Protein 2BGK (pdb70)

Sequence (534 aa):
TNRLQDKVAIITGGAGGIGETTAKLFVRYGAKVVIADIADDHGQKVCNNIGSPDVISFVHCDVTKDEDVRNLVDTTIAKHGKLDIMFGNVGVLSTTPYSILEAGNEDFKRVMDINVYGAFLVAKHAARVMIPAKKGSIVFTASISSFTAGEGVSHVYTATKHAVLGLTTSLCTELGEYGIRVNCVSPYIVASPLLTDVFGVDSSRVEELAHQAANLKGTLLRAEDVADAVAYLAGDESKYVSGLNLVIDGGYTRTNPAFPTALKHGLTNRLQDKVAIITGGAGGIGETTAKLFVRYGAKVVIADIADDHGQKVCNNIGSPDVISFVHCDVTKDEDVRNLVDTTIAKHGKLDIMFGNVGVLSTTPYSILEAGNEDFKRVMDINVYGAFLVAKHAARVMIPAKKGSIVFTASISSFTAGEGVSHVYTATKHAVLGLTTSLCTELGEYGIRVNCVSPYIVASPLLTDVFGVDSSRVEELAHQAANLKGTLLRAEDVADAVAYLAGDESKYVSGLNLVIDGGYTRTNPAFPTALKHGL

Nearest PDB structures (foldseek):
  2bgl-assembly1_A  TM=9.788E-01  e=1.246E-44  Podophyllum peltatum
  7o6p-assembly1_B  TM=9.686E-01  e=2.857E-33  Salvia officinalis
  7o6p-assembly1_A  TM=9.628E-01  e=5.143E-33  Salvia officinalis
  7o6p-assembly1_C  TM=9.665E-01  e=1.317E-32  Salvia officinalis
  6f9q-assembly1_B  TM=9.327E-01  e=1.747E-25  Nepeta racemosa

Foldseek 3Di:
DQQQALAEEEFEPLLDFLNLLLLLVNVVNHAAYEYEEQVVVSNQVSQVVRDDPLRYYYDYAQLLDLVRLLVSLVVSCVNRVAHAEYEAEDADAQPWWQDPVTRDDVSLVVRLSGLQVSLVSNVVSNCVGCLVVLHHEYEYEAAVLLPDDDDRGHPSNSVSSVNSLVCQQVCQVVSVVSLYAGEYEHEDDAQFDQVPVPPDDGGVRVQVVLQVLAPDHDDGHHSNNVSVVSSCRSGDVPSPDHSYHHYDRNCNPVDDCVVVPVVPDDD/DCLCAAAEEEAEPQQPFLNQLLLLVNVVNHAAYEYEEQVQHPPCCRQCVSPHPVRTYYAYAQLLDLVRLLCSLVVRCVVRVAHAEYEAEWADAAPWFADPVTGDDVSLVVRLSGLQVSLVSNLVNNCVRCLVVLHYFYEYEAAVLLPDDDDRRHPSNSVSSVNSLVCQQVCQVVSVVSLYAGEYEHEDDAQDPQDDDVPRSGRVVVQVVLQVLAQDHDDGHHSNNVSVVSSCRRGDVCSVDHSYHHYHGNCNPVDDCVVVVCVVPVD

Organism: Podophyllum peltatum (NCBI:txid35933)

B-factor: mean 25.55, std 21.55, range [4.94, 100.0]

Solvent-accessible surface area: 23544 Å² total

InterPro domains:
  IPR002347 Short-chain dehydrogenase/reductase SDR [PF13561] (25-263)
  IPR002347 Short-chain dehydrogenase/reductase SDR [PR00080] (91-102)
  IPR002347 Short-chain dehydrogenase/reductase SDR [PR00080] (146-154)
  IPR002347 Short-chain dehydrogenase/reductase SDR [PR00080] (167-186)
  IPR002347 Short-chain dehydrogenase/reductase SDR [PR00081] (18-35)
  IPR002347 Short-chain dehydrogenase/reductase SDR [PR00081] (91-102)
  IPR002347 Short-chain dehydrogenase/reductase SDR [PR00081] (140-156)
  IPR002347 Short-chain dehydrogenase/reductase SDR [PR00081] (167-186)
  IPR002347 Short-chain dehydrogenase/reductase SDR [PR00081] (188-205)
  IPR002347 Short-chain dehydrogenase/reductase SDR [PR00081] (226-246)
  IPR020904 Short-chain dehydrogenase/reductase, conserved site [PS00061] (154-182)
  IPR036291 NAD(P)-binding domain superfamily [SSF51735] (15-263)
  IPR045309 Xanthoxin dehydrogenase ABA2-like [cd05326] (13-263)

GO terms:
  GO:0009807 lignan biosynthetic process (P, IDA)
  GO:0120529 secoisolariciresinol dehydrogenase activity (F, IDA)
  GO:0051289 protein homotetramerization (P, IPI)

Secondary structure (P-SEA, 3-state):
ccccccbbbbbcccccaaaaaaaaaaaaabbbbbbbcccaaaaaaaaaccccccccbbbbbccccaaaaaaaaaaaaacccccccccbbbbbccccccccccccaaaaaaaaaacaaaaaaaaaaaaaaccccccbbbbbbcccccccccccccaaaaaaaaaaaaaaaaaaaaaccccbbbbbbbbcccccccccccccccaaaaaaaaaaacccccccccaaaaaaaaaaaaccccccccccccccccccccccaaaaaaacccc/ccccccbbbbbccccccaaaaaaaaaaaabbbbbbbbccccccccccccccccccbbbbbbccccaaaaaaaaaaaaaacccccbbbbcbbbbbccccccccccaaaaaaaaaacaaaaaaaaaaaaaaaaaaccbbbbbbcccccccccccccaaaaaaaaaaaaaaaaaaaaaccccbbbbbbbbcccccccccccccccaaaaaaaaaaacccccccccaaaaaaaaaaaaccccccccccccccccccccccaaaaaaaaacc

CATH classification: 3.40.50.720

Radius of gyration: 24.25 Å; Cα contacts (8 Å, |Δi|>4): 1137; chains: 2; bounding box: 46×75×66 Å

Structure (mmCIF, N/CA/C/O backbone):
data_2BGK
#
_entry.id   2BGK
#
_cell.length_a   107.340
_cell.length_b   133.560
_cell.length_c   69.350
_cell.angle_alpha   90.00
_cell.angle_beta   90.00
_cell.angle_gamma   90.00
#
_symmetry.space_group_name_H-M   'C 2 2 21'
#
loop_
_entity.id
_entity.type
_entity.pdbx_description
1 polymer 'RHIZOME SECOISOLARICIRESINOL DEHYDROGENASE'
2 water water
#
loop_
_atom_site.group_PDB
_atom_site.id
_atom_site.type_symbol
_atom_site.label_atom_id
_atom_site.label_alt_id
_atom_site.label_comp_id
_atom_site.label_asym_id
_atom_site.label_entity_id
_atom_site.label_seq_id
_atom_site.pdbx_PDB_ins_code
_atom_site.Cartn_x
_atom_site.Cartn_y
_atom_site.Cartn_z
_atom_site.occupancy
_atom_site.B_iso_or_equiv
_atom_site.auth_seq_id
_atom_site.auth_comp_id
_atom_site.auth_asym_id
_atom_site.auth_atom_id
_atom_site.pdbx_PDB_model_num
ATOM 1 N N . THR A 1 11 ? 51.720 65.044 18.371 1.00 55.41 11 THR A N 1
ATOM 2 C CA . THR A 1 11 ? 51.052 66.148 17.693 1.00 55.11 11 THR A CA 1
ATOM 3 C C . THR A 1 11 ? 49.629 65.729 17.305 1.00 53.13 11 THR A C 1
ATOM 4 O O . THR A 1 11 ? 48.900 65.198 18.147 1.00 53.78 11 THR A O 1
ATOM 8 N N . ASN A 1 12 ? 49.189 66.007 16.065 1.00 50.06 12 ASN A N 1
ATOM 9 C CA . ASN A 1 12 ? 47.904 65.588 15.531 1.00 44.97 12 ASN A CA 1
ATOM 10 C C . ASN A 1 12 ? 48.082 64.657 14.328 1.00 39.59 12 ASN A C 1
ATOM 11 O O . ASN A 1 12 ? 47.962 64.936 13.135 1.00 37.00 12 ASN A O 1
ATOM 16 N N . ARG A 1 13 ? 48.379 63.465 14.843 1.00 34.50 13 ARG A N 1
ATOM 17 C CA . ARG A 1 13 ? 48.700 62.227 14.148 1.00 30.00 13 ARG A CA 1
ATOM 18 C C . ARG A 1 13 ? 47.538 61.593 13.396 1.00 27.23 13 ARG A C 1
ATOM 19 O O . ARG A 1 13 ? 47.689 60.829 12.442 1.00 26.10 13 ARG A O 1
ATOM 27 N N . LEU A 1 14 ? 46.356 61.915 13.902 1.00 24.46 14 LEU A N 1
ATOM 28 C CA . LEU A 1 14 ? 45.096 61.405 13.414 1.00 22.68 14 LEU A CA 1
ATOM 29 C C . LEU A 1 14 ? 44.206 62.538 12.911 1.00 22.82 14 LEU A C 1
ATOM 30 O O . LEU A 1 14 ? 42.980 62.434 12.934 1.00 22.32 14 LEU A O 1
ATOM 35 N N . GLN A 1 15 ? 44.789 63.652 12.450 1.00 23.34 15 GLN A N 1
ATOM 36 C CA . GLN A 1 15 ? 44.018 64.804 12.019 1.00 24.65 15 GLN A CA 1
ATOM 37 C C . GLN A 1 15 ? 43.114 64.411 10.864 1.00 25.54 15 GLN A C 1
ATOM 38 O O . GLN A 1 15 ? 43.584 63.813 9.894 1.00 25.27 15 GLN A O 1
ATOM 44 N N . ASP A 1 16 ? 41.813 64.699 11.082 1.00 27.34 16 ASP A N 1
ATOM 45 C CA . ASP A 1 16 ? 40.687 64.509 10.148 1.00 29.29 16 ASP A CA 1
ATOM 46 C C . ASP A 1 16 ? 40.132 63.088 10.107 1.00 26.77 16 ASP A C 1
ATOM 47 O O . ASP A 1 16 ? 39.099 62.832 9.487 1.00 26.59 16 ASP A O 1
ATOM 52 N N . LYS A 1 17 ? 40.816 62.141 10.738 1.00 22.85 17 LYS A N 1
ATOM 53 C CA . LYS A 1 17 ? 40.373 60.760 10.729 1.00 21.39 17 LYS A CA 1
ATOM 54 C C . LYS A 1 17 ? 39.092 60.592 11.518 1.00 19.75 17 LYS A C 1
ATOM 55 O O . LYS A 1 17 ? 38.825 61.329 12.461 1.00 19.58 17 LYS A O 1
ATOM 61 N N . VAL A 1 18 ? 38.255 59.647 11.097 1.00 17.67 18 VAL A N 1
ATOM 62 C CA . VAL A 1 18 ? 37.042 59.351 11.832 1.00 16.74 18 VAL A CA 1
ATOM 63 C C . VAL A 1 18 ? 37.185 57.942 12.377 1.00 14.14 18 VAL A C 1
ATOM 64 O O . VAL A 1 18 ? 37.495 56.993 11.660 1.00 13.89 18 VAL A O 1
ATOM 68 N N . ALA A 1 19 ? 36.941 57.859 13.679 1.00 13.90 19 ALA A N 1
ATOM 69 C CA . ALA A 1 19 ? 37.039 56.614 14.400 1.00 13.66 19 ALA A CA 1
ATOM 70 C C . ALA A 1 19 ? 35.783 56.189 15.144 1.00 14.51 19 ALA A C 1
ATOM 71 O O . ALA A 1 19 ? 35.072 57.018 15.717 1.00 15.79 19 ALA A O 1
ATOM 73 N N . ILE A 1 20 ? 35.479 54.887 15.113 1.00 13.17 20 ILE A N 1
ATOM 74 C CA . ILE A 1 20 ? 34.466 54.309 15.988 1.00 13.24 20 ILE A CA 1
ATOM 75 C C . ILE A 1 20 ? 35.218 53.491 17.044 1.00 13.78 20 ILE A C 1
ATOM 76 O O . ILE A 1 20 ? 36.131 52.723 16.735 1.00 12.94 20 ILE A O 1
ATOM 81 N N . ILE A 1 21 ? 34.800 53.654 18.302 1.00 13.85 21 ILE A N 1
ATOM 82 C CA . ILE A 1 21 ? 35.352 52.924 19.434 1.00 14.51 21 ILE A CA 1
ATOM 83 C C . ILE A 1 21 ? 34.216 52.210 20.161 1.00 16.88 21 ILE A C 1
ATOM 84 O O . ILE A 1 21 ? 33.344 52.869 20.740 1.00 17.09 21 ILE A O 1
ATOM 89 N N . THR A 1 22 ? 34.168 50.883 20.149 1.00 15.58 22 THR A N 1
ATOM 90 C CA . THR A 1 22 ? 33.135 50.216 20.927 1.00 18.28 22 THR A CA 1
ATOM 91 C C . THR A 1 22 ? 33.668 49.969 22.331 1.00 19.70 22 THR A C 1
ATOM 92 O O . THR A 1 22 ? 34.855 50.185 22.582 1.00 21.72 22 THR A O 1
ATOM 96 N N . GLY A 1 23 ? 32.827 49.572 23.293 1.00 20.62 23 GLY A N 1
ATOM 97 C CA . GLY A 1 23 ? 33.226 49.459 24.692 1.00 22.20 23 GLY A CA 1
ATOM 98 C C . GLY A 1 23 ? 33.764 50.795 25.209 1.00 25.02 23 GLY A C 1
ATOM 99 O O . GLY A 1 23 ? 34.704 50.821 25.996 1.00 26.12 23 GLY A O 1
ATOM 100 N N . GLY A 1 24 ? 33.186 51.932 24.795 1.00 27.33 24 GLY A N 1
ATOM 101 C CA . GLY A 1 24 ? 33.720 53.253 25.108 1.00 29.81 24 GLY A CA 1
ATOM 102 C C . GLY A 1 24 ? 33.570 53.758 26.539 1.00 32.26 24 GLY A C 1
ATOM 103 O O . GLY A 1 24 ? 34.176 54.771 26.906 1.00 33.87 24 GLY A O 1
ATOM 104 N N . ALA A 1 25 ? 32.767 53.083 27.365 1.00 34.02 25 ALA A N 1
ATOM 105 C CA . ALA A 1 25 ? 32.584 53.454 28.772 1.00 35.64 25 ALA A CA 1
ATOM 106 C C . ALA A 1 25 ? 33.577 52.790 29.716 1.00 35.20 25 ALA A C 1
ATOM 107 O O . ALA A 1 25 ? 33.715 53.168 30.886 1.00 37.39 25 ALA A O 1
ATOM 109 N N . GLY A 1 26 ? 34.259 51.768 29.184 1.00 33.33 26 GLY A N 1
ATOM 110 C CA . GLY A 1 26 ? 35.307 51.073 29.908 1.00 31.80 26 GLY A CA 1
ATOM 111 C C . GLY A 1 26 ? 36.616 51.858 29.877 1.00 30.28 26 GLY A C 1
ATOM 112 O O . GLY A 1 26 ? 36.743 52.885 29.202 1.00 29.70 26 GLY A O 1
ATOM 113 N N . GLY A 1 27 ? 37.602 51.318 30.608 1.00 28.29 27 GLY A N 1
ATOM 114 C CA . GLY A 1 27 ? 38.921 51.908 30.750 1.00 24.60 27 GLY A CA 1
ATOM 115 C C . GLY A 1 27 ? 39.654 52.155 29.443 1.00 21.50 27 GLY A C 1
ATOM 116 O O . GLY A 1 27 ? 39.988 53.304 29.150 1.00 20.79 27 GLY A O 1
ATOM 117 N N . ILE A 1 28 ? 39.875 51.117 28.633 1.00 19.78 28 ILE A N 1
ATOM 118 C CA . ILE A 1 28 ? 40.613 51.253 27.374 1.00 18.44 28 ILE A CA 1
ATOM 119 C C . ILE A 1 28 ? 39.854 52.107 26.362 1.00 17.09 28 ILE A C 1
ATOM 120 O O . ILE A 1 28 ? 40.444 52.976 25.720 1.00 15.99 28 ILE A O 1
ATOM 125 N N . GLY A 1 29 ? 38.531 51.915 26.277 1.00 16.64 29 GLY A N 1
ATOM 126 C CA . GLY A 1 29 ? 37.678 52.665 25.371 1.00 16.85 29 GLY A CA 1
ATOM 127 C C . GLY A 1 29 ? 37.727 54.171 25.622 1.00 17.11 29 GLY A C 1
ATOM 128 O O . GLY A 1 29 ? 38.027 54.946 24.712 1.00 17.69 29 GLY A O 1
ATOM 129 N N . GLU A 1 30 ? 37.492 54.594 26.867 1.00 18.66 30 GLU A N 1
ATOM 130 C CA . GLU A 1 30 ? 37.507 55.997 27.250 1.00 20.38 30 GLU A CA 1
ATOM 131 C C . GLU A 1 30 ? 38.856 56.665 27.040 1.00 18.31 30 GLU A C 1
ATOM 132 O O . GLU A 1 30 ? 38.911 57.738 26.433 1.00 18.16 30 GLU A O 1
ATOM 138 N N . THR A 1 31 ? 39.943 56.036 27.512 1.00 17.43 31 THR A N 1
ATOM 139 C CA . THR A 1 31 ? 41.270 56.623 27.359 1.00 16.37 31 THR A CA 1
ATOM 140 C C . THR A 1 31 ? 41.710 56.631 25.901 1.00 14.41 31 THR A C 1
ATOM 141 O O . THR A 1 31 ? 42.399 57.569 25.517 1.00 13.41 31 THR A O 1
ATOM 145 N N . THR A 1 32 ? 41.316 55.644 25.062 1.00 13.31 32 THR A N 1
ATOM 146 C CA . THR A 1 32 ? 41.659 55.672 23.634 1.00 13.67 32 THR A CA 1
ATOM 147 C C . THR A 1 32 ? 40.877 56.776 22.922 1.00 13.85 32 THR A C 1
ATOM 148 O O . THR A 1 32 ? 41.413 57.451 22.045 1.00 14.12 32 THR A O 1
ATOM 152 N N . ALA A 1 33 ? 39.606 56.990 23.319 1.00 16.21 33 ALA A N 1
ATOM 153 C CA . ALA A 1 33 ? 38.802 58.091 22.781 1.00 16.17 33 ALA A CA 1
ATOM 154 C C . ALA A 1 33 ? 39.445 59.433 23.134 1.00 16.31 33 ALA A C 1
ATOM 155 O O . ALA A 1 33 ? 39.576 60.280 22.255 1.00 15.50 33 ALA A O 1
ATOM 157 N N . LYS A 1 34 ? 39.910 59.609 24.385 1.00 16.53 34 LYS A N 1
ATOM 158 C CA . LYS A 1 34 ? 40.612 60.821 24.807 1.00 17.89 34 LYS A CA 1
ATOM 159 C C . LYS A 1 34 ? 41.866 61.076 23.994 1.00 17.50 34 LYS A C 1
ATOM 160 O O . LYS A 1 34 ? 42.113 62.198 23.548 1.00 17.69 34 LYS A O 1
ATOM 166 N N . LEU A 1 35 ? 42.639 60.021 23.712 1.00 16.65 35 LEU A N 1
ATOM 167 C CA . LEU A 1 35 ? 43.856 60.137 22.929 1.00 15.34 35 LEU A CA 1
ATOM 168 C C . LEU A 1 35 ? 43.570 60.450 21.475 1.00 14.42 35 LEU A C 1
ATOM 169 O O . LEU A 1 35 ? 44.275 61.269 20.888 1.00 14.30 35 LEU A O 1
ATOM 174 N N . PHE A 1 36 ? 42.553 59.818 20.874 1.00 14.10 36 PHE A N 1
ATOM 175 C CA . PHE A 1 36 ? 42.235 60.075 19.476 1.00 16.34 36 PHE A CA 1
ATOM 176 C C . PHE A 1 36 ? 41.775 61.512 19.247 1.00 16.91 36 PHE A C 1
ATOM 177 O O . PHE A 1 36 ? 42.181 62.088 18.242 1.00 17.90 36 PHE A O 1
ATOM 185 N N . VAL A 1 37 ? 40.970 62.087 20.171 1.00 17.83 37 VAL A N 1
ATOM 186 C CA . VAL A 1 37 ? 40.535 63.488 20.117 1.00 19.17 37 VAL A CA 1
ATOM 187 C C . VAL A 1 37 ? 41.772 64.385 20.225 1.00 19.21 37 VAL A C 1
ATOM 188 O O . VAL A 1 37 ? 41.922 65.284 19.407 1.00 20.30 37 VAL A O 1
ATOM 192 N N . ARG A 1 38 ? 42.701 64.119 21.162 1.00 19.27 38 ARG A N 1
ATOM 193 C CA . ARG A 1 38 ? 43.964 64.843 21.298 1.00 20.13 38 ARG A CA 1
ATOM 194 C C . ARG A 1 38 ? 44.774 64.820 20.010 1.00 19.83 38 ARG A C 1
ATOM 195 O O . ARG A 1 38 ? 45.436 65.800 19.682 1.00 20.86 38 ARG A O 1
ATOM 203 N N . TYR A 1 39 ? 44.705 63.715 19.254 1.00 18.02 39 TYR A N 1
ATOM 204 C CA . TYR A 1 39 ? 45.403 63.609 17.990 1.00 18.09 39 TYR A CA 1
ATOM 205 C C . TYR A 1 39 ? 44.652 64.145 16.795 1.00 18.04 39 TYR A C 1
ATOM 206 O O . TYR A 1 39 ? 45.103 63.992 15.662 1.00 18.92 39 TYR A O 1
ATOM 215 N N . GLY A 1 40 ? 43.504 64.783 17.020 1.00 17.90 40 GLY A N 1
ATOM 216 C CA . GLY A 1 40 ? 42.777 65.440 15.952 1.00 17.40 40 GLY A CA 1
ATOM 217 C C . GLY A 1 40 ? 41.712 64.630 15.239 1.00 18.56 40 GLY A C 1
ATOM 218 O O . GLY A 1 40 ? 41.194 65.077 14.210 1.00 19.01 40 GLY A O 1
ATOM 219 N N . ALA A 1 41 ? 41.357 63.459 15.779 1.00 18.67 41 ALA A N 1
ATOM 220 C CA . ALA A 1 41 ? 40.326 62.624 15.195 1.00 18.63 41 ALA A CA 1
ATOM 221 C C . ALA A 1 41 ? 38.919 63.002 15.680 1.00 19.53 41 ALA A C 1
ATOM 222 O O . ALA A 1 41 ? 38.704 63.669 16.706 1.00 18.97 41 ALA A O 1
ATOM 224 N N . LYS A 1 42 ? 37.947 62.611 14.846 1.00 20.11 42 LYS A N 1
ATOM 225 C CA . LYS A 1 42 ? 36.542 62.728 15.188 1.00 20.68 42 LYS A CA 1
ATOM 226 C C . LYS A 1 42 ? 36.192 61.308 15.632 1.00 19.86 42 LYS A C 1
ATOM 227 O O . LYS A 1 42 ? 36.571 60.333 14.978 1.00 18.43 42 LYS A O 1
ATOM 233 N N . VAL A 1 43 ? 35.530 61.149 16.775 1.00 18.23 43 VAL A N 1
ATOM 234 C CA . VAL A 1 43 ? 35.261 59.816 17.277 1.00 18.34 43 VAL A CA 1
ATOM 235 C C . VAL A 1 43 ? 33.818 59.595 17.657 1.00 18.68 43 VAL A C 1
ATOM 236 O O . VAL A 1 43 ? 33.139 60.497 18.151 1.00 20.55 43 VAL A O 1
ATOM 240 N N . VAL A 1 44 ? 33.315 58.387 17.393 1.00 16.97 44 VAL A N 1
ATOM 241 C CA . VAL A 1 44 ? 31.981 57.991 17.820 1.00 18.51 44 VAL A CA 1
ATOM 242 C C . VAL A 1 44 ? 32.157 56.825 18.786 1.00 19.71 44 VAL A C 1
ATOM 243 O O . VAL A 1 44 ? 32.605 55.740 18.391 1.00 20.30 44 VAL A O 1
ATOM 247 N N . ILE A 1 45 ? 31.859 57.071 20.070 1.00 19.73 45 ILE A N 1
ATOM 248 C CA . ILE A 1 45 ? 31.913 56.061 21.134 1.00 21.58 45 ILE A CA 1
ATOM 249 C C . ILE A 1 45 ? 30.621 55.240 21.080 1.00 20.63 45 ILE A C 1
ATOM 250 O O . ILE A 1 45 ? 29.546 55.796 20.854 1.00 19.93 45 ILE A O 1
ATOM 255 N N . ALA A 1 46 ? 30.691 53.922 21.296 1.00 20.09 46 ALA A N 1
ATOM 256 C CA . ALA A 1 46 ? 29.507 53.074 21.362 1.00 21.20 46 ALA A CA 1
ATOM 257 C C . ALA A 1 46 ? 29.614 52.106 22.525 1.00 24.23 46 ALA A C 1
ATOM 258 O O . ALA A 1 46 ? 30.705 51.597 22.803 1.00 23.25 46 ALA A O 1
ATOM 260 N N . ASP A 1 47 ? 28.501 51.918 23.254 1.00 25.65 47 ASP A N 1
ATOM 261 C CA . ASP A 1 47 ? 28.404 50.948 24.345 1.00 30.10 47 ASP A CA 1
ATOM 262 C C . ASP A 1 47 ? 26.936 50.711 24.696 1.00 32.60 47 ASP A C 1
ATOM 263 O O . ASP A 1 47 ? 26.075 51.504 24.317 1.00 31.67 47 ASP A O 1
ATOM 268 N N . ILE A 1 48 ? 26.628 49.590 25.367 1.00 37.21 48 ILE A N 1
ATOM 269 C CA . ILE A 1 48 ? 25.274 49.305 25.834 1.00 44.22 48 ILE A CA 1
ATOM 270 C C . ILE A 1 48 ? 24.926 50.094 27.076 1.00 48.92 48 ILE A C 1
ATOM 271 O O . ILE A 1 48 ? 23.749 50.302 27.369 1.00 51.00 48 ILE A O 1
ATOM 276 N N . ALA A 1 49 ? 25.945 50.489 27.849 1.00 52.99 49 ALA A N 1
ATOM 277 C CA . ALA A 1 49 ? 25.757 51.319 29.024 1.00 57.05 49 ALA A CA 1
ATOM 278 C C . ALA A 1 49 ? 25.568 52.719 28.456 1.00 59.59 49 ALA A C 1
ATOM 279 O O . ALA A 1 49 ? 26.498 53.504 28.280 1.00 58.92 49 ALA A O 1
ATOM 281 N N . ASP A 1 50 ? 24.298 52.966 28.130 1.00 63.73 50 ASP A N 1
ATOM 282 C CA . ASP A 1 50 ? 23.859 54.143 27.416 1.00 68.45 50 ASP A CA 1
ATOM 283 C C . ASP A 1 50 ? 23.959 55.468 28.148 1.00 70.71 50 ASP A C 1
ATOM 284 O O . ASP A 1 50 ? 24.620 56.355 27.611 1.00 71.71 50 ASP A O 1
ATOM 289 N N . ASP A 1 51 ? 23.338 55.672 29.320 1.00 73.52 51 ASP A N 1
ATOM 290 C CA . ASP A 1 51 ? 23.470 56.953 30.016 1.00 76.42 51 ASP A CA 1
ATOM 291 C C . ASP A 1 51 ? 24.849 57.128 30.652 1.00 77.91 51 ASP A C 1
ATOM 292 O O . ASP A 1 51 ? 25.369 58.236 30.811 1.00 78.02 51 ASP A O 1
ATOM 297 N N . HIS A 1 52 ? 25.416 55.961 30.955 1.00 79.76 52 HIS A N 1
ATOM 298 C CA . HIS A 1 52 ? 26.705 55.740 31.599 1.00 81.48 52 HIS A CA 1
ATOM 299 C C . HIS A 1 52 ? 27.884 56.026 30.673 1.00 81.52 52 HIS A C 1
ATOM 300 O O . HIS A 1 52 ? 28.936 56.500 31.107 1.00 81.51 52 HIS A O 1
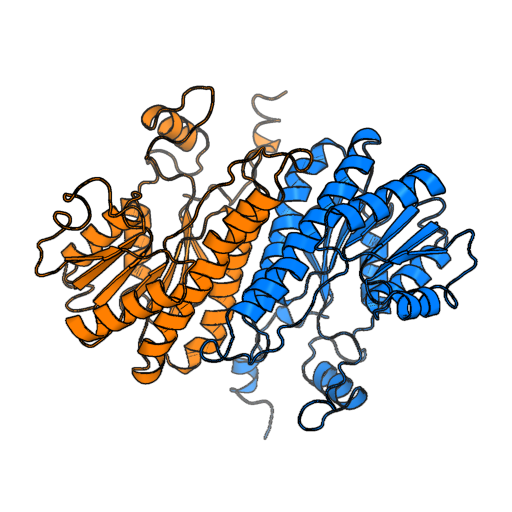ATOM 307 N N . GLY A 1 53 ? 27.693 55.731 29.382 1.00 81.62 53 GLY A N 1
ATOM 308 C CA . GLY A 1 53 ? 28.684 55.948 28.344 1.00 81.67 53 GLY A CA 1
ATOM 309 C C . GLY A 1 53 ? 28.643 57.358 27.776 1.00 81.64 53 GLY A C 1
ATOM 310 O O . GLY A 1 53 ? 29.671 57.850 27.315 1.00 82.26 53 GLY A O 1
ATOM 311 N N . GLN A 1 54 ? 27.478 58.024 27.755 1.00 81.47 54 GLN A N 1
ATOM 312 C CA . GLN A 1 54 ? 27.391 59.405 27.281 1.00 81.53 54 GLN A CA 1
ATOM 313 C C . GLN A 1 54 ? 27.796 60.422 28.345 1.00 81.78 54 GLN A C 1
ATOM 314 O O . GLN A 1 54 ? 28.032 61.605 28.089 1.00 81.48 54 GLN A O 1
ATOM 320 N N . LYS A 1 55 ? 27.855 59.880 29.565 1.00 82.26 55 LYS A N 1
ATOM 321 C CA . LYS A 1 55 ? 28.355 60.512 30.774 1.00 82.46 55 LYS A CA 1
ATOM 322 C C . LYS A 1 55 ? 29.877 60.632 30.609 1.00 81.85 55 LYS A C 1
ATOM 323 O O . LYS A 1 55 ? 30.480 61.664 30.903 1.00 81.29 55 LYS A O 1
ATOM 329 N N . VAL A 1 56 ? 30.470 59.534 30.102 1.00 81.74 56 VAL A N 1
ATOM 330 C CA . VAL A 1 56 ? 31.884 59.382 29.753 1.00 81.23 56 VAL A CA 1
ATOM 331 C C . VAL A 1 56 ? 32.296 60.278 28.575 1.00 80.42 56 VAL A C 1
ATOM 332 O O . VAL A 1 56 ? 33.373 60.878 28.597 1.00 79.94 56 VAL A O 1
ATOM 336 N N . CYS A 1 57 ? 31.446 60.372 27.538 1.00 79.59 57 CYS A N 1
ATOM 337 C CA . CYS A 1 57 ? 31.654 61.223 26.364 1.00 77.85 57 CYS A CA 1
ATOM 338 C C . CYS A 1 57 ? 31.626 62.705 26.749 1.00 76.92 57 CYS A C 1
ATOM 339 O O . CYS A 1 57 ? 32.319 63.545 26.165 1.00 75.89 57 CYS A O 1
ATOM 342 N N . ASN A 1 58 ? 30.801 62.989 27.770 1.00 76.25 58 ASN A N 1
ATOM 343 C CA . ASN A 1 58 ? 30.682 64.296 28.396 1.00 75.35 58 ASN A CA 1
ATOM 344 C C . ASN A 1 58 ? 31.756 64.380 29.479 1.00 73.71 58 ASN A C 1
ATOM 345 O O . ASN A 1 58 ? 31.510 64.226 30.681 1.00 74.53 58 ASN A O 1
ATOM 350 N N . ASN A 1 59 ? 32.975 64.616 28.984 1.00 70.88 59 ASN A N 1
ATOM 351 C CA . ASN A 1 59 ? 34.201 64.654 29.770 1.00 67.56 59 ASN A CA 1
ATOM 352 C C . ASN A 1 59 ? 35.339 64.834 28.776 1.00 63.63 59 ASN A C 1
ATOM 353 O O . ASN A 1 59 ? 36.140 65.768 28.853 1.00 63.11 59 ASN A O 1
ATOM 358 N N . ILE A 1 60 ? 35.350 63.907 27.812 1.00 59.35 60 ILE A N 1
ATOM 359 C CA . ILE A 1 60 ? 36.348 63.822 26.761 1.00 55.52 60 ILE A CA 1
ATOM 360 C C . ILE A 1 60 ? 36.369 65.067 25.871 1.00 54.20 60 ILE A C 1
ATOM 361 O O . ILE A 1 60 ? 37.401 65.738 25.815 1.00 55.86 60 ILE A O 1
ATOM 366 N N . GLY A 1 61 ? 35.271 65.429 25.190 1.00 51.52 61 GLY A N 1
ATOM 367 C CA . GLY A 1 61 ? 35.250 66.596 24.315 1.00 46.45 61 GLY A CA 1
ATOM 368 C C . GLY A 1 61 ? 33.845 67.104 24.018 1.00 43.66 61 GLY A C 1
ATOM 369 O O . GLY A 1 61 ? 32.838 66.658 24.579 1.00 42.94 61 GLY A O 1
ATOM 370 N N . SER A 1 62 ? 33.830 68.076 23.101 1.00 41.52 62 SER A N 1
ATOM 371 C CA . SER A 1 62 ? 32.619 68.744 22.624 1.00 39.35 62 SER A CA 1
ATOM 372 C C . SER A 1 62 ? 31.849 67.959 21.550 1.00 37.22 62 SER A C 1
ATOM 373 O O . SER A 1 62 ? 32.461 67.133 20.861 1.00 35.97 62 SER A O 1
ATOM 376 N N . PRO A 1 63 ? 30.523 68.146 21.367 1.00 35.55 63 PRO A N 1
ATOM 377 C CA . PRO A 1 63 ? 29.655 67.318 20.525 1.00 33.36 63 PRO A CA 1
ATOM 378 C C . PRO A 1 63 ? 29.968 67.258 19.039 1.00 31.05 63 PRO A C 1
ATOM 379 O O . PRO A 1 63 ? 29.493 66.366 18.330 1.00 30.29 63 PRO A O 1
ATOM 383 N N . ASP A 1 64 ? 30.743 68.231 18.561 1.00 29.03 64 ASP A N 1
ATOM 384 C CA . ASP A 1 64 ? 31.186 68.250 17.177 1.00 31.05 64 ASP A CA 1
ATOM 385 C C . ASP A 1 64 ? 32.345 67.301 16.859 1.00 29.73 64 ASP A C 1
ATOM 386 O O . ASP A 1 64 ? 32.532 66.960 15.690 1.00 30.20 64 ASP A O 1
ATOM 391 N N . VAL A 1 65 ? 33.147 66.863 17.849 1.00 28.39 65 VAL A N 1
ATOM 392 C CA . VAL A 1 65 ? 34.245 65.909 17.616 1.00 27.12 65 VAL A CA 1
ATOM 393 C C . VAL A 1 65 ? 34.037 64.544 18.261 1.00 26.00 65 VAL A C 1
ATOM 394 O O . VAL A 1 65 ? 34.644 63.558 17.843 1.00 25.31 65 VAL A O 1
ATOM 398 N N . ILE A 1 66 ? 33.208 64.488 19.309 1.00 23.94 66 ILE A N 1
ATOM 399 C CA . ILE A 1 66 ? 32.900 63.222 19.929 1.00 23.99 66 ILE A CA 1
ATOM 400 C C . ILE A 1 66 ? 31.416 63.144 20.204 1.00 23.63 66 ILE A C 1
ATOM 401 O O . ILE A 1 66 ? 30.769 64.130 20.565 1.00 23.26 66 ILE A O 1
ATOM 406 N N . SER A 1 67 ? 30.921 61.931 19.951 1.00 22.48 67 SER A N 1
ATOM 407 C CA . SER A 1 67 ? 29.543 61.576 20.208 1.00 23.59 67 SER A CA 1
ATOM 408 C C . SER A 1 67 ? 29.409 60.134 20.693 1.00 22.19 67 SER A C 1
ATOM 409 O O . SER A 1 67 ? 30.343 59.342 20.598 1.00 21.18 67 SER A O 1
ATOM 412 N N . PHE A 1 68 ? 28.247 59.817 21.276 1.00 21.84 68 PHE A N 1
ATOM 413 C CA . PHE A 1 68 ? 27.964 58.498 21.808 1.00 23.06 68 PHE A CA 1
ATOM 414 C C . PHE A 1 68 ? 26.718 57.882 21.182 1.00 22.91 68 PHE A C 1
ATOM 415 O O . PHE A 1 68 ? 25.674 58.542 21.114 1.00 23.60 68 PHE A O 1
ATOM 423 N N . VAL A 1 69 ? 26.778 56.639 20.674 1.00 22.06 69 VAL 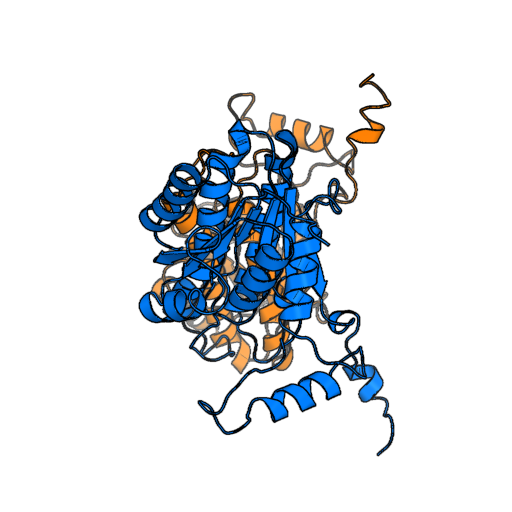A N 1
ATOM 424 C CA . VAL A 1 69 ? 25.534 55.981 20.306 1.00 22.15 69 VAL A CA 1
ATOM 425 C C . VAL A 1 69 ? 25.466 54.652 21.055 1.00 22.82 69 VAL A C 1
ATOM 426 O O . VAL A 1 69 ? 26.475 53.969 21.298 1.00 22.19 69 VAL A O 1
ATOM 430 N N . HIS A 1 70 ? 24.251 54.327 21.525 1.00 21.70 70 HIS A N 1
ATOM 431 C CA . HIS A 1 70 ? 23.995 53.057 22.192 1.00 21.53 70 HIS A CA 1
ATOM 432 C C . HIS A 1 70 ? 24.115 51.952 21.148 1.00 21.16 70 HIS A C 1
ATOM 433 O O . HIS A 1 70 ? 23.605 52.024 20.028 1.00 22.81 70 HIS A O 1
ATOM 440 N N . CYS A 1 71 ? 24.810 50.894 21.524 1.00 20.40 71 CYS A N 1
ATOM 441 C CA . CYS A 1 71 ? 25.007 49.783 20.628 1.00 19.75 71 CYS A CA 1
ATOM 442 C C . CYS A 1 71 ? 25.311 48.505 21.402 1.00 19.65 71 CYS A C 1
ATOM 443 O O . CYS A 1 71 ? 26.214 48.446 22.240 1.00 20.29 71 CYS A O 1
ATOM 446 N N . ASP A 1 72 ? 24.454 47.511 21.152 1.00 18.34 72 ASP A N 1
ATOM 447 C CA . ASP A 1 72 ? 24.670 46.152 21.595 1.00 19.19 72 ASP A CA 1
ATOM 448 C C . ASP A 1 72 ? 25.323 45.501 20.377 1.00 18.40 72 ASP A C 1
ATOM 449 O O . ASP A 1 72 ? 24.704 45.309 19.328 1.00 17.96 72 ASP A O 1
ATOM 454 N N . VAL A 1 73 ? 26.604 45.132 20.527 1.00 17.97 73 VAL A N 1
ATOM 455 C CA . VAL A 1 73 ? 27.370 44.563 19.416 1.00 17.47 73 VAL A CA 1
ATOM 456 C C . VAL A 1 73 ? 26.949 43.166 18.981 1.00 17.35 73 VAL A C 1
ATOM 457 O O . VAL A 1 73 ? 27.456 42.690 17.964 1.00 18.65 73 VAL A O 1
ATOM 461 N N . THR A 1 74 ? 26.055 42.473 19.716 1.00 16.81 74 THR A N 1
ATOM 462 C CA . THR A 1 74 ? 25.565 41.170 19.268 1.00 16.07 74 THR A CA 1
ATOM 463 C C . THR A 1 74 ? 24.294 41.315 18.440 1.00 15.42 74 THR A C 1
ATOM 464 O O . THR A 1 74 ? 23.718 40.316 18.009 1.00 16.29 74 THR A O 1
ATOM 468 N N . LYS A 1 75 ? 23.864 42.567 18.202 1.00 15.48 75 LYS A N 1
ATOM 469 C CA . LYS A 1 75 ? 22.694 42.908 17.406 1.00 17.33 75 LYS A CA 1
ATOM 470 C C . LYS A 1 75 ? 23.146 43.608 16.140 1.00 15.15 75 LYS A C 1
ATOM 471 O O . LYS A 1 75 ? 23.689 44.711 16.159 1.00 15.01 75 LYS A O 1
ATOM 477 N N . ASP A 1 76 ? 22.938 42.923 15.024 1.00 15.22 76 ASP A N 1
ATOM 478 C CA . ASP A 1 76 ? 23.307 43.411 13.707 1.00 17.33 76 ASP A CA 1
ATOM 479 C C . ASP A 1 76 ? 22.682 44.762 13.401 1.00 16.95 76 ASP A C 1
ATOM 480 O O . ASP A 1 76 ? 23.295 45.635 12.807 1.00 16.62 76 ASP A O 1
ATOM 485 N N . GLU A 1 77 ? 21.445 44.935 13.832 1.00 19.07 77 GLU A N 1
ATOM 486 C CA . GLU A 1 77 ? 20.723 46.181 13.652 1.00 21.98 77 GLU A CA 1
ATOM 487 C C . GLU A 1 77 ? 21.393 47.314 14.432 1.00 20.43 77 GLU A C 1
ATOM 488 O O . GLU A 1 77 ? 21.488 48.424 13.913 1.00 20.28 77 GLU A O 1
ATOM 494 N N . ASP A 1 78 ? 21.903 47.095 15.651 1.00 19.83 78 ASP A N 1
ATOM 495 C CA . ASP A 1 78 ? 22.627 48.137 16.382 1.00 19.53 78 ASP A CA 1
ATOM 496 C C . ASP A 1 78 ? 23.959 48.500 15.746 1.00 17.69 78 ASP A C 1
ATOM 497 O O . ASP A 1 78 ? 24.293 49.675 15.660 1.00 16.74 78 ASP A O 1
ATOM 502 N N . VAL A 1 79 ? 24.748 47.511 15.289 1.00 17.31 79 VAL A N 1
ATOM 503 C CA . VAL A 1 79 ? 26.052 47.794 14.679 1.00 16.74 79 VAL A CA 1
ATOM 504 C C . VAL A 1 79 ? 25.850 48.466 13.335 1.00 16.00 79 VAL A C 1
ATOM 505 O O . VAL A 1 79 ? 26.608 49.373 13.007 1.00 16.00 79 VAL A O 1
ATOM 509 N N . ARG A 1 80 ? 24.831 48.073 12.541 1.00 18.80 80 ARG A N 1
ATOM 510 C CA . ARG A 1 80 ? 24.515 48.736 11.274 1.00 19.35 80 ARG A CA 1
ATOM 511 C C . ARG A 1 80 ? 24.216 50.206 11.537 1.00 19.52 80 ARG A C 1
ATOM 512 O O . ARG A 1 80 ? 24.767 51.067 10.851 1.00 18.89 80 ARG A O 1
ATOM 520 N N . ASN A 1 81 ? 23.419 50.463 12.598 1.00 19.11 81 ASN A N 1
ATOM 521 C CA . ASN A 1 81 ? 23.021 51.791 13.063 1.00 20.51 81 ASN A CA 1
ATOM 522 C C . ASN A 1 81 ? 24.254 52.608 13.384 1.00 18.38 81 ASN A C 1
ATOM 523 O O . ASN A 1 81 ? 24.387 53.732 12.920 1.00 16.78 81 ASN A O 1
ATOM 528 N N . LEU A 1 82 ? 25.152 52.021 14.189 1.00 16.97 82 LEU A N 1
ATOM 529 C CA . LEU A 1 82 ? 26.363 52.683 14.625 1.00 16.98 82 LEU A CA 1
ATOM 530 C C . LEU A 1 82 ? 27.197 53.156 13.452 1.00 16.43 82 LEU A C 1
ATOM 531 O O . LEU A 1 82 ? 27.632 54.313 13.444 1.00 15.87 82 LEU A O 1
ATOM 536 N N . VAL A 1 83 ? 27.378 52.270 12.454 1.00 16.06 83 VAL A N 1
ATOM 537 C CA . VAL A 1 83 ? 28.229 52.578 11.317 1.00 16.62 83 VAL A CA 1
ATOM 538 C C . VAL A 1 83 ? 27.574 53.552 10.365 1.00 15.80 83 VAL A C 1
ATOM 539 O O . VAL A 1 83 ? 28.214 54.519 9.945 1.00 15.58 83 VAL A O 1
ATOM 543 N N . ASP A 1 84 ? 26.297 53.316 10.058 1.00 17.50 84 ASP A N 1
ATOM 544 C CA . ASP A 1 84 ? 25.564 54.212 9.175 1.00 19.23 84 ASP A CA 1
ATOM 545 C C . ASP A 1 84 ? 25.442 55.618 9.748 1.00 17.75 84 ASP A C 1
ATOM 546 O O . ASP A 1 84 ? 25.572 56.575 8.995 1.00 19.12 84 ASP A O 1
ATOM 551 N N . THR A 1 85 ? 25.293 55.770 11.071 1.00 17.90 85 THR A N 1
ATOM 552 C CA . THR A 1 85 ? 25.256 57.060 11.748 1.00 17.45 85 THR A CA 1
ATOM 553 C C . THR A 1 85 ? 26.602 57.776 11.642 1.00 17.95 85 THR A C 1
ATOM 554 O O . THR A 1 85 ? 26.634 58.994 11.463 1.00 17.83 85 THR A O 1
ATOM 558 N N . THR A 1 86 ? 27.730 57.050 11.735 1.00 16.99 86 THR A N 1
ATOM 559 C CA . THR A 1 86 ? 29.048 57.660 11.641 1.00 16.02 86 THR A CA 1
ATOM 560 C C . THR A 1 86 ? 29.307 58.191 10.234 1.00 15.13 86 THR A C 1
ATOM 561 O O . THR A 1 86 ? 29.834 59.288 10.059 1.00 14.47 86 THR A O 1
ATOM 565 N N . ILE A 1 87 ? 28.911 57.419 9.216 1.00 16.82 87 ILE A N 1
ATOM 566 C CA . ILE A 1 87 ? 29.021 57.842 7.827 1.00 16.72 87 ILE A CA 1
ATOM 567 C C . ILE A 1 87 ? 28.079 59.018 7.577 1.00 18.45 87 ILE A C 1
ATOM 568 O O . ILE A 1 87 ? 28.453 59.954 6.877 1.00 19.35 87 ILE A O 1
ATOM 573 N N . ALA A 1 88 ? 26.862 58.995 8.124 1.00 19.16 88 ALA A N 1
ATOM 574 C CA . ALA A 1 88 ? 25.934 60.115 7.971 1.00 22.22 88 ALA A CA 1
ATOM 575 C C . ALA A 1 88 ? 26.522 61.392 8.599 1.00 22.89 88 ALA A C 1
ATOM 576 O O . ALA A 1 88 ? 26.571 62.452 7.964 1.00 23.78 88 ALA A O 1
ATOM 578 N N . LYS A 1 89 ? 27.055 61.292 9.821 1.00 22.61 89 LYS A N 1
ATOM 579 C CA . LYS A 1 89 ? 27.679 62.417 10.503 1.00 23.94 89 LYS A CA 1
ATOM 580 C C . LYS A 1 89 ? 28.972 62.930 9.886 1.00 24.09 89 LYS A C 1
ATOM 581 O O . LYS A 1 89 ? 29.160 64.136 9.702 1.00 24.92 89 LYS A O 1
ATOM 587 N N . HIS A 1 90 ? 29.893 62.003 9.582 1.00 22.32 90 HIS A N 1
ATOM 588 C CA . HIS A 1 90 ? 31.249 62.373 9.211 1.00 21.17 90 HIS A CA 1
ATOM 589 C C . HIS A 1 90 ? 31.721 62.080 7.800 1.00 20.76 90 HIS A C 1
ATOM 590 O O . HIS A 1 90 ? 32.817 62.488 7.423 1.00 22.08 90 HIS A O 1
ATOM 597 N N . GLY A 1 91 ? 30.940 61.346 7.008 1.00 21.28 91 GLY A N 1
ATOM 598 C CA . GLY A 1 91 ? 31.259 61.066 5.615 1.00 20.30 91 GLY A CA 1
ATOM 599 C C . GLY A 1 91 ? 32.135 59.850 5.355 1.00 19.69 91 GLY A C 1
ATOM 600 O O . GLY A 1 91 ? 32.117 59.333 4.243 1.00 19.26 91 GLY A O 1
ATOM 601 N N . LYS A 1 92 ? 32.892 59.394 6.363 1.00 17.94 92 LYS A N 1
ATOM 602 C CA . LYS A 1 92 ? 33.832 58.294 6.209 1.00 18.45 92 LYS A CA 1
ATOM 603 C C . LYS A 1 92 ? 34.147 57.612 7.535 1.00 17.64 92 LYS A C 1
ATOM 604 O O . LYS A 1 92 ? 33.849 58.129 8.603 1.00 16.21 92 LYS A O 1
ATOM 610 N N . LEU A 1 93 ? 34.759 56.426 7.446 1.00 17.61 93 LEU A N 1
ATOM 611 C CA . LEU A 1 93 ? 35.289 55.710 8.597 1.00 17.46 93 LEU A CA 1
ATOM 612 C C . LEU A 1 93 ? 36.721 55.268 8.261 1.00 16.97 93 LEU A C 1
ATOM 613 O O . LEU A 1 93 ? 36.970 54.431 7.390 1.00 16.53 93 LEU A O 1
ATOM 618 N N . ASP A 1 94 ? 37.653 55.878 8.987 1.00 16.02 94 ASP A N 1
ATOM 619 C CA . ASP A 1 94 ? 39.054 55.531 8.847 1.00 15.58 94 ASP A CA 1
ATOM 620 C C . ASP A 1 94 ? 39.511 54.409 9.783 1.00 14.85 94 ASP A C 1
ATOM 621 O O . ASP A 1 94 ? 40.348 53.583 9.424 1.00 14.25 94 ASP A O 1
ATOM 626 N N . ILE A 1 95 ? 38.954 54.381 11.003 1.00 13.05 95 ILE A N 1
ATOM 627 C CA . ILE A 1 95 ? 39.387 53.471 12.062 1.00 11.68 95 ILE A CA 1
ATOM 628 C C . ILE A 1 95 ? 38.214 52.795 12.757 1.00 12.78 95 ILE A C 1
ATOM 629 O O . ILE A 1 95 ? 37.254 53.452 13.152 1.00 13.92 95 ILE A O 1
ATOM 634 N N . MET A 1 96 ? 38.252 51.480 12.943 1.00 11.50 96 MET A N 1
ATOM 635 C CA . MET A 1 96 ? 37.270 50.809 13.771 1.00 11.74 96 MET A CA 1
ATOM 636 C C . MET A 1 96 ? 38.074 50.133 14.873 1.00 11.93 96 MET A C 1
ATOM 637 O O . MET A 1 96 ? 38.952 49.305 14.632 1.00 10.57 96 MET A O 1
ATOM 642 N N . PHE A 1 97 ? 37.804 50.555 16.106 1.00 10.78 97 PHE A N 1
ATOM 643 C CA . PHE A 1 97 ? 38.398 49.912 17.250 1.00 11.06 97 PHE A CA 1
ATOM 644 C C . PHE A 1 97 ? 37.326 49.085 17.934 1.00 12.51 97 PHE A C 1
ATOM 645 O O . PHE A 1 97 ? 36.482 49.579 18.684 1.00 12.24 97 PHE A O 1
ATOM 653 N N . GLY A 1 98 ? 37.415 47.786 17.643 1.00 13.64 98 GLY A N 1
ATOM 654 C CA . GLY A 1 98 ? 36.550 46.770 18.192 1.00 13.86 98 GLY A CA 1
ATOM 655 C C . GLY A 1 98 ? 37.053 46.429 19.578 1.00 14.58 98 GLY A C 1
ATOM 656 O O . GLY A 1 98 ? 37.915 45.579 19.734 1.00 16.99 98 GLY A O 1
ATOM 657 N N . ASN A 1 99 ? 36.511 47.088 20.598 1.00 16.21 99 ASN A N 1
ATOM 658 C CA . ASN A 1 99 ? 36.907 46.914 21.979 1.00 18.35 99 ASN A CA 1
ATOM 659 C C . ASN A 1 99 ? 35.809 46.331 22.889 1.00 22.35 99 ASN A C 1
ATOM 660 O O . ASN A 1 99 ? 35.478 46.894 23.945 1.00 25.29 99 ASN A O 1
ATOM 665 N N . VAL A 1 100 ? 35.162 45.207 22.546 1.00 23.43 100 VAL A N 1
ATOM 666 C CA . VAL A 1 100 ? 34.235 44.594 23.501 1.00 24.44 100 VAL A CA 1
ATOM 667 C C . VAL A 1 100 ? 34.639 43.157 23.761 1.00 23.95 100 VAL A C 1
ATOM 668 O O . VAL A 1 100 ? 34.832 42.337 22.868 1.00 27.19 100 VAL A O 1
ATOM 672 N N . GLY A 1 101 ? 34.764 42.910 25.057 1.00 22.80 101 GLY A N 1
ATOM 673 C CA . GLY A 1 101 ? 35.094 41.611 25.588 1.00 20.79 101 GLY A CA 1
ATOM 674 C C . GLY A 1 101 ? 34.531 41.543 26.996 1.00 21.36 101 GLY A C 1
ATOM 675 O O . GLY A 1 101 ? 34.562 42.523 27.753 1.00 22.83 101 GLY A O 1
ATOM 676 N N . VAL A 1 102 ? 33.919 40.397 27.291 1.00 16.72 102 VAL A N 1
ATOM 677 C CA . VAL A 1 102 ? 33.421 40.125 28.616 1.00 16.96 102 VAL A CA 1
ATOM 678 C C . VAL A 1 102 ? 34.091 38.859 29.146 1.00 13.40 102 VAL A C 1
ATOM 679 O O . VAL A 1 102 ? 34.580 38.001 28.416 1.00 12.13 102 VAL A O 1
ATOM 683 N N . LEU A 1 103 ? 34.152 38.820 30.473 1.00 14.09 103 LEU A N 1
ATOM 684 C CA . LEU A 1 103 ? 34.632 37.685 31.246 1.00 14.14 103 LEU A CA 1
ATOM 685 C C . LEU A 1 103 ? 33.494 36.694 31.519 1.00 14.28 103 LEU A C 1
ATOM 686 O O . LEU A 1 103 ? 32.305 37.046 31.523 1.00 14.86 103 LEU A O 1
ATOM 691 N N . SER A 1 104 ? 33.854 35.435 31.762 1.00 12.27 104 SER A N 1
ATOM 692 C CA . SER A 1 104 ? 32.884 34.431 32.185 1.00 11.91 104 SER A CA 1
ATOM 693 C C . SER A 1 104 ? 32.330 34.799 33.553 1.00 11.89 104 SER A C 1
ATOM 694 O O . SER A 1 104 ? 33.037 35.397 34.361 1.00 13.08 104 SER A O 1
ATOM 697 N N . THR A 1 105 ? 31.072 34.463 33.827 1.00 11.90 105 THR A N 1
ATOM 698 C CA . THR A 1 105 ? 30.502 34.684 35.154 1.00 13.09 105 THR A CA 1
ATOM 699 C C . THR A 1 105 ? 30.281 33.359 35.885 1.00 13.11 105 THR A C 1
ATOM 700 O O . THR A 1 105 ? 29.506 33.280 36.838 1.00 13.86 105 THR A O 1
ATOM 704 N N . THR A 1 106 ? 30.928 32.266 35.463 1.00 13.19 106 THR A N 1
ATOM 705 C CA . THR A 1 106 ? 30.871 31.007 36.202 1.00 12.54 106 THR A CA 1
ATOM 706 C C . THR A 1 106 ? 32.301 30.542 36.528 1.00 13.47 106 THR A C 1
ATOM 707 O O . THR A 1 106 ? 33.252 31.154 36.017 1.00 12.90 106 THR A O 1
ATOM 711 N N . PRO A 1 107 ? 32.567 29.537 37.390 1.00 13.59 107 PRO A N 1
ATOM 712 C CA . PRO A 1 107 ? 33.919 29.212 37.840 1.00 14.75 107 PRO A CA 1
ATOM 713 C C . PRO A 1 107 ? 34.859 28.703 36.740 1.00 13.79 107 PRO A C 1
ATOM 714 O O . PRO A 1 107 ? 34.456 28.198 35.689 1.00 14.04 107 PRO A O 1
ATOM 718 N N . TYR A 1 108 ? 36.148 28.849 37.038 1.00 13.46 108 TYR A N 1
ATOM 719 C CA . TYR A 1 108 ? 37.197 28.427 36.139 1.00 11.37 108 TYR A CA 1
ATOM 720 C C . TYR A 1 108 ? 37.123 26.946 35.825 1.00 10.54 108 TYR A C 1
ATOM 721 O O . TYR A 1 108 ? 37.199 26.601 34.645 1.00 11.89 108 TYR A O 1
ATOM 730 N N . SER A 1 109 ? 36.971 26.062 36.810 1.00 10.82 109 SER A N 1
ATOM 731 C CA . SER A 1 109 ? 36.973 24.633 36.558 1.00 12.65 109 SER A CA 1
ATOM 732 C C . SER A 1 109 ? 35.996 24.193 35.466 1.00 13.21 109 SER A C 1
ATOM 733 O O . SER A 1 109 ? 34.841 24.613 35.451 1.00 14.07 109 SER A O 1
ATOM 736 N N . ILE A 1 110 ? 36.483 23.391 34.507 1.00 13.90 110 ILE A N 1
ATOM 737 C CA . ILE A 1 110 ? 35.676 22.843 33.414 1.00 15.04 110 ILE A CA 1
ATOM 738 C C . ILE A 1 110 ? 34.438 22.089 33.910 1.00 15.49 110 ILE A C 1
ATOM 739 O O . ILE A 1 110 ? 33.404 22.052 33.254 1.00 17.32 110 ILE A O 1
ATOM 744 N N . LEU A 1 111 ? 34.529 21.522 35.104 1.00 16.95 111 LEU A N 1
ATOM 745 C CA . LEU A 1 111 ? 33.422 20.859 35.775 1.00 20.10 111 LEU A CA 1
ATOM 746 C C . LEU A 1 111 ? 32.338 21.816 36.269 1.00 20.34 111 LEU A C 1
ATOM 747 O O . LEU A 1 111 ? 31.180 21.416 36.368 1.00 23.24 111 LEU A O 1
ATOM 752 N N . GLU A 1 112 ? 32.668 23.068 36.583 1.00 18.35 112 GLU A N 1
ATOM 753 C CA . GLU A 1 112 ? 31.694 24.043 37.032 1.00 19.52 112 GLU A CA 1
ATOM 754 C C . GLU A 1 112 ? 31.444 25.105 35.985 1.00 18.78 112 GLU A C 1
ATOM 755 O O . GLU A 1 112 ? 30.537 25.914 36.163 1.00 18.90 112 GLU A O 1
ATOM 761 N N . ALA A 1 113 ? 32.197 25.128 34.878 1.00 18.51 113 ALA A N 1
ATOM 762 C CA . ALA A 1 113 ? 32.114 26.162 33.862 1.00 19.31 113 ALA A CA 1
ATOM 763 C C . ALA A 1 113 ? 30.760 26.491 33.273 1.00 21.03 113 ALA A C 1
ATOM 764 O O . ALA A 1 113 ? 30.555 27.677 33.064 1.00 26.83 113 ALA A O 1
ATOM 766 N N . GLY A 1 114 ? 29.770 25.687 32.928 1.00 22.57 114 GLY A N 1
ATOM 767 C CA . GLY A 1 114 ? 28.484 26.345 32.550 1.00 19.12 114 GLY A CA 1
ATOM 768 C C . GLY A 1 114 ? 28.331 26.721 31.085 1.00 16.95 114 GLY A C 1
ATOM 769 O O . GLY A 1 114 ? 29.012 27.566 30.483 1.00 12.94 114 GLY A O 1
ATOM 770 N N . ASN A 1 115 ? 27.333 26.010 30.563 1.00 15.19 115 ASN A N 1
ATOM 771 C CA . ASN A 1 115 ? 26.968 26.006 29.160 1.00 14.92 115 ASN A CA 1
ATOM 772 C C . ASN A 1 115 ? 26.366 27.282 28.622 1.00 14.09 115 ASN A C 1
ATOM 773 O O . ASN A 1 115 ? 26.751 27.721 27.543 1.00 16.08 115 ASN A O 1
ATOM 778 N N . GLU A 1 116 ? 25.435 27.889 29.358 1.00 14.73 116 GLU A N 1
ATOM 779 C CA . GLU A 1 116 ? 24.826 29.126 28.909 1.00 15.61 116 GLU A CA 1
ATOM 780 C C . GLU A 1 116 ? 25.775 30.288 29.024 1.00 15.48 116 GLU A C 1
ATOM 781 O O . GLU A 1 116 ? 25.777 31.143 28.145 1.00 14.93 116 GLU A O 1
ATOM 787 N N . ASP A 1 117 ? 26.631 30.304 30.057 1.00 14.26 117 ASP A N 1
ATOM 788 C CA . ASP A 1 117 ? 27.681 31.311 30.176 1.00 13.53 117 ASP A CA 1
ATOM 789 C C . ASP A 1 117 ? 28.662 31.181 28.996 1.00 11.74 117 ASP A C 1
ATOM 790 O O . ASP A 1 117 ? 29.043 32.197 28.422 1.00 11.43 117 ASP A O 1
ATOM 795 N N . PHE A 1 118 ? 29.031 29.944 28.611 1.00 11.70 118 PHE A N 1
ATOM 796 C CA . PHE A 1 118 ? 29.914 29.697 27.482 1.00 12.02 118 PHE A CA 1
ATOM 797 C C . PHE A 1 118 ? 29.314 30.295 26.218 1.00 12.87 118 PHE A C 1
ATOM 798 O O . PHE A 1 118 ? 29.997 31.047 25.515 1.00 13.19 118 PHE A O 1
ATOM 806 N N . LYS A 1 119 ? 28.046 30.018 25.909 1.00 12.85 119 LYS A N 1
ATOM 807 C CA . LYS A 1 119 ? 27.383 30.616 24.762 1.00 13.30 119 LYS A CA 1
ATOM 808 C C . LYS A 1 119 ? 27.297 32.146 24.780 1.00 11.89 119 LYS A C 1
ATOM 809 O O . LYS A 1 119 ? 27.509 32.788 23.758 1.00 11.59 119 LYS A O 1
ATOM 815 N N . ARG A 1 120 ? 27.024 32.770 25.929 1.00 11.76 120 ARG A N 1
ATOM 816 C CA . ARG A 1 120 ? 26.928 34.211 26.047 1.00 12.88 120 ARG A CA 1
ATOM 817 C C . ARG A 1 120 ? 28.254 34.926 25.778 1.00 12.95 120 ARG A C 1
ATOM 818 O O . ARG A 1 120 ? 28.280 35.868 24.986 1.00 12.05 120 ARG A O 1
ATOM 826 N N . VAL A 1 121 ? 29.370 34.502 26.416 1.00 12.99 121 VAL A N 1
ATOM 827 C CA . VAL A 1 121 ? 30.686 35.126 26.237 1.00 12.47 121 VAL A CA 1
ATOM 828 C C . VAL A 1 121 ? 31.168 34.948 24.784 1.00 13.26 121 VAL A C 1
ATOM 829 O O . VAL A 1 121 ? 31.717 35.871 24.190 1.00 10.64 121 VAL A O 1
ATOM 833 N N . MET A 1 122 ? 30.895 33.789 24.166 1.00 13.85 122 MET A N 1
ATOM 834 C CA . MET A 1 122 ? 31.165 33.516 22.760 1.00 14.83 122 MET A CA 1
ATOM 835 C C . MET A 1 122 ? 30.433 34.462 21.813 1.00 14.36 122 MET A C 1
ATOM 836 O O . MET A 1 122 ? 31.025 35.015 20.881 1.00 11.91 122 MET A O 1
ATOM 841 N N . ASP A 1 123 ? 29.141 34.679 22.086 1.00 13.18 123 ASP A N 1
ATOM 842 C CA . ASP A 1 123 ? 28.302 35.594 21.320 1.00 15.66 123 ASP A CA 1
ATOM 843 C C . ASP A 1 123 ? 28.817 37.034 21.420 1.00 13.40 123 ASP A C 1
ATOM 844 O O . ASP A 1 123 ? 28.921 37.727 20.414 1.00 13.83 123 ASP A O 1
ATOM 849 N N . ILE A 1 124 ? 29.186 37.502 22.621 1.00 12.89 124 ILE A N 1
ATOM 850 C CA . ILE A 1 124 ? 29.662 38.873 22.777 1.00 12.91 124 ILE A CA 1
ATOM 851 C C . ILE A 1 124 ? 31.084 39.047 22.249 1.00 13.28 124 ILE A C 1
ATOM 852 O O . ILE A 1 124 ? 31.340 39.927 21.425 1.00 13.95 124 ILE A O 1
ATOM 857 N N . ASN A 1 125 ? 32.001 38.171 22.683 1.00 13.59 125 ASN A N 1
ATOM 858 C CA . ASN A 1 125 ? 33.410 38.295 22.349 1.00 13.12 125 ASN A CA 1
ATOM 859 C C . ASN A 1 125 ? 33.811 37.972 20.922 1.00 12.01 125 ASN A C 1
ATOM 860 O O . ASN A 1 125 ? 34.734 38.599 20.398 1.00 12.40 125 ASN A O 1
ATOM 865 N N . VAL A 1 126 ? 33.155 37.006 20.277 1.00 11.33 126 VAL A N 1
ATOM 866 C CA . VAL A 1 126 ? 33.514 36.648 18.917 1.00 11.49 126 VAL A CA 1
ATOM 867 C C . VAL A 1 126 ? 32.466 37.075 17.898 1.00 13.14 126 VAL A C 1
ATOM 868 O O . VAL A 1 126 ? 32.834 37.743 16.923 1.00 12.27 126 VAL A O 1
ATOM 872 N N . TYR A 1 127 ? 31.175 36.732 18.069 1.00 11.80 127 TYR A N 1
ATOM 873 C CA . TYR A 1 127 ? 30.165 37.150 17.105 1.00 13.04 127 TYR A CA 1
ATOM 874 C C . TYR A 1 127 ? 30.046 38.678 17.116 1.00 12.55 127 TYR A C 1
ATOM 875 O O . TYR A 1 127 ? 29.911 39.288 16.049 1.00 12.94 127 TYR A O 1
ATOM 884 N N . GLY A 1 128 ? 30.119 39.319 18.294 1.00 12.18 128 GLY A N 1
ATOM 885 C CA . GLY A 1 128 ? 30.108 40.771 18.404 1.00 12.48 128 GLY A CA 1
ATOM 886 C C . GLY A 1 128 ? 31.279 41.407 17.657 1.00 13.82 128 GLY A C 1
ATOM 887 O O . GLY A 1 128 ? 31.076 42.404 16.963 1.00 15.68 128 GLY A O 1
ATOM 888 N N . ALA A 1 129 ? 32.498 40.834 17.748 1.00 12.94 129 ALA A N 1
ATOM 889 C CA . ALA A 1 129 ? 33.670 41.301 16.997 1.00 12.28 129 ALA A CA 1
ATOM 890 C C . ALA A 1 129 ? 33.512 41.125 15.488 1.00 10.53 129 ALA A C 1
ATOM 891 O O . ALA A 1 129 ? 33.856 42.028 14.723 1.00 12.16 129 ALA A O 1
ATOM 893 N N . PHE A 1 130 ? 32.953 39.998 15.016 1.00 11.43 130 PHE A N 1
ATOM 894 C CA . PHE A 1 130 ? 32.626 39.754 13.611 1.00 10.25 130 PHE A CA 1
ATOM 895 C C . PHE A 1 130 ? 31.667 40.810 13.070 1.00 11.22 130 PHE A C 1
ATOM 896 O O . PHE A 1 130 ? 31.894 41.323 11.977 1.00 11.30 130 PHE A O 1
ATOM 904 N N . LEU A 1 131 ? 30.607 41.152 13.829 1.00 10.93 131 LEU A N 1
ATOM 905 C CA . LEU A 1 131 ? 29.654 42.160 13.362 1.00 12.70 131 LEU A CA 1
ATOM 906 C C . LEU A 1 131 ? 30.245 43.543 13.173 1.00 12.71 131 LEU A C 1
ATOM 907 O O . LEU A 1 131 ? 30.018 44.184 12.154 1.00 13.44 131 LEU A O 1
ATOM 912 N N . VAL A 1 132 ? 31.030 43.995 14.155 1.00 13.75 132 VAL A N 1
ATOM 913 C CA . VAL A 1 132 ? 31.712 45.282 14.139 1.00 14.60 132 VAL A CA 1
ATOM 914 C C . VAL A 1 132 ? 32.648 45.359 12.945 1.00 14.78 132 VAL A C 1
ATOM 915 O O . VAL A 1 132 ? 32.642 46.344 12.214 1.00 14.92 132 VAL A O 1
ATOM 919 N N . ALA A 1 133 ? 33.435 44.294 12.724 1.00 14.47 133 ALA A N 1
ATOM 920 C CA . ALA A 1 133 ? 34.343 44.232 11.592 1.00 14.44 133 ALA A CA 1
ATOM 921 C C . ALA A 1 133 ? 33.590 44.146 10.257 1.00 14.33 133 ALA A C 1
ATOM 922 O O . ALA A 1 133 ? 33.991 44.781 9.280 1.00 14.94 133 ALA A O 1
ATOM 924 N N . LYS A 1 134 ? 32.465 43.421 10.208 1.00 12.81 134 LYS A N 1
ATOM 925 C CA . LYS A 1 134 ? 31.664 43.293 9.003 1.00 14.25 134 LYS A CA 1
ATOM 926 C C . LYS A 1 134 ? 31.099 44.625 8.537 1.00 13.49 134 LYS A C 1
ATOM 927 O O . LYS A 1 134 ? 31.196 44.953 7.356 1.00 14.59 134 LYS A O 1
ATOM 933 N N . HIS A 1 135 ? 30.523 45.396 9.471 1.00 12.67 135 HIS A N 1
ATOM 934 C CA . HIS A 1 135 ? 29.958 46.697 9.142 1.00 13.04 135 HIS A CA 1
ATOM 935 C C . HIS A 1 135 ? 31.036 47.726 8.889 1.00 14.20 135 HIS A C 1
ATOM 936 O O . HIS A 1 135 ? 30.834 48.616 8.055 1.00 15.74 135 HIS A O 1
ATOM 943 N N . ALA A 1 136 ? 32.206 47.623 9.557 1.00 14.24 136 ALA A N 1
ATOM 944 C CA . ALA A 1 136 ? 33.321 48.504 9.241 1.00 12.12 136 ALA A CA 1
ATOM 945 C C . ALA A 1 136 ? 33.774 48.178 7.825 1.00 12.71 136 ALA A C 1
ATOM 946 O O . ALA A 1 136 ? 33.927 49.121 7.050 1.00 13.55 136 ALA A O 1
ATOM 948 N N . ALA A 1 137 ? 33.925 46.895 7.417 1.00 11.98 137 ALA A N 1
ATOM 949 C CA . ALA A 1 137 ? 34.356 46.532 6.067 1.00 11.63 137 ALA A CA 1
ATOM 950 C C . ALA A 1 137 ? 33.385 47.000 4.993 1.00 13.05 137 ALA A C 1
ATOM 951 O O . ALA A 1 137 ? 33.829 47.516 3.980 1.00 13.85 137 ALA A O 1
ATOM 953 N N . ARG A 1 138 ? 32.066 46.874 5.201 1.00 14.15 138 ARG A N 1
ATOM 954 C CA . ARG A 1 138 ? 31.036 47.355 4.287 1.00 15.85 138 ARG A CA 1
ATOM 955 C C . ARG A 1 138 ? 31.223 48.813 3.849 1.00 15.77 138 ARG A C 1
ATOM 956 O O . ARG A 1 138 ? 31.065 49.178 2.681 1.00 15.19 138 ARG A O 1
ATOM 964 N N . VAL A 1 139 ? 31.583 49.640 4.834 1.00 16.49 139 VAL A N 1
ATOM 965 C CA . VAL A 1 139 ? 31.808 51.076 4.700 1.00 17.65 139 VAL A CA 1
ATOM 966 C C . VAL A 1 139 ? 33.226 51.487 4.255 1.00 17.48 139 VAL A C 1
ATOM 967 O O . VAL A 1 139 ? 33.431 52.510 3.596 1.00 18.99 139 VAL A O 1
ATOM 971 N N . MET A 1 140 ? 34.229 50.664 4.600 1.00 16.17 140 MET A N 1
ATOM 972 C CA . MET A 1 140 ? 35.627 50.920 4.290 1.00 14.75 140 MET A CA 1
ATOM 973 C C . MET A 1 140 ? 36.088 50.409 2.942 1.00 13.74 140 MET A C 1
ATOM 974 O O . MET A 1 140 ? 36.894 51.072 2.296 1.00 15.68 140 MET A O 1
ATOM 979 N N . ILE A 1 141 ? 35.627 49.234 2.514 1.00 13.45 141 ILE A N 1
ATOM 980 C CA . ILE A 1 141 ? 36.022 48.668 1.230 1.00 15.99 141 ILE A CA 1
ATOM 981 C C . ILE A 1 141 ? 35.721 49.584 0.035 1.00 17.43 141 ILE A C 1
ATOM 982 O O . ILE A 1 141 ? 36.610 49.628 -0.819 1.00 15.77 141 ILE A O 1
ATOM 987 N N . PRO A 1 142 ? 34.610 50.354 -0.106 1.00 19.28 142 PRO A N 1
ATOM 988 C CA . PRO A 1 142 ? 34.417 51.305 -1.209 1.00 20.41 142 PRO A CA 1
ATOM 989 C C . PRO A 1 142 ? 35.490 52.392 -1.289 1.00 20.68 142 PRO A C 1
ATOM 990 O O . PRO A 1 142 ? 35.895 52.774 -2.388 1.00 20.55 142 PRO A O 1
ATOM 994 N N . ALA A 1 143 ? 35.980 52.884 -0.134 1.00 20.49 143 ALA A N 1
ATOM 995 C CA . ALA A 1 143 ? 37.019 53.905 -0.041 1.00 19.59 143 ALA A CA 1
ATOM 996 C C . ALA A 1 143 ? 38.437 53.363 -0.219 1.00 20.12 143 ALA A C 1
ATOM 997 O O . ALA A 1 143 ? 39.367 54.151 -0.389 1.00 20.90 143 ALA A O 1
ATOM 999 N N . LYS A 1 144 ? 38.630 52.026 -0.188 1.00 19.53 144 LYS A N 1
ATOM 1000 C CA . LYS A 1 144 ? 39.922 51.345 -0.283 1.00 18.84 144 LYS A CA 1
ATOM 1001 C C . LYS A 1 144 ? 40.935 51.831 0.757 1.00 16.85 144 LYS A C 1
ATOM 1002 O O . LYS A 1 144 ? 42.123 51.954 0.481 1.00 16.90 144 LYS A O 1
ATOM 1008 N N . LYS A 1 145 ? 40.464 52.103 1.980 1.00 17.24 145 LYS A N 1
ATOM 1009 C CA . LYS A 1 145 ? 41.264 52.651 3.078 1.00 17.40 145 LYS A CA 1
ATOM 1010 C C . LYS A 1 145 ? 40.614 52.217 4.385 1.00 16.57 145 LYS A C 1
ATOM 1011 O O . LYS A 1 145 ? 39.394 52.119 4.476 1.00 16.32 145 LYS A O 1
ATOM 1017 N N . GLY A 1 146 ? 41.409 51.992 5.427 1.00 13.13 146 GLY A N 1
ATOM 1018 C CA . GLY A 1 146 ? 40.881 51.618 6.718 1.00 13.26 146 GLY A CA 1
ATOM 1019 C C . GLY A 1 146 ? 41.864 50.820 7.561 1.00 12.19 146 GLY A C 1
ATOM 1020 O O . GLY A 1 146 ? 42.766 50.123 7.098 1.00 12.41 146 GLY A O 1
ATOM 1021 N N . SER A 1 147 ? 41.641 50.970 8.859 1.00 11.84 147 SER A N 1
ATOM 1022 C CA . SER A 1 147 ? 42.395 50.227 9.839 1.00 11.41 147 SER A CA 1
ATOM 1023 C C . SER A 1 147 ? 41.416 49.726 10.886 1.00 11.58 147 SER A C 1
ATOM 1024 O O . SER A 1 147 ? 40.697 50.517 11.502 1.00 13.10 147 SER A O 1
ATOM 1027 N N . ILE A 1 148 ? 41.362 48.406 11.076 1.00 9.09 148 ILE A N 1
ATOM 1028 C CA . ILE A 1 148 ? 40.498 47.793 12.069 1.00 9.14 148 ILE A CA 1
ATOM 1029 C C . ILE A 1 148 ? 41.421 47.181 13.120 1.00 10.25 148 ILE A C 1
ATOM 1030 O O . ILE A 1 148 ? 42.348 46.436 12.794 1.00 9.81 148 ILE A O 1
ATOM 1035 N N . VAL A 1 149 ? 41.151 47.537 14.384 1.00 10.19 149 VAL A N 1
ATOM 1036 C CA . VAL A 1 149 ? 41.906 47.029 15.518 1.00 9.27 149 VAL A CA 1
ATOM 1037 C C . VAL A 1 149 ? 40.964 46.332 16.503 1.00 9.44 149 VAL A C 1
ATOM 1038 O O . VAL A 1 149 ? 39.965 46.919 16.943 1.00 11.43 149 VAL A O 1
ATOM 1042 N N . PHE A 1 150 ? 41.281 45.085 16.856 1.00 8.01 150 PHE A N 1
ATOM 1043 C CA . PHE A 1 150 ? 40.519 44.382 17.874 1.00 9.91 150 PHE A CA 1
ATOM 1044 C C . PHE A 1 150 ? 41.272 44.346 19.201 1.00 11.54 150 PHE A C 1
ATOM 1045 O O . PHE A 1 150 ? 42.503 44.276 19.235 1.00 11.55 150 PHE A O 1
ATOM 1053 N N . THR A 1 151 ? 40.552 44.396 20.323 1.00 11.95 151 THR A N 1
ATOM 1054 C CA . THR A 1 151 ? 41.194 44.169 21.608 1.00 14.33 151 THR A CA 1
ATOM 1055 C C . THR A 1 151 ? 41.157 42.666 21.816 1.00 15.06 151 THR A C 1
ATOM 1056 O O . THR A 1 151 ? 40.097 42.040 21.849 1.00 15.14 151 THR A O 1
ATOM 1060 N N . ALA A 1 152 ? 42.324 42.039 21.888 1.00 14.29 152 ALA A N 1
ATOM 1061 C CA . ALA A 1 152 ? 42.376 40.623 22.213 1.00 14.41 152 ALA A CA 1
ATOM 1062 C C . ALA A 1 152 ? 42.843 40.537 23.671 1.00 15.07 152 ALA A C 1
ATOM 1063 O O . ALA A 1 152 ? 42.270 41.177 24.551 1.00 15.74 152 ALA A O 1
ATOM 1065 N N . SER A 1 153 ? 43.926 39.841 23.993 1.00 13.36 153 SER A N 1
ATOM 1066 C CA . SER A 1 153 ? 44.388 39.611 25.360 1.00 11.89 153 SER A CA 1
ATOM 1067 C C . SER A 1 153 ? 45.585 38.700 25.223 1.00 10.95 153 SER A C 1
ATOM 1068 O O . SER A 1 153 ? 45.708 38.032 24.197 1.00 10.47 153 SER A O 1
ATOM 1071 N N . ILE A 1 154 ? 46.466 38.591 26.231 1.00 10.66 154 ILE A N 1
ATOM 1072 C CA . ILE A 1 154 ? 47.500 37.556 26.159 1.00 9.41 154 ILE A CA 1
ATOM 1073 C C . ILE A 1 154 ? 46.836 36.177 26.150 1.00 10.30 154 ILE A C 1
ATOM 1074 O O . ILE A 1 154 ? 47.448 35.212 25.704 1.00 11.49 154 ILE A O 1
ATOM 1079 N N . SER A 1 155 ? 45.540 36.070 26.547 1.00 8.69 155 SER A N 1
ATOM 1080 C CA . SER A 1 155 ? 44.764 34.836 26.445 1.00 9.29 155 SER A CA 1
ATOM 1081 C C . SER A 1 155 ? 44.454 34.456 25.004 1.00 7.80 155 SER A C 1
ATOM 1082 O O . SER A 1 155 ? 43.834 33.429 24.801 1.00 8.62 155 SER A O 1
ATOM 1085 N N . SER A 1 156 ? 44.859 35.248 23.997 1.00 8.07 156 SER A N 1
ATOM 1086 C CA . SER A 1 156 ? 44.730 34.878 22.601 1.00 8.67 156 SER A CA 1
ATOM 1087 C C . SER A 1 156 ? 45.793 33.873 22.182 1.00 8.26 156 SER A C 1
ATOM 1088 O O . SER A 1 156 ? 45.703 33.322 21.088 1.00 8.25 156 SER A O 1
ATOM 1091 N N . PHE A 1 157 ? 46.794 33.600 23.034 1.00 8.02 157 PHE A N 1
ATOM 1092 C CA . PHE A 1 157 ? 47.794 32.589 22.704 1.00 9.34 157 PHE A CA 1
ATOM 1093 C C . PHE A 1 157 ? 48.365 31.826 23.912 1.00 11.68 157 PHE A C 1
ATOM 1094 O O . PHE A 1 157 ? 49.254 30.984 23.767 1.00 14.50 157 PHE A O 1
ATOM 1102 N N . THR A 1 158 ? 47.904 32.133 25.130 1.00 10.64 158 THR A N 1
ATOM 1103 C CA . THR A 1 158 ? 48.300 31.426 26.340 1.00 12.63 158 THR A CA 1
ATOM 1104 C C . THR A 1 158 ? 47.081 31.125 27.210 1.00 11.98 158 THR A C 1
ATOM 1105 O O . THR A 1 158 ? 45.995 31.672 27.014 1.00 12.81 158 THR A O 1
ATOM 1109 N N . ALA A 1 159 ? 47.272 30.243 28.184 1.00 11.99 159 ALA A N 1
ATOM 1110 C CA . ALA A 1 159 ? 46.253 29.884 29.154 1.00 11.76 159 ALA A CA 1
ATOM 1111 C C . ALA A 1 159 ? 46.647 30.449 30.497 1.00 13.22 159 ALA A C 1
ATOM 1112 O O . ALA A 1 159 ? 47.766 30.927 30.664 1.00 14.39 159 ALA A O 1
ATOM 1114 N N . GLY A 1 160 ? 45.741 30.409 31.472 1.00 12.50 160 GLY A N 1
ATOM 1115 C CA . GLY A 1 160 ? 46.045 30.876 32.806 1.00 14.07 160 GLY A CA 1
ATOM 1116 C C . GLY A 1 160 ? 45.092 30.290 33.824 1.00 13.17 160 GLY A C 1
ATOM 1117 O O . GLY A 1 160 ? 43.902 30.155 33.577 1.00 14.37 160 GLY A O 1
ATOM 1118 N N . GLU A 1 161 ? 45.639 29.916 34.981 1.00 14.67 161 GLU A N 1
ATOM 1119 C CA . GLU A 1 161 ? 44.872 29.438 36.125 1.00 17.21 161 GLU A CA 1
ATOM 1120 C C . GLU A 1 161 ? 43.939 30.585 36.528 1.00 16.77 161 GLU A C 1
ATOM 1121 O O . GLU A 1 161 ? 44.385 31.724 36.677 1.00 16.58 161 GLU A O 1
ATOM 1127 N N . GLY A 1 162 ? 42.635 30.302 36.652 1.00 16.14 162 GLY A N 1
ATOM 1128 C CA . GLY A 1 162 ? 41.645 31.313 36.976 1.00 14.94 162 GLY A CA 1
ATOM 1129 C C . GLY A 1 162 ? 41.098 32.024 35.748 1.00 15.63 162 GLY A C 1
ATOM 1130 O O . GLY A 1 162 ? 40.163 32.806 35.896 1.00 17.35 162 GLY A O 1
ATOM 1131 N N . VAL A 1 163 ? 41.670 31.827 34.536 1.00 13.78 163 VAL A N 1
ATOM 1132 C CA . VAL A 1 163 ? 41.167 32.439 33.309 1.00 12.86 163 VAL A CA 1
ATOM 1133 C C . VAL A 1 163 ? 40.293 31.385 32.671 1.00 11.71 163 VAL A C 1
ATOM 1134 O O . VAL A 1 163 ? 40.758 30.293 32.321 1.00 12.26 163 VAL A O 1
ATOM 1138 N N . SER A 1 164 ? 39.014 31.736 32.489 1.00 11.53 164 SER A N 1
ATOM 1139 C CA . SER A 1 164 ? 38.055 30.751 32.012 1.00 9.79 164 SER A CA 1
ATOM 1140 C C . SER A 1 164 ? 38.400 30.189 30.650 1.00 8.34 164 SER A C 1
ATOM 1141 O O . SER A 1 164 ? 39.071 30.836 29.833 1.00 9.28 164 SER A O 1
ATOM 1144 N N . HIS A 1 165 ? 37.950 28.954 30.446 1.00 7.84 165 HIS A N 1
ATOM 1145 C CA . HIS A 1 165 ? 38.119 28.275 29.182 1.00 8.87 165 HIS A CA 1
ATOM 1146 C C . HIS A 1 165 ? 37.395 29.028 28.075 1.00 9.38 165 HIS A C 1
ATOM 1147 O O . HIS A 1 165 ? 37.987 29.207 27.002 1.00 9.65 165 HIS A O 1
ATOM 1154 N N . VAL A 1 166 ? 36.171 29.574 28.307 1.00 8.81 166 VAL A N 1
ATOM 1155 C CA . VAL A 1 166 ? 35.500 30.332 27.250 1.00 8.07 166 VAL A CA 1
ATOM 1156 C C . VAL A 1 166 ? 36.256 31.637 26.968 1.00 6.83 166 VAL A C 1
ATOM 1157 O O . VAL A 1 166 ? 36.412 31.968 25.802 1.00 7.26 166 VAL A O 1
ATOM 1161 N N . TYR A 1 167 ? 36.795 32.364 27.965 1.00 7.33 167 TYR A N 1
ATOM 1162 C CA . TYR A 1 167 ? 37.498 33.600 27.670 1.00 8.74 167 TYR A CA 1
ATOM 1163 C C . TYR A 1 167 ? 38.744 33.305 26.831 1.00 9.19 167 TYR A C 1
ATOM 1164 O O . TYR A 1 167 ? 38.972 33.997 25.836 1.00 8.79 167 TYR A O 1
ATOM 1173 N N . THR A 1 168 ? 39.501 32.250 27.163 1.00 7.66 168 THR A N 1
ATOM 1174 C CA . THR A 1 168 ? 40.678 31.888 26.372 1.00 8.83 168 THR A CA 1
ATOM 1175 C C . THR A 1 168 ? 40.269 31.476 24.950 1.00 7.34 168 THR A C 1
ATOM 1176 O O . THR A 1 168 ? 40.884 31.929 23.992 1.00 8.93 168 THR A O 1
ATOM 1180 N N . ALA A 1 169 ? 39.206 30.680 24.772 1.00 7.37 169 ALA A N 1
ATOM 1181 C CA . ALA A 1 169 ? 38.720 30.295 23.458 1.00 8.86 169 ALA A CA 1
ATOM 1182 C C . ALA A 1 169 ? 38.293 31.498 22.616 1.00 8.26 169 ALA A C 1
ATOM 1183 O O . ALA A 1 169 ? 38.698 31.598 21.451 1.00 8.89 169 ALA A O 1
ATOM 1185 N N . THR A 1 170 ? 37.564 32.452 23.209 1.00 7.01 170 THR A N 1
ATOM 1186 C CA . THR A 1 170 ? 37.099 33.604 22.457 1.00 9.43 170 THR A CA 1
ATOM 1187 C C . THR A 1 170 ? 38.233 34.565 22.140 1.00 8.96 170 THR A C 1
ATOM 1188 O O . THR A 1 170 ? 38.196 35.175 21.075 1.00 9.46 170 THR A O 1
ATOM 1192 N N . LYS A 1 171 ? 39.261 34.725 22.996 1.00 8.38 171 LYS A N 1
ATOM 1193 C CA . LYS A 1 171 ? 40.370 35.594 22.623 1.00 9.11 171 LYS A CA 1
ATOM 1194 C C . LYS A 1 171 ? 41.246 34.944 21.560 1.00 7.20 171 LYS A C 1
ATOM 1195 O O . LYS A 1 171 ? 41.754 35.648 20.697 1.00 8.38 171 LYS A O 1
ATOM 1201 N N . HIS A 1 172 ? 41.379 33.613 21.529 1.00 7.46 172 HIS A N 1
ATOM 1202 C CA . HIS A 1 172 ? 42.014 32.939 20.398 1.00 8.32 172 HIS A CA 1
ATOM 1203 C C . HIS A 1 172 ? 41.200 33.166 19.116 1.00 7.53 172 HIS A C 1
ATOM 1204 O O . HIS A 1 172 ? 41.762 33.413 18.041 1.00 8.34 172 HIS A O 1
ATOM 1211 N N . ALA A 1 173 ? 39.862 33.110 19.220 1.00 8.20 173 ALA A N 1
ATOM 1212 C CA . ALA A 1 173 ? 38.986 33.327 18.077 1.00 8.11 173 ALA A CA 1
ATOM 1213 C C . ALA A 1 173 ? 39.101 34.749 17.523 1.00 7.48 173 ALA A C 1
ATOM 1214 O O . ALA A 1 173 ? 39.087 34.899 16.301 1.00 8.86 173 ALA A O 1
ATOM 1216 N N . VAL A 1 174 ? 39.281 35.777 18.370 1.00 7.73 174 VAL A N 1
ATOM 1217 C CA . VAL A 1 174 ? 39.481 37.168 17.955 1.00 9.48 174 VAL A CA 1
ATOM 1218 C C . VAL A 1 174 ? 40.767 37.306 17.146 1.00 9.16 174 VAL A C 1
ATOM 1219 O O . VAL A 1 174 ? 40.829 38.032 16.153 1.00 8.56 174 VAL A O 1
ATOM 1223 N N . LEU A 1 175 ? 41.826 36.604 17.579 1.00 9.24 175 LEU A N 1
ATOM 1224 C CA . LEU A 1 175 ? 43.055 36.568 16.783 1.00 9.90 175 LEU A CA 1
ATOM 1225 C C . LEU A 1 175 ? 42.790 35.859 15.444 1.00 8.79 175 LEU A C 1
ATOM 1226 O O . LEU A 1 175 ? 43.300 36.303 14.413 1.00 8.04 175 LEU A O 1
ATOM 1231 N N . GLY A 1 176 ? 41.975 34.789 15.429 1.00 7.10 176 GLY A N 1
ATOM 1232 C CA . GLY A 1 176 ? 41.568 34.130 14.208 1.00 7.49 176 GLY A CA 1
ATOM 1233 C C . GLY A 1 176 ? 40.869 35.068 13.223 1.00 7.24 176 GLY A C 1
ATOM 1234 O O . GLY A 1 176 ? 41.175 35.079 12.035 1.00 8.24 176 GLY A O 1
ATOM 1235 N N . LEU A 1 177 ? 39.944 35.888 13.739 1.00 9.07 177 LEU A N 1
ATOM 1236 C CA . LEU A 1 177 ? 39.231 36.884 12.957 1.00 10.57 177 LEU A CA 1
ATOM 1237 C C . LEU A 1 177 ? 40.210 37.950 12.437 1.00 10.25 177 LEU A C 1
ATOM 1238 O O . LEU A 1 177 ? 40.130 38.352 11.291 1.00 11.16 177 LEU A O 1
ATOM 1243 N N . THR A 1 178 ? 41.161 38.421 13.244 1.00 9.70 178 THR A N 1
ATOM 1244 C CA . THR A 1 178 ? 42.174 39.382 12.837 1.00 10.50 178 THR A CA 1
ATOM 1245 C C . THR A 1 178 ? 42.976 38.826 11.657 1.00 11.05 178 THR A C 1
ATOM 1246 O O . THR A 1 178 ? 43.146 39.524 10.661 1.00 12.13 178 THR A O 1
ATOM 1250 N N . THR A 1 179 ? 43.437 37.564 11.779 1.00 9.32 179 THR A N 1
ATOM 1251 C CA . THR A 1 179 ? 44.212 36.867 10.774 1.00 9.65 179 THR A CA 1
ATOM 1252 C C . THR A 1 179 ? 43.417 36.670 9.485 1.00 10.10 179 THR A C 1
ATOM 1253 O O . THR A 1 179 ? 43.887 37.052 8.407 1.00 10.33 179 THR A O 1
ATOM 1257 N N . SER A 1 180 ? 42.197 36.099 9.551 1.00 10.74 180 SER A N 1
ATOM 1258 C CA . SER A 1 180 ? 41.448 35.866 8.317 1.00 11.41 180 SER A CA 1
ATOM 1259 C C . SER A 1 180 ? 40.932 37.158 7.703 1.00 9.28 180 SER A C 1
ATOM 1260 O O . SER A 1 180 ? 40.928 37.279 6.481 1.00 9.97 180 SER A O 1
ATOM 1263 N N . LEU A 1 181 ? 40.563 38.178 8.477 1.00 9.79 181 LEU A N 1
ATOM 1264 C CA . LEU A 1 181 ? 40.136 39.443 7.901 1.00 10.50 181 LEU A CA 1
ATOM 1265 C C . LEU A 1 181 ? 41.292 40.199 7.245 1.00 11.60 181 LEU A C 1
ATOM 1266 O O . LEU A 1 181 ? 41.134 40.763 6.160 1.00 11.67 181 LEU A O 1
ATOM 1271 N N . CYS A 1 182 ? 42.480 40.166 7.870 1.00 10.27 182 CYS A N 1
ATOM 1272 C CA . CYS A 1 182 ? 43.690 40.736 7.300 1.00 11.07 182 CYS A CA 1
ATOM 1273 C C . CYS A 1 182 ? 43.955 40.153 5.911 1.00 10.13 182 CYS A C 1
ATOM 1274 O O . CYS A 1 182 ? 44.263 40.881 4.975 1.00 11.65 182 CYS A O 1
ATOM 1277 N N . THR A 1 183 ? 43.762 38.838 5.754 1.00 11.43 183 THR A N 1
ATOM 1278 C CA . THR A 1 183 ? 44.016 38.156 4.496 1.00 12.57 183 THR A CA 1
ATOM 1279 C C . THR A 1 183 ? 42.963 38.503 3.432 1.00 13.95 183 THR A C 1
ATOM 1280 O O . THR A 1 183 ? 43.300 38.604 2.241 1.00 15.43 183 THR A O 1
ATOM 1284 N N . GLU A 1 184 ? 41.702 38.762 3.813 1.00 12.89 184 GLU A N 1
ATOM 1285 C CA . GLU A 1 184 ? 40.729 39.147 2.804 1.00 12.34 184 GLU A CA 1
ATOM 1286 C C . GLU A 1 184 ? 40.866 40.611 2.441 1.00 11.99 184 GLU A C 1
ATOM 1287 O O . GLU A 1 184 ? 40.957 40.952 1.261 1.00 13.02 184 GLU A O 1
ATOM 1293 N N . LEU A 1 185 ? 40.939 41.455 3.480 1.00 11.84 185 LEU A N 1
ATOM 1294 C CA . LEU A 1 185 ? 40.890 42.891 3.287 1.00 11.65 185 LEU A CA 1
ATOM 1295 C C . LEU A 1 185 ? 42.147 43.621 2.816 1.00 11.66 185 LEU A C 1
ATOM 1296 O O . LEU A 1 185 ? 42.041 44.772 2.393 1.00 10.43 185 LEU A O 1
ATOM 1301 N N . GLY A 1 186 ? 43.320 42.969 2.842 1.00 11.77 186 GLY A N 1
ATOM 1302 C CA . GLY A 1 186 ? 44.561 43.536 2.308 1.00 12.54 186 GLY A CA 1
ATOM 1303 C C . GLY A 1 186 ? 44.408 43.923 0.833 1.00 11.91 186 GLY A C 1
ATOM 1304 O O . GLY A 1 186 ? 45.001 44.891 0.363 1.00 12.70 186 GLY A O 1
ATOM 1305 N N . GLU A 1 187 ? 43.546 43.167 0.129 1.00 13.56 187 GLU A N 1
ATOM 1306 C CA . GLU A 1 187 ? 43.255 43.385 -1.280 1.00 16.02 187 GLU A CA 1
ATOM 1307 C C . GLU A 1 187 ? 42.663 44.764 -1.567 1.00 14.85 187 GLU A C 1
ATOM 1308 O O . GLU A 1 187 ? 42.860 45.324 -2.647 1.00 16.24 187 GLU A O 1
ATOM 1314 N N . TYR A 1 188 ? 41.956 45.318 -0.570 1.00 14.06 188 TYR A N 1
ATOM 1315 C CA . TYR A 1 188 ? 41.358 46.649 -0.628 1.00 15.04 188 TYR A CA 1
ATOM 1316 C C . TYR A 1 188 ? 42.190 47.698 0.082 1.00 15.42 188 TYR A C 1
ATOM 1317 O O . TYR A 1 188 ? 41.710 48.810 0.292 1.00 15.96 188 TYR A O 1
ATOM 1326 N N . GLY A 1 189 ? 43.432 47.412 0.490 1.00 14.02 189 GLY A N 1
ATOM 1327 C CA . GLY A 1 189 ? 44.270 48.383 1.181 1.00 12.63 189 GLY A CA 1
ATOM 1328 C C . GLY A 1 189 ? 43.888 48.603 2.640 1.00 11.23 189 GLY A C 1
ATOM 1329 O O . GLY A 1 189 ? 44.329 49.556 3.259 1.00 12.19 189 GLY A O 1
ATOM 1330 N N . ILE A 1 190 ? 43.067 47.722 3.224 1.00 11.23 190 ILE A N 1
ATOM 1331 C CA . ILE A 1 190 ? 42.605 47.826 4.608 1.00 12.35 190 ILE A CA 1
ATOM 1332 C C . ILE A 1 190 ? 43.455 46.915 5.503 1.00 10.84 190 ILE A C 1
ATOM 1333 O O . ILE A 1 190 ? 43.741 45.762 5.162 1.00 10.21 190 ILE A O 1
ATOM 1338 N N . ARG A 1 191 ? 43.856 47.473 6.654 1.00 10.92 191 ARG A N 1
ATOM 1339 C CA . ARG A 1 191 ? 44.646 46.750 7.657 1.00 10.28 191 ARG A CA 1
ATOM 1340 C C . ARG A 1 191 ? 43.795 46.275 8.837 1.00 9.76 191 ARG A C 1
ATOM 1341 O O . ARG A 1 191 ? 42.811 46.903 9.257 1.00 10.80 191 ARG A O 1
ATOM 1349 N N . VAL A 1 192 ? 44.135 45.090 9.355 1.00 9.15 192 VAL A N 1
ATOM 1350 C CA . VAL A 1 192 ? 43.415 44.511 10.476 1.00 8.61 192 VAL A CA 1
ATOM 1351 C C . VAL A 1 192 ? 44.471 43.982 11.437 1.00 9.58 192 VAL A C 1
ATOM 1352 O O . VAL A 1 192 ? 45.301 43.169 11.042 1.00 8.48 192 VAL A O 1
ATOM 1356 N N . ASN A 1 193 ? 44.429 44.432 12.693 1.00 9.00 193 ASN A N 1
ATOM 1357 C CA . ASN A 1 193 ? 45.384 44.023 13.711 1.00 9.32 193 ASN A CA 1
ATOM 1358 C C . ASN A 1 193 ? 44.697 43.846 15.046 1.00 10.31 193 ASN A C 1
ATOM 1359 O O . ASN A 1 193 ? 43.541 44.242 15.185 1.00 9.32 193 ASN A O 1
ATOM 1364 N N . CYS A 1 194 ? 45.370 43.228 16.027 1.00 8.97 194 CYS A N 1
ATOM 1365 C CA . CYS A 1 194 ? 44.816 43.235 17.366 1.00 9.71 194 CYS A CA 1
ATOM 1366 C C . CYS A 1 194 ? 45.857 43.522 18.434 1.00 11.05 194 CYS A C 1
ATOM 1367 O O . CYS A 1 194 ? 47.058 43.495 18.151 1.00 10.32 194 CYS A O 1
ATOM 1370 N N . VAL A 1 195 ? 45.378 43.935 19.615 1.00 10.47 195 VAL A N 1
ATOM 1371 C CA . VAL A 1 195 ? 46.262 44.224 20.745 1.00 11.08 195 VAL A CA 1
ATOM 1372 C C . VAL A 1 195 ? 45.978 43.237 21.868 1.00 10.88 195 VAL A C 1
ATOM 1373 O O . VAL A 1 195 ? 44.827 42.934 22.172 1.00 11.64 195 VAL A O 1
ATOM 1377 N N . SER A 1 196 ? 47.043 42.715 22.484 1.00 9.90 196 SER A N 1
ATOM 1378 C CA . SER A 1 196 ? 46.936 41.688 23.507 1.00 10.37 196 SER A CA 1
ATOM 1379 C C . SER A 1 196 ? 47.605 42.096 24.812 1.00 11.12 196 SER A C 1
ATOM 1380 O O . SER A 1 196 ? 48.791 41.816 25.007 1.00 11.07 196 SER A O 1
ATOM 1383 N N . PRO A 1 197 ? 46.880 42.768 25.727 1.00 12.44 197 PRO A N 1
ATOM 1384 C CA . PRO A 1 197 ? 47.387 43.212 27.017 1.00 12.58 197 PRO A CA 1
ATOM 1385 C C . PRO A 1 197 ? 47.494 42.151 28.106 1.00 12.47 197 PRO A C 1
ATOM 1386 O O . PRO A 1 197 ? 46.816 41.134 28.078 1.00 13.44 197 PRO A O 1
ATOM 1390 N N . TYR A 1 198 ? 48.361 42.457 29.078 1.00 13.37 198 TYR A N 1
ATOM 1391 C CA . TYR A 1 198 ? 48.489 41.768 30.360 1.00 15.68 198 TYR A CA 1
ATOM 1392 C C . TYR A 1 198 ? 47.413 42.420 31.294 1.00 18.85 198 TYR A C 1
ATOM 1393 O O . TYR A 1 198 ? 46.429 42.974 30.783 1.00 19.88 198 TYR A O 1
ATOM 1402 N N . ILE A 1 199 ? 47.512 42.426 32.639 1.00 19.30 199 ILE A N 1
ATOM 1403 C CA . ILE A 1 199 ? 46.512 43.014 33.558 1.00 22.26 199 ILE A CA 1
ATOM 1404 C C . ILE A 1 199 ? 46.581 44.540 33.518 1.00 21.98 199 ILE A C 1
ATOM 1405 O O . ILE A 1 199 ? 47.595 45.113 33.898 1.00 21.40 199 ILE A O 1
ATOM 1410 N N . VAL A 1 200 ? 45.523 45.218 33.047 1.00 23.47 200 VAL A N 1
ATOM 1411 C CA . VAL A 1 200 ? 45.534 46.669 32.920 1.00 26.80 200 VAL A CA 1
ATOM 1412 C C . VAL A 1 200 ? 45.062 47.279 34.223 1.00 32.36 200 VAL A C 1
ATOM 1413 O O . VAL A 1 200 ? 43.940 47.064 34.685 1.00 30.72 200 VAL A O 1
ATOM 1417 N N . ALA A 1 201 ? 46.069 48.003 34.739 1.00 39.62 201 ALA A N 1
ATOM 1418 C CA . ALA A 1 201 ? 46.162 48.776 35.973 1.00 46.79 201 ALA A CA 1
ATOM 1419 C C . ALA A 1 201 ? 45.464 48.222 37.191 1.00 52.95 201 ALA A C 1
ATOM 1420 O O . ALA A 1 201 ? 46.108 47.578 38.025 1.00 55.19 201 ALA A O 1
ATOM 1422 N N . SER A 1 202 ? 44.142 48.450 37.231 1.00 58.70 202 SER A N 1
ATOM 1423 C CA . SER A 1 202 ? 43.229 48.065 38.299 1.00 63.80 202 SER A CA 1
ATOM 1424 C C . SER A 1 202 ? 43.107 46.578 38.694 1.00 66.56 202 SER A C 1
ATOM 1425 O O . SER A 1 202 ? 43.819 46.145 39.604 1.00 66.03 202 SER A O 1
ATOM 1428 N N . PRO A 1 203 ? 42.325 45.718 38.030 1.00 69.44 203 PRO A N 1
ATOM 1429 C CA . PRO A 1 203 ? 41.243 44.914 38.604 1.00 72.69 203 PRO A CA 1
ATOM 1430 C C . PRO A 1 203 ? 40.768 45.060 40.049 1.00 75.75 203 PRO A C 1
ATOM 1431 O O . PRO A 1 203 ? 41.552 44.967 40.996 1.00 76.45 203 PRO A O 1
ATOM 1435 N N . LEU A 1 204 ? 39.451 45.265 40.217 1.00 78.81 204 LEU A N 1
ATOM 1436 C CA . LEU A 1 204 ? 38.850 45.453 41.533 1.00 82.45 204 LEU A CA 1
ATOM 1437 C C . LEU A 1 204 ? 37.856 44.348 41.872 1.00 84.83 204 LEU A C 1
ATOM 1438 O O . LEU A 1 204 ? 36.706 44.309 41.418 1.00 84.64 204 LEU A O 1
ATOM 1443 N N . LEU A 1 205 ? 38.368 43.454 42.726 1.00 88.03 205 LEU A N 1
ATOM 1444 C CA . LEU A 1 205 ? 37.665 42.244 43.127 1.00 81.40 205 LEU A CA 1
ATOM 1445 C C . LEU A 1 205 ? 37.041 42.195 44.527 1.00 83.36 205 LEU A C 1
ATOM 1446 O O . LEU A 1 205 ? 37.026 41.136 45.161 1.00 84.12 205 LEU A O 1
ATOM 1451 N N . THR A 1 206 ? 36.475 43.299 45.047 1.00 85.18 206 THR A N 1
ATOM 1452 C CA . THR A 1 206 ? 35.792 43.318 46.353 1.00 86.49 206 THR A CA 1
ATOM 1453 C C . THR A 1 206 ? 34.534 42.440 46.412 1.00 87.16 206 THR A C 1
ATOM 1454 O O . THR A 1 206 ? 34.082 41.999 47.473 1.00 87.05 206 THR A O 1
ATOM 1458 N N . ASP A 1 207 ? 34.000 42.204 45.206 1.00 87.90 207 ASP A N 1
ATOM 1459 C CA . ASP A 1 207 ? 32.884 41.324 44.879 1.00 88.43 207 ASP A CA 1
ATOM 1460 C C . ASP A 1 207 ? 33.094 39.889 45.366 1.00 87.94 207 ASP A C 1
ATOM 1461 O O . ASP A 1 207 ? 32.188 39.255 45.913 1.00 87.25 207 ASP A O 1
ATOM 1466 N N . VAL A 1 208 ? 34.312 39.375 45.150 1.00 87.85 208 VAL A N 1
ATOM 1467 C CA . VAL A 1 208 ? 34.701 38.089 45.705 1.00 87.76 208 VAL A CA 1
ATOM 1468 C C . VAL A 1 208 ? 35.387 38.317 47.058 1.00 87.75 208 VAL A C 1
ATOM 1469 O O . VAL A 1 208 ? 35.288 39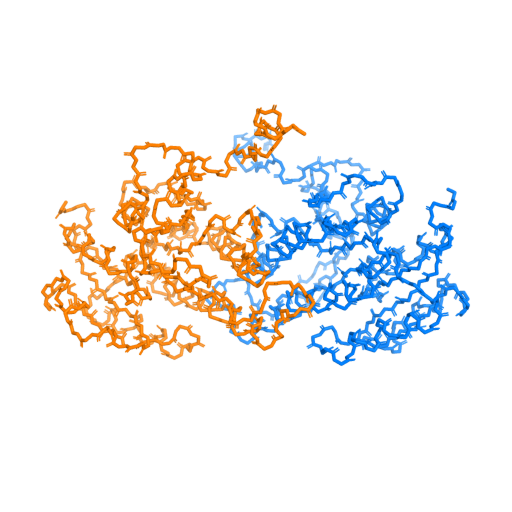.409 47.633 1.00 87.44 208 VAL A O 1
ATOM 1473 N N . PHE A 1 209 ? 36.059 37.302 47.616 1.00 87.26 209 PHE A N 1
ATOM 1474 C CA . PHE A 1 209 ? 36.778 37.447 48.875 1.00 86.37 209 PHE A CA 1
ATOM 1475 C C . PHE A 1 209 ? 37.960 38.411 48.777 1.00 94.80 209 PHE A C 1
ATOM 1476 O O . PHE A 1 209 ? 38.999 38.111 48.183 1.00 95.17 209 PHE A O 1
ATOM 1484 N N . GLY A 1 210 ? 37.750 39.611 49.332 1.00 92.48 210 GLY A N 1
ATOM 1485 C CA . GLY A 1 210 ? 38.759 40.661 49.416 1.00 89.00 210 GLY A CA 1
ATOM 1486 C C . GLY A 1 210 ? 39.356 41.135 48.095 1.00 86.41 210 GLY A C 1
ATOM 1487 O O . GLY A 1 210 ? 38.752 41.043 47.031 1.00 86.09 210 GLY A O 1
ATOM 1488 N N . VAL A 1 211 ? 40.602 41.606 48.225 1.00 83.63 211 VAL A N 1
ATOM 1489 C CA . VAL A 1 211 ? 41.480 42.185 47.210 1.00 80.02 211 VAL A CA 1
ATOM 1490 C C . VAL A 1 211 ? 40.879 43.304 46.357 1.00 76.66 211 VAL A C 1
ATOM 1491 O O . VAL A 1 211 ? 39.871 43.216 45.658 1.00 76.06 211 VAL A O 1
ATOM 1495 N N . ASP A 1 212 ? 41.548 44.435 46.543 1.00 73.12 212 ASP A N 1
ATOM 1496 C CA . ASP A 1 212 ? 41.203 45.669 45.869 1.00 70.53 212 ASP A CA 1
ATOM 1497 C C . ASP A 1 212 ? 42.124 45.993 44.694 1.00 67.68 212 ASP A C 1
ATOM 1498 O O . ASP A 1 212 ? 42.987 45.193 44.338 1.00 67.72 212 ASP A O 1
ATOM 1503 N N . SER A 1 213 ? 41.941 47.188 44.108 1.00 63.50 213 SER A N 1
ATOM 1504 C CA . SER A 1 213 ? 42.670 47.707 42.952 1.00 59.07 213 SER A CA 1
ATOM 1505 C C . SER A 1 213 ? 44.188 47.806 43.098 1.00 56.01 213 SER A C 1
ATOM 1506 O O . SER A 1 213 ? 44.911 47.164 42.333 1.00 54.89 213 SER A O 1
ATOM 1509 N N . SER A 1 214 ? 44.668 48.591 44.077 1.00 52.37 214 SER A N 1
ATOM 1510 C CA . SER A 1 214 ? 46.087 48.789 44.349 1.00 49.35 214 SER A CA 1
ATOM 1511 C C . SER A 1 214 ? 46.797 47.517 44.796 1.00 47.25 214 SER A C 1
ATOM 1512 O O . SER A 1 214 ? 48.015 47.421 44.661 1.00 45.93 214 SER A O 1
ATOM 1515 N N . ARG A 1 215 ? 46.033 46.569 45.365 1.00 44.36 215 ARG A N 1
ATOM 1516 C CA . ARG A 1 215 ? 46.524 45.251 45.734 1.00 42.95 215 ARG A CA 1
ATOM 1517 C C . ARG A 1 215 ? 46.791 44.367 44.539 1.00 41.25 215 ARG A C 1
ATOM 1518 O O . ARG A 1 215 ? 47.796 43.656 44.521 1.00 41.18 215 ARG A O 1
ATOM 1526 N N . VAL A 1 216 ? 45.870 44.389 43.565 1.00 38.90 216 VAL A N 1
ATOM 1527 C CA . VAL A 1 216 ? 46.020 43.636 42.324 1.00 37.72 216 VAL A CA 1
ATOM 1528 C C . VAL A 1 216 ? 47.142 44.263 41.505 1.00 35.83 216 VAL A C 1
ATOM 1529 O O . VAL A 1 216 ? 47.955 43.550 40.926 1.00 34.75 216 VAL A O 1
ATOM 1533 N N . GLU A 1 217 ? 47.205 45.594 41.497 1.00 35.28 217 GLU A N 1
ATOM 1534 C CA . GLU A 1 217 ? 48.262 46.364 40.859 1.00 36.05 217 GLU A CA 1
ATOM 1535 C C . GLU A 1 217 ? 49.647 45.945 41.389 1.00 33.78 217 GLU A C 1
ATOM 1536 O O . GLU A 1 217 ? 50.594 45.757 40.619 1.00 32.21 217 GLU A O 1
ATOM 1542 N N . GLU A 1 218 ? 49.769 45.753 42.714 1.00 31.34 218 GLU A N 1
ATOM 1543 C CA . GLU A 1 218 ? 50.997 45.319 43.362 1.00 30.82 218 GLU A CA 1
ATOM 1544 C C . GLU A 1 218 ? 51.427 43.901 43.036 1.00 28.27 218 GLU A C 1
ATOM 1545 O O . GLU A 1 218 ? 52.614 43.660 42.830 1.00 27.93 218 GLU A O 1
ATOM 1551 N N . LEU A 1 219 ? 50.481 42.952 43.016 1.00 26.06 219 LEU A N 1
ATOM 1552 C CA . LEU A 1 219 ? 50.756 41.562 42.665 1.00 23.43 219 LEU A CA 1
ATOM 1553 C C . LEU A 1 219 ? 51.040 41.370 41.176 1.00 20.98 219 LEU A C 1
ATOM 1554 O O . LEU A 1 219 ? 51.809 40.492 40.789 1.00 20.20 219 LEU A O 1
ATOM 1559 N N . ALA A 1 220 ? 50.409 42.207 40.337 1.00 19.44 220 ALA A N 1
ATOM 1560 C CA . ALA A 1 220 ? 50.636 42.205 38.901 1.00 18.28 220 ALA A CA 1
ATOM 1561 C C . ALA A 1 220 ? 52.050 42.671 38.624 1.00 17.64 220 ALA A C 1
ATOM 1562 O O . ALA A 1 220 ? 52.698 42.088 37.773 1.00 16.55 220 ALA A O 1
ATOM 1564 N N . HIS A 1 221 ? 52.553 43.701 39.336 1.00 17.14 221 HIS A N 1
ATOM 1565 C CA . HIS A 1 221 ? 53.935 44.151 39.194 1.00 17.69 221 HIS A CA 1
ATOM 1566 C C . HIS A 1 221 ? 54.889 43.112 39.778 1.00 16.68 221 HIS A C 1
ATOM 1567 O O . HIS A 1 221 ? 55.943 42.861 39.209 1.00 16.38 221 HIS A O 1
ATOM 1574 N N . GLN A 1 222 ? 54.534 42.479 40.898 1.00 16.94 222 GLN A N 1
ATOM 1575 C CA . GLN A 1 222 ? 55.364 41.474 41.536 1.00 18.34 222 GLN A CA 1
ATOM 1576 C C . GLN A 1 222 ? 55.571 40.259 40.645 1.00 16.65 222 GLN A C 1
ATOM 1577 O O . GLN A 1 222 ? 56.641 39.664 40.629 1.00 18.06 222 GLN A O 1
ATOM 1583 N N . ALA A 1 223 ? 54.535 39.911 39.873 1.00 17.07 223 ALA A N 1
ATOM 1584 C CA . ALA A 1 223 ? 54.537 38.807 38.918 1.00 15.57 223 ALA A CA 1
ATOM 1585 C C . ALA A 1 223 ? 54.981 39.223 37.513 1.00 13.90 223 ALA A C 1
ATOM 1586 O O . ALA A 1 223 ? 55.172 38.380 36.640 1.00 13.37 223 ALA A O 1
ATOM 1588 N N . ALA A 1 224 ? 55.184 40.525 37.287 1.00 13.11 224 ALA A N 1
ATOM 1589 C CA . ALA A 1 224 ? 55.552 41.039 35.984 1.00 12.09 224 ALA A CA 1
ATOM 1590 C C . ALA A 1 224 ? 56.988 40.738 35.594 1.00 12.25 224 ALA A C 1
ATOM 1591 O O . ALA A 1 224 ? 57.857 40.483 36.430 1.00 12.47 224 ALA A O 1
ATOM 1593 N N . ASN A 1 225 ? 57.228 40.723 34.281 1.00 12.40 225 ASN A N 1
ATOM 1594 C CA . ASN A 1 225 ? 58.580 40.627 33.783 1.00 12.53 225 ASN A CA 1
ATOM 1595 C C . ASN A 1 225 ? 59.198 42.022 33.836 1.00 12.53 225 ASN A C 1
ATOM 1596 O O . ASN A 1 225 ? 60.301 42.185 34.347 1.00 13.57 225 ASN A O 1
ATOM 1601 N N . LEU A 1 226 ? 58.494 43.026 33.303 1.00 11.84 226 LEU A N 1
ATOM 1602 C CA . LEU A 1 226 ? 58.997 44.387 33.283 1.00 12.10 226 LEU A CA 1
ATOM 1603 C C . LEU A 1 226 ? 58.682 45.108 34.584 1.00 13.44 226 LEU A C 1
ATOM 1604 O O . LEU A 1 226 ? 57.536 45.337 34.961 1.00 14.62 226 LEU A O 1
ATOM 1609 N N . LYS A 1 227 ? 59.751 45.451 35.303 1.00 14.08 227 LYS A N 1
ATOM 1610 C CA . LYS A 1 227 ? 59.623 46.130 36.581 1.00 15.06 227 LYS A CA 1
ATOM 1611 C C . LYS A 1 227 ? 59.749 47.633 36.456 1.00 14.84 227 LYS A C 1
ATOM 1612 O O . LYS A 1 227 ? 60.234 48.179 35.466 1.00 15.22 227 LYS A O 1
ATOM 1618 N N . GLY A 1 228 ? 59.282 48.288 37.521 1.00 16.02 228 GLY A N 1
ATOM 1619 C CA . GLY A 1 228 ? 59.371 49.734 37.665 1.00 17.04 228 GLY A CA 1
ATOM 1620 C C . GLY A 1 228 ? 58.237 50.524 37.013 1.00 20.34 228 GLY A C 1
ATOM 1621 O O . GLY A 1 228 ? 58.262 51.758 36.991 1.00 21.83 228 GLY A O 1
ATOM 1622 N N . THR A 1 229 ? 57.228 49.836 36.460 1.00 19.22 229 THR A N 1
ATOM 1623 C CA . THR A 1 229 ? 56.085 50.463 35.820 1.00 19.88 229 THR A CA 1
ATOM 1624 C C . THR A 1 229 ? 54.887 49.498 35.865 1.00 19.58 229 THR A C 1
ATOM 1625 O O . THR A 1 229 ? 55.027 48.296 36.110 1.00 19.26 229 THR A O 1
ATOM 1629 N N . LEU A 1 230 ? 53.680 50.057 35.719 1.00 18.77 230 LEU A N 1
ATOM 1630 C CA . LEU A 1 230 ? 52.448 49.289 35.665 1.00 17.64 230 LEU A CA 1
ATOM 1631 C C . LEU A 1 230 ? 51.867 49.427 34.271 1.00 16.40 230 LEU A C 1
ATOM 1632 O O . LEU A 1 230 ? 52.051 50.469 33.638 1.00 16.38 230 LEU A O 1
ATOM 1637 N N . LEU A 1 231 ? 51.181 48.380 33.784 1.00 15.38 231 LEU A N 1
ATOM 1638 C CA . LEU A 1 231 ? 50.437 48.461 32.531 1.00 15.28 231 LEU A CA 1
ATOM 1639 C C . LEU A 1 231 ? 49.225 49.350 32.780 1.00 15.29 231 LEU A C 1
ATOM 1640 O O . LEU A 1 231 ? 48.436 49.091 33.680 1.00 14.68 231 LEU A O 1
ATOM 1645 N N . ARG A 1 232 ? 49.071 50.400 31.971 1.00 17.08 232 ARG A N 1
ATOM 1646 C CA . ARG A 1 232 ? 47.941 51.329 32.068 1.00 18.25 232 ARG A CA 1
ATOM 1647 C C . ARG A 1 232 ? 47.067 51.306 30.821 1.00 15.94 232 ARG A C 1
ATOM 1648 O O . ARG A 1 232 ? 47.475 50.870 29.742 1.00 13.96 232 ARG A O 1
ATOM 1656 N N . ALA A 1 233 ? 45.826 51.802 30.940 1.00 15.94 233 ALA A N 1
ATOM 1657 C CA . ALA A 1 233 ? 44.929 51.958 29.800 1.00 15.12 233 ALA A CA 1
ATOM 1658 C C . ALA A 1 233 ? 45.524 52.897 28.753 1.00 15.03 233 ALA A C 1
ATOM 1659 O O . ALA A 1 233 ? 45.272 52.743 27.558 1.00 14.57 233 ALA A O 1
ATOM 1661 N N . GLU A 1 234 ? 46.343 53.856 29.214 1.00 12.62 234 GLU A N 1
ATOM 1662 C CA . GLU A 1 234 ? 47.075 54.757 28.351 1.00 15.30 234 GLU A CA 1
ATOM 1663 C C . GLU A 1 234 ? 48.142 54.020 27.542 1.00 14.20 234 GLU A C 1
ATOM 1664 O O . GLU A 1 234 ? 48.409 54.414 26.408 1.00 13.71 234 GLU A O 1
ATOM 1670 N N . ASP A 1 235 ? 48.762 52.948 28.060 1.00 12.73 235 ASP A N 1
ATOM 1671 C CA . ASP A 1 235 ? 49.720 52.173 27.271 1.00 14.96 235 ASP A CA 1
ATOM 1672 C C . ASP A 1 235 ? 49.023 51.406 26.154 1.00 14.96 235 ASP A C 1
ATOM 1673 O O . ASP A 1 235 ? 49.534 51.353 25.031 1.00 14.34 235 ASP A O 1
ATOM 1678 N N . VAL A 1 236 ? 47.842 50.844 26.471 1.00 12.98 236 VAL A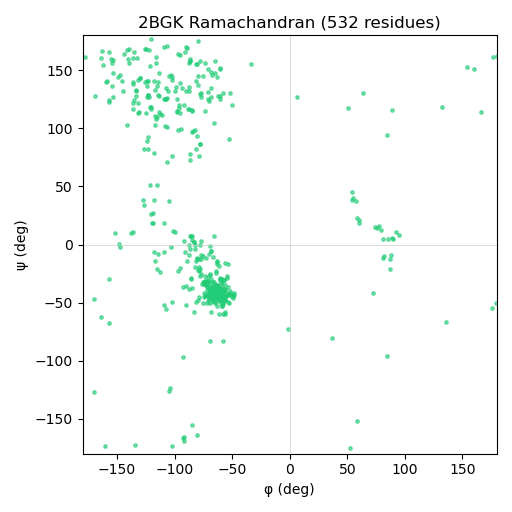 N 1
ATOM 1679 C CA . VAL A 1 236 ? 47.050 50.155 25.465 1.00 12.79 236 VAL A CA 1
ATOM 1680 C C . VAL A 1 236 ? 46.549 51.160 24.416 1.00 12.52 236 VAL A C 1
ATOM 1681 O O . VAL A 1 236 ? 46.703 50.900 23.225 1.00 12.50 236 VAL A O 1
ATOM 1685 N N . ALA A 1 237 ? 46.030 52.342 24.813 1.00 12.29 237 ALA A N 1
ATOM 1686 C CA . ALA A 1 237 ? 45.618 53.409 23.903 1.00 12.24 237 ALA A CA 1
ATOM 1687 C C . ALA A 1 237 ? 46.731 53.809 22.945 1.00 12.02 237 ALA A C 1
ATOM 1688 O O . ALA A 1 237 ? 46.484 53.961 21.751 1.00 11.71 237 ALA A O 1
ATOM 1690 N N . ASP A 1 238 ? 47.977 53.940 23.444 1.00 12.00 238 ASP A N 1
ATOM 1691 C CA . ASP A 1 238 ? 49.131 54.222 22.614 1.00 11.98 238 ASP A CA 1
ATOM 1692 C C . ASP A 1 238 ? 49.349 53.146 21.546 1.00 10.42 238 ASP A C 1
ATOM 1693 O O . ASP A 1 238 ? 49.619 53.486 20.389 1.00 10.70 238 ASP A O 1
ATOM 1698 N N . ALA A 1 239 ? 49.229 51.853 21.871 1.00 9.16 239 ALA A N 1
ATOM 1699 C CA . ALA A 1 239 ? 49.405 50.801 20.870 1.00 9.80 239 ALA A CA 1
ATOM 1700 C C . ALA A 1 239 ? 48.294 50.838 19.819 1.00 10.67 239 ALA A C 1
ATOM 1701 O O . ALA A 1 239 ? 48.535 50.663 18.621 1.00 10.14 239 ALA A O 1
ATOM 1703 N N . VAL A 1 240 ? 47.060 51.133 20.255 1.00 10.78 240 VAL A N 1
ATOM 1704 C CA . VAL A 1 240 ? 45.935 51.246 19.337 1.00 11.36 240 VAL A CA 1
ATOM 1705 C C . VAL A 1 240 ? 46.150 52.434 18.409 1.00 9.89 240 VAL A C 1
ATOM 1706 O O . VAL A 1 240 ? 45.971 52.308 17.202 1.00 10.00 240 VAL A O 1
ATOM 1710 N N . ALA A 1 241 ? 46.577 53.577 18.961 1.00 9.98 241 ALA A N 1
ATOM 1711 C CA . ALA A 1 241 ? 46.874 54.751 18.156 1.00 10.70 241 ALA A CA 1
ATOM 1712 C C . ALA A 1 241 ? 47.928 54.488 17.086 1.00 11.52 241 ALA A C 1
ATOM 1713 O O . ALA A 1 241 ? 47.769 54.940 15.955 1.00 12.84 241 ALA A O 1
ATOM 1715 N N . TYR A 1 242 ? 48.977 53.712 17.407 1.00 9.89 242 TYR A N 1
ATOM 1716 C CA . TYR A 1 242 ? 49.999 53.313 16.456 1.00 10.99 242 TYR A CA 1
ATOM 1717 C C . TYR A 1 242 ? 49.383 52.526 15.296 1.00 10.98 242 TYR A C 1
ATOM 1718 O O . TYR A 1 242 ? 49.589 52.847 14.125 1.00 12.10 242 TYR A O 1
ATOM 1727 N N . LEU A 1 243 ? 48.577 51.515 15.611 1.00 10.88 243 LEU A N 1
ATOM 1728 C CA . LEU A 1 243 ? 47.970 50.667 14.597 1.00 10.18 243 LEU A CA 1
ATOM 1729 C C . LEU A 1 243 ? 46.896 51.381 13.804 1.00 11.32 243 LEU A C 1
ATOM 1730 O O . LEU A 1 243 ? 46.715 51.098 12.626 1.00 12.33 243 LEU A O 1
ATOM 1735 N N . ALA A 1 244 ? 46.212 52.327 14.455 1.00 12.66 244 ALA A N 1
ATOM 1736 C CA . ALA A 1 244 ? 45.136 53.079 13.853 1.00 14.19 244 ALA A CA 1
ATOM 1737 C C . ALA A 1 244 ? 45.572 54.111 12.832 1.00 16.02 244 ALA A C 1
ATOM 1738 O O . ALA A 1 244 ? 44.876 54.330 11.847 1.00 19.50 244 ALA A O 1
ATOM 1740 N N . GLY A 1 245 ? 46.727 54.738 13.029 1.00 17.71 245 GLY A N 1
ATOM 1741 C CA . GLY A 1 245 ? 47.208 55.790 12.148 1.00 19.47 245 GLY A CA 1
ATOM 1742 C C . GLY A 1 245 ? 48.113 55.363 11.001 1.00 18.72 245 GLY A C 1
ATOM 1743 O O . GLY A 1 245 ? 48.286 54.198 10.645 1.00 18.62 245 GLY A O 1
ATOM 1744 N N . ASP A 1 246 ? 48.704 56.432 10.484 1.00 20.28 246 ASP A N 1
ATOM 1745 C CA . ASP A 1 246 ? 49.586 56.444 9.332 1.00 22.83 246 ASP A CA 1
ATOM 1746 C C . ASP A 1 246 ? 50.998 55.969 9.553 1.00 19.45 246 ASP A C 1
ATOM 1747 O O . ASP A 1 246 ? 51.716 55.773 8.585 1.00 21.04 246 ASP A O 1
ATOM 1752 N N . GLU A 1 247 ? 51.423 55.814 10.801 1.00 18.85 247 GLU A N 1
ATOM 1753 C CA . GLU A 1 247 ? 52.739 55.303 11.140 1.00 18.56 247 GLU A CA 1
ATOM 1754 C C . GLU A 1 247 ? 52.807 53.792 11.097 1.00 16.61 247 GLU A C 1
ATOM 1755 O O . GLU A 1 247 ? 53.859 53.228 11.388 1.00 16.03 247 GLU A O 1
ATOM 1761 N N . SER A 1 248 ? 51.701 53.111 10.777 1.00 14.41 248 SER A N 1
ATOM 1762 C CA . SER A 1 248 ? 51.727 51.660 10.677 1.00 12.86 248 SER A CA 1
ATOM 1763 C C . SER A 1 248 ? 51.163 51.203 9.331 1.00 12.07 248 SER A C 1
ATOM 1764 O O . SER A 1 248 ? 50.507 50.164 9.223 1.00 11.94 248 SER A O 1
ATOM 1767 N N . LYS A 1 249 ? 51.477 51.954 8.266 1.00 12.09 249 LYS A N 1
ATOM 1768 C CA . LYS A 1 249 ? 50.888 51.695 6.962 1.00 14.34 249 LYS A CA 1
ATOM 1769 C C . LYS A 1 249 ? 51.171 50.379 6.274 1.00 11.98 249 LYS A C 1
ATOM 1770 O O . LYS A 1 249 ? 50.474 50.023 5.329 1.00 11.18 249 LYS A O 1
ATOM 1776 N N . TYR A 1 250 ? 52.159 49.621 6.743 1.00 10.23 250 TYR A N 1
ATOM 1777 C CA . TYR A 1 250 ? 52.363 48.298 6.211 1.00 9.81 250 TYR A CA 1
ATOM 1778 C C . TYR A 1 250 ? 52.220 47.245 7.313 1.00 11.15 250 TYR A C 1
ATOM 1779 O O . TYR A 1 250 ? 52.716 46.116 7.162 1.00 11.91 250 TYR A O 1
ATOM 1788 N N . VAL A 1 251 ? 51.595 47.538 8.475 1.00 10.97 251 VAL A N 1
ATOM 1789 C CA . VAL A 1 251 ? 51.395 46.412 9.376 1.00 11.16 251 VAL A CA 1
ATOM 1790 C C . VAL A 1 251 ? 49.926 46.035 9.440 1.00 9.96 251 VAL A C 1
ATOM 1791 O O . VAL A 1 251 ? 49.002 46.828 9.614 1.00 9.11 251 VAL A O 1
ATOM 1795 N N . SER A 1 252 ? 49.787 44.752 9.143 1.00 10.03 252 SER A N 1
ATOM 1796 C CA . SER A 1 252 ? 48.508 44.073 9.155 1.00 8.96 252 SER A CA 1
ATOM 1797 C C . SER A 1 252 ? 48.715 42.622 9.569 1.00 9.25 252 SER A C 1
ATOM 1798 O O . SER A 1 252 ? 49.728 41.984 9.279 1.00 9.19 252 SER A O 1
ATOM 1801 N N . GLY A 1 253 ? 47.741 42.074 10.286 1.00 8.11 253 GLY A N 1
ATOM 1802 C CA . GLY A 1 253 ? 47.798 40.715 10.805 1.00 8.96 253 GLY A CA 1
ATOM 1803 C C . GLY A 1 253 ? 48.647 40.606 12.072 1.00 10.12 253 GLY A C 1
ATOM 1804 O O . GLY A 1 253 ? 48.979 39.508 12.519 1.00 10.54 253 GLY A O 1
ATOM 1805 N N . LEU A 1 254 ? 49.013 41.739 12.682 1.00 9.34 254 LEU A N 1
ATOM 1806 C CA . LEU A 1 254 ? 49.862 41.716 13.866 1.00 9.52 254 LEU A CA 1
ATOM 1807 C C . LEU A 1 254 ? 49.080 41.586 15.157 1.00 8.88 254 LEU A C 1
ATOM 1808 O O . LEU A 1 254 ? 48.109 42.308 15.375 1.00 9.87 254 LEU A O 1
ATOM 1813 N N . ASN A 1 255 ? 49.541 40.650 15.993 1.00 7.83 255 ASN A N 1
ATOM 1814 C CA . ASN A 1 255 ? 49.047 40.574 17.351 1.00 8.09 255 ASN A CA 1
ATOM 1815 C C . ASN A 1 255 ? 50.040 41.377 18.188 1.00 9.62 255 ASN A C 1
ATOM 1816 O O . ASN A 1 255 ? 51.127 40.897 18.542 1.00 8.72 255 ASN A O 1
ATOM 1821 N N . LEU A 1 256 ? 49.681 42.624 18.489 1.00 7.61 256 LEU A N 1
ATOM 1822 C CA . LEU A 1 256 ? 50.573 43.488 19.246 1.00 8.24 256 LEU A CA 1
ATOM 1823 C C . LEU A 1 256 ? 50.402 43.227 20.738 1.00 8.61 256 LEU A C 1
ATOM 1824 O O . LEU A 1 256 ? 49.518 43.749 21.416 1.00 9.51 256 LEU A O 1
ATOM 1829 N N . VAL A 1 257 ? 51.324 42.403 21.236 1.00 9.06 257 VAL A N 1
ATOM 1830 C CA . VAL A 1 257 ? 51.374 42.005 22.646 1.00 10.06 257 VAL A CA 1
ATOM 1831 C C . VAL A 1 257 ? 51.963 43.136 23.484 1.00 9.73 257 VAL A C 1
ATOM 1832 O O . VAL A 1 257 ? 53.031 43.651 23.155 1.00 11.97 257 VAL A O 1
ATOM 1836 N N . ILE A 1 258 ? 51.250 43.543 24.543 1.00 10.77 258 ILE A N 1
ATOM 1837 C CA . ILE A 1 258 ? 51.641 44.627 25.455 1.00 11.75 258 ILE A CA 1
ATOM 1838 C C . ILE A 1 258 ? 51.568 43.981 26.839 1.00 11.95 258 ILE A C 1
ATOM 1839 O O . ILE A 1 258 ? 50.607 44.124 27.597 1.00 12.34 258 ILE A O 1
ATOM 1844 N N . ASP A 1 259 ? 52.614 43.265 27.203 1.00 11.59 259 ASP A N 1
ATOM 1845 C CA . ASP A 1 259 ? 52.633 42.532 28.447 1.00 10.79 259 ASP A CA 1
ATOM 1846 C C . ASP A 1 259 ? 53.977 42.648 29.174 1.00 10.44 259 ASP A C 1
ATOM 1847 O O . ASP A 1 259 ? 54.267 41.881 30.094 1.00 8.61 259 ASP A O 1
ATOM 1852 N N . GLY A 1 260 ? 54.862 43.547 28.705 1.00 10.87 260 GLY A N 1
ATOM 1853 C CA . GLY A 1 260 ? 56.185 43.776 29.283 1.00 11.28 260 GLY A CA 1
ATOM 1854 C C . GLY A 1 260 ? 57.063 42.527 29.258 1.00 10.87 260 GLY A C 1
ATOM 1855 O O . GLY A 1 260 ? 58.004 42.427 30.041 1.00 11.84 260 GLY A O 1
ATOM 1856 N N . GLY A 1 261 ? 56.749 41.566 28.377 1.00 9.68 261 GLY A N 1
ATOM 1857 C CA . GLY A 1 261 ? 57.486 40.327 28.262 1.00 10.66 261 GLY A CA 1
ATOM 1858 C C . GLY A 1 261 ? 56.969 39.242 29.181 1.00 9.52 261 GLY A C 1
ATOM 1859 O O . GLY A 1 261 ? 57.584 38.176 29.240 1.00 10.51 261 GLY A O 1
ATOM 1860 N N . TYR A 1 262 ? 55.862 39.459 29.896 1.00 8.51 262 TYR A N 1
ATOM 1861 C CA . TYR A 1 262 ? 55.305 38.443 30.783 1.00 9.68 262 TYR A CA 1
ATOM 1862 C C . TYR A 1 262 ? 55.164 37.040 30.159 1.00 8.87 262 TYR A C 1
ATOM 1863 O O . TYR A 1 262 ? 55.525 36.037 30.779 1.00 10.53 262 TYR A O 1
ATOM 1872 N N . THR A 1 263 ? 54.687 36.939 28.916 1.00 8.37 263 THR A N 1
ATOM 1873 C CA . THR A 1 263 ? 54.422 35.640 28.320 1.00 9.92 263 THR A CA 1
ATOM 1874 C C . THR A 1 263 ? 55.643 35.013 27.675 1.00 11.07 263 THR A C 1
ATOM 1875 O O . THR A 1 263 ? 55.516 33.951 27.075 1.00 11.79 263 THR A O 1
ATOM 1879 N N . ARG A 1 264 ? 56.833 35.636 27.770 1.00 10.84 264 ARG A N 1
ATOM 1880 C CA . ARG A 1 264 ? 58.027 35.073 27.145 1.00 11.89 264 ARG A CA 1
ATOM 1881 C C . ARG A 1 264 ? 58.747 33.987 27.924 1.00 12.31 264 ARG A C 1
ATOM 1882 O O . ARG A 1 264 ? 59.698 33.389 27.414 1.00 14.88 264 ARG A O 1
ATOM 1890 N N . THR A 1 265 ? 58.264 33.703 29.140 1.00 11.63 265 THR A N 1
ATOM 1891 C CA . THR A 1 265 ? 58.837 32.698 30.032 1.00 13.70 265 THR A CA 1
ATOM 1892 C C . THR A 1 265 ? 57.787 32.157 31.008 1.00 14.12 265 THR A C 1
ATOM 1893 O O . THR A 1 265 ? 56.777 32.794 31.309 1.00 14.25 265 THR A O 1
ATOM 1897 N N . ASN A 1 266 ? 58.046 30.948 31.503 1.00 13.17 266 ASN A N 1
ATOM 1898 C CA . ASN A 1 266 ? 57.310 30.410 32.616 1.00 12.78 266 ASN A CA 1
ATOM 1899 C C . ASN A 1 266 ? 58.399 30.280 33.678 1.00 14.66 266 ASN A C 1
ATOM 1900 O O . ASN A 1 266 ? 59.237 29.381 33.604 1.00 14.84 266 ASN A O 1
ATOM 1905 N N . PRO A 1 267 ? 58.401 31.129 34.713 1.00 15.93 267 PRO A N 1
ATOM 1906 C CA . PRO A 1 267 ? 59.409 31.172 35.757 1.00 15.78 267 PRO A CA 1
ATOM 1907 C C . PRO A 1 267 ? 59.304 30.085 36.812 1.00 15.75 267 PRO A C 1
ATOM 1908 O O . PRO A 1 267 ? 60.122 30.079 37.732 1.00 16.12 267 PRO A O 1
ATOM 1912 N N . ALA A 1 268 ? 58.356 29.136 36.685 1.00 14.77 268 ALA A N 1
ATOM 1913 C CA . ALA A 1 268 ? 58.125 28.143 37.740 1.00 14.36 268 ALA A CA 1
ATOM 1914 C C . ALA A 1 268 ? 59.286 27.235 38.039 1.00 14.07 268 ALA A C 1
ATOM 1915 O O . ALA A 1 268 ? 59.609 27.068 39.218 1.00 15.57 268 ALA A O 1
ATOM 1917 N N . PHE A 1 269 ? 59.934 26.669 37.019 1.00 13.86 269 PHE A N 1
ATOM 1918 C CA . PHE A 1 269 ? 61.100 25.839 37.292 1.00 16.71 269 PHE A CA 1
ATOM 1919 C C . PHE A 1 269 ? 62.330 26.644 37.778 1.00 18.89 269 PHE A C 1
ATOM 1920 O O . PHE A 1 269 ? 62.920 26.186 38.770 1.00 19.05 269 PHE A O 1
ATOM 1928 N N . PRO A 1 270 ? 62.769 27.794 37.210 1.00 21.38 270 PRO A N 1
ATOM 1929 C CA . PRO A 1 270 ? 63.762 28.707 37.801 1.00 23.02 270 PRO A CA 1
ATOM 1930 C C . PRO A 1 270 ? 63.514 29.072 39.264 1.00 24.36 270 PRO A C 1
ATOM 1931 O O . PRO A 1 270 ? 64.415 29.108 40.098 1.00 24.48 270 PRO A O 1
ATOM 1935 N N . THR A 1 271 ? 62.253 29.322 39.591 1.00 25.70 271 THR A N 1
ATOM 1936 C CA . THR A 1 271 ? 61.850 29.608 40.952 1.00 29.75 271 THR A CA 1
ATOM 1937 C C . THR A 1 271 ? 61.985 28.382 41.855 1.00 31.45 271 THR A C 1
ATOM 1938 O O . THR A 1 271 ? 62.447 28.536 42.987 1.00 31.10 271 THR A O 1
ATOM 1942 N N . ALA A 1 272 ? 61.615 27.181 41.367 1.00 33.60 272 ALA A N 1
ATOM 1943 C CA . ALA A 1 272 ? 61.737 25.917 42.094 1.00 36.94 272 ALA A CA 1
ATOM 1944 C C . ALA A 1 272 ? 63.193 25.627 42.420 1.00 39.09 272 ALA A C 1
ATOM 1945 O O . ALA A 1 272 ? 63.449 25.232 43.552 1.00 40.47 272 ALA A O 1
ATOM 1947 N N . LEU A 1 273 ? 64.174 25.787 41.511 1.00 42.78 273 LEU A N 1
ATOM 1948 C CA . LEU A 1 273 ? 65.596 25.703 41.871 1.00 47.33 273 LEU A CA 1
ATOM 1949 C C . LEU A 1 273 ? 65.844 27.066 42.507 1.00 51.72 273 LEU A C 1
ATOM 1950 O O . LEU A 1 273 ? 66.269 28.023 41.852 1.00 53.01 273 LEU A O 1
ATOM 1955 N N . LYS A 1 274 ? 65.557 27.131 43.809 1.00 57.06 274 LYS A N 1
ATOM 1956 C CA . LYS A 1 274 ? 65.451 28.376 44.549 1.00 63.03 274 LYS A CA 1
ATOM 1957 C C . LYS A 1 274 ? 66.273 29.627 44.288 1.00 68.46 274 LYS A C 1
ATOM 1958 O O . LYS A 1 274 ? 67.343 29.624 43.677 1.00 69.73 274 LYS A O 1
ATOM 1964 N N . HIS A 1 275 ? 65.637 30.727 44.707 1.00 74.11 275 HIS A N 1
ATOM 1965 C CA . HIS A 1 275 ? 66.217 32.061 44.698 1.00 79.36 275 HIS A CA 1
ATOM 1966 C C . HIS A 1 275 ? 66.916 32.296 46.040 1.00 81.70 275 HIS A C 1
ATOM 1967 O O . HIS A 1 275 ? 68.087 32.681 46.095 1.00 82.06 275 HIS A O 1
ATOM 1974 N N . GLY A 1 276 ? 66.173 32.066 47.132 1.00 84.16 276 GLY A N 1
ATOM 1975 C CA . GLY A 1 276 ? 66.687 32.242 48.479 1.00 86.66 276 GLY A CA 1
ATOM 1976 C C . GLY A 1 276 ? 65.588 32.243 49.527 1.00 88.32 276 GLY A C 1
ATOM 1977 O O . GLY A 1 276 ? 64.744 33.140 49.581 1.00 88.08 276 GLY A O 1
ATOM 1978 N N . LEU A 1 277 ? 65.627 31.202 50.364 1.00 90.03 277 LEU A N 1
ATOM 1979 C CA . LEU A 1 277 ? 64.685 31.003 51.461 1.00 92.05 277 LEU A CA 1
ATOM 1980 C C . LEU A 1 277 ? 65.157 31.481 52.842 1.00 92.94 277 LEU A C 1
ATOM 1981 O O . LEU A 1 277 ? 64.302 31.739 53.693 1.00 93.92 277 LEU A O 1
ATOM 1986 N N . ALA A 1 278 ? 66.365 31.598 53.065 1.00 93.75 278 ALA A N 1
ATOM 1987 N N . THR B 1 11 ? 49.394 -2.875 17.633 1.00 45.34 1011 THR B N 1
ATOM 1988 C CA . THR B 1 11 ? 48.153 -3.638 17.642 1.00 45.33 1011 THR B CA 1
ATOM 1989 C C . THR B 1 11 ? 47.705 -4.160 19.018 1.00 43.06 1011 THR B C 1
ATOM 1990 O O . THR B 1 11 ? 46.753 -4.921 19.230 1.00 42.90 1011 THR B O 1
ATOM 1994 N N . ASN B 1 12 ? 48.429 -3.600 19.973 1.00 39.91 1012 ASN B N 1
ATOM 1995 C CA . ASN B 1 12 ? 48.220 -3.751 21.395 1.00 37.48 1012 ASN B CA 1
ATOM 1996 C C . ASN B 1 12 ? 48.739 -2.464 22.040 1.00 32.34 1012 ASN B C 1
ATOM 1997 O O . ASN B 1 12 ? 48.850 -2.350 23.258 1.00 31.17 1012 ASN B O 1
ATOM 2002 N N . ARG B 1 13 ? 49.047 -1.478 21.183 1.00 27.77 1013 ARG B N 1
ATOM 2003 C CA . ARG B 1 13 ? 49.502 -0.144 21.551 1.00 24.99 1013 ARG B CA 1
ATOM 2004 C C . ARG B 1 13 ? 48.467 0.544 22.427 1.00 22.81 1013 ARG B C 1
ATOM 2005 O O . ARG B 1 13 ? 48.795 1.332 23.315 1.00 24.19 1013 ARG B O 1
ATOM 2013 N N . LEU B 1 14 ? 47.198 0.232 22.158 1.00 19.69 1014 LEU B N 1
ATOM 2014 C CA . LEU B 1 14 ? 46.088 0.781 22.908 1.00 19.33 1014 LEU B CA 1
ATOM 2015 C C . LEU B 1 14 ? 45.279 -0.334 23.573 1.00 20.08 1014 LEU B C 1
ATOM 2016 O O . LEU B 1 14 ? 44.090 -0.157 23.849 1.00 18.60 1014 LEU B O 1
ATOM 2021 N N . GLN B 1 15 ? 45.915 -1.484 23.859 1.00 20.41 1015 GLN B N 1
ATOM 2022 C CA . GLN B 1 15 ? 45.249 -2.662 24.411 1.00 23.41 1015 GLN B CA 1
ATOM 2023 C C . GLN B 1 15 ? 44.390 -2.350 25.643 1.00 23.30 1015 GLN B C 1
ATOM 2024 O O . GLN B 1 15 ? 44.855 -1.798 26.646 1.00 24.39 1015 GLN B O 1
ATOM 2030 N N . ASP B 1 16 ? 43.092 -2.661 25.493 1.00 25.40 1016 ASP B N 1
ATOM 2031 C CA . ASP B 1 16 ? 42.014 -2.406 26.459 1.00 26.61 1016 ASP B CA 1
ATOM 2032 C C . ASP B 1 16 ? 41.726 -0.952 26.861 1.00 25.08 1016 ASP B C 1
ATOM 2033 O O . ASP B 1 16 ? 41.084 -0.685 27.883 1.00 24.74 1016 ASP B O 1
ATOM 2038 N N . LYS B 1 17 ? 42.191 0.015 26.055 1.00 22.22 1017 LYS B N 1
ATOM 2039 C CA . LYS B 1 17 ? 41.849 1.408 26.285 1.00 20.66 1017 LYS B CA 1
ATOM 2040 C C . LYS B 1 17 ? 40.458 1.649 25.735 1.00 17.21 1017 LYS B C 1
ATOM 2041 O O . LYS B 1 17 ? 40.055 1.018 24.755 1.00 19.32 1017 LYS B O 1
ATOM 2047 N N . VAL B 1 18 ? 39.683 2.502 26.394 1.00 16.18 1018 VAL B N 1
ATOM 2048 C CA . VAL B 1 18 ? 38.334 2.839 25.939 1.00 15.12 1018 VAL B CA 1
ATOM 2049 C C . VAL B 1 18 ? 38.379 4.246 25.364 1.00 13.57 1018 VAL B C 1
ATOM 2050 O O . VAL B 1 18 ? 38.811 5.190 26.018 1.00 14.20 1018 VAL B O 1
ATOM 2054 N N . ALA B 1 19 ? 37.905 4.339 24.122 1.00 11.64 1019 ALA B N 1
ATOM 2055 C CA . ALA B 1 19 ? 37.914 5.581 23.394 1.00 12.15 1019 ALA B CA 1
ATOM 2056 C C . ALA B 1 19 ? 36.548 6.008 22.882 1.00 13.07 1019 ALA B C 1
ATOM 2057 O O . ALA B 1 19 ? 35.803 5.164 22.393 1.00 14.39 1019 ALA B O 1
ATOM 2059 N N . ILE B 1 20 ? 36.197 7.289 23.011 1.00 11.61 1020 ILE B N 1
ATOM 2060 C CA . ILE B 1 20 ? 35.029 7.845 22.333 1.00 12.58 1020 ILE B CA 1
ATOM 2061 C C . ILE B 1 20 ? 35.542 8.706 21.181 1.00 13.55 1020 ILE B C 1
ATOM 2062 O O . ILE B 1 20 ? 36.451 9.519 21.349 1.00 12.74 1020 ILE B O 1
ATOM 2067 N N . ILE B 1 21 ? 34.946 8.507 20.002 1.00 14.64 1021 ILE B N 1
ATOM 2068 C CA . ILE B 1 21 ? 35.240 9.301 18.812 1.00 16.02 1021 ILE B CA 1
ATOM 2069 C C . ILE B 1 21 ? 33.928 9.941 18.388 1.00 18.17 1021 ILE B C 1
ATOM 2070 O O . ILE B 1 21 ? 32.946 9.241 18.122 1.00 17.29 1021 ILE B O 1
ATOM 2075 N N . THR B 1 22 ? 33.884 11.280 18.400 1.00 19.45 1022 THR B N 1
ATOM 2076 C CA . THR B 1 22 ? 32.732 11.989 17.848 1.00 22.81 1022 THR B CA 1
ATOM 2077 C C . THR B 1 22 ? 32.985 12.277 16.354 1.00 27.11 1022 THR B C 1
ATOM 2078 O O . THR B 1 22 ? 34.106 12.086 15.866 1.00 29.83 1022 THR B O 1
ATOM 2082 N N . GLY B 1 23 ? 32.010 12.739 15.557 1.00 30.07 1023 GLY B N 1
ATOM 2083 C CA . GLY B 1 23 ? 32.215 12.887 14.119 1.00 35.74 1023 GLY B CA 1
ATOM 2084 C C . GLY B 1 23 ? 31.924 11.521 13.543 1.00 40.13 1023 GLY B C 1
ATOM 2085 O O . GLY B 1 23 ? 30.759 11.215 13.293 1.00 43.56 1023 GLY B O 1
ATOM 2086 N N . GLY B 1 24 ? 32.948 10.698 13.317 1.00 42.88 1024 GLY B N 1
ATOM 2087 C CA . GLY B 1 24 ? 32.773 9.279 12.996 1.00 44.95 1024 GLY B CA 1
ATOM 2088 C C . GLY B 1 24 ? 32.249 8.887 11.624 1.00 46.50 1024 GLY B C 1
ATOM 2089 O O . GLY B 1 24 ? 32.689 7.881 11.063 1.00 48.57 1024 GLY B O 1
ATOM 2090 N N . ALA B 1 25 ? 31.246 9.608 11.112 1.00 47.07 1025 ALA B N 1
ATOM 2091 C CA . ALA B 1 25 ? 30.708 9.378 9.784 1.00 48.00 1025 ALA B CA 1
ATOM 2092 C C . ALA B 1 25 ? 31.223 10.551 8.960 1.00 48.60 1025 ALA B C 1
ATOM 2093 O O . ALA B 1 25 ? 30.485 11.479 8.598 1.00 51.45 1025 ALA B O 1
ATOM 2095 N N . GLY B 1 26 ? 32.534 10.522 8.692 1.00 47.71 1026 GLY B N 1
ATOM 2096 C CA . GLY B 1 26 ? 33.174 11.608 7.957 1.00 46.06 1026 GLY B CA 1
ATOM 2097 C C . GLY B 1 26 ? 34.477 11.255 7.239 1.00 44.05 1026 GLY B C 1
ATOM 2098 O O . GLY B 1 26 ? 34.785 11.884 6.218 1.00 46.17 1026 GLY B O 1
ATOM 2099 N N . GLY B 1 27 ? 35.264 10.288 7.736 1.00 39.50 1027 GLY B N 1
ATOM 2100 C CA . GLY B 1 27 ? 36.528 9.930 7.097 1.00 33.46 1027 GLY B CA 1
ATOM 2101 C C . GLY B 1 27 ? 37.634 9.768 8.127 1.00 29.15 1027 GLY B C 1
ATOM 2102 O O . GLY B 1 27 ? 38.130 8.660 8.311 1.00 26.89 1027 GLY B O 1
ATOM 2103 N N . ILE B 1 28 ? 38.040 10.870 8.794 1.00 25.90 1028 ILE B N 1
ATOM 2104 C CA . ILE B 1 28 ? 39.022 10.859 9.871 1.00 21.63 1028 ILE B CA 1
ATOM 2105 C C . ILE B 1 28 ? 38.478 10.057 11.040 1.00 19.88 1028 ILE B C 1
ATOM 2106 O O . ILE B 1 28 ? 39.209 9.221 11.561 1.00 18.82 1028 ILE B O 1
ATOM 2111 N N . GLY B 1 29 ? 37.203 10.241 11.428 1.00 19.69 1029 GLY B N 1
ATOM 2112 C CA . GLY B 1 29 ? 36.599 9.496 12.528 1.00 19.68 1029 GLY B CA 1
ATOM 2113 C C . GLY B 1 29 ? 36.523 7.989 12.295 1.00 19.62 1029 GLY B C 1
ATOM 2114 O O . GLY B 1 29 ? 36.804 7.198 13.197 1.00 19.64 1029 GLY B O 1
ATOM 2115 N N . GLU B 1 30 ? 36.136 7.602 11.070 1.00 22.01 1030 GLU B N 1
ATOM 2116 C CA . GLU B 1 30 ? 36.002 6.220 10.623 1.00 21.28 1030 GLU B CA 1
ATOM 2117 C C . GLU B 1 30 ? 37.355 5.522 10.613 1.00 19.09 1030 GLU B C 1
ATOM 2118 O O . GLU B 1 30 ? 37.534 4.440 11.182 1.00 17.69 1030 GLU B O 1
ATOM 2124 N N . THR B 1 31 ? 38.330 6.198 9.980 1.00 17.72 1031 THR B N 1
ATOM 2125 C CA . THR B 1 31 ? 39.694 5.703 9.855 1.00 16.87 1031 THR B CA 1
ATOM 2126 C C . THR B 1 31 ? 40.375 5.585 11.226 1.00 15.84 1031 THR B C 1
ATOM 2127 O O . THR B 1 31 ? 41.013 4.564 11.494 1.00 16.47 1031 THR B O 1
ATOM 2131 N N . THR B 1 32 ? 40.227 6.577 12.130 1.00 14.44 1032 THR B N 1
ATOM 2132 C CA . THR B 1 32 ? 40.810 6.516 13.463 1.00 13.06 1032 THR B CA 1
ATOM 2133 C C . THR B 1 32 ? 40.148 5.417 14.280 1.00 13.30 1032 THR B C 1
ATOM 2134 O O . THR B 1 32 ? 40.833 4.739 15.050 1.00 14.65 1032 THR B O 1
ATOM 2138 N N . ALA B 1 33 ? 38.835 5.184 14.098 1.00 13.65 1033 ALA B N 1
ATOM 2139 C CA . ALA B 1 33 ? 38.152 4.101 14.808 1.00 13.94 1033 ALA B CA 1
ATOM 2140 C C . ALA B 1 33 ? 38.720 2.748 14.381 1.00 14.14 1033 ALA B C 1
ATOM 2141 O O . ALA B 1 33 ? 38.976 1.896 15.233 1.00 14.98 1033 ALA B O 1
ATOM 2143 N N . LYS B 1 34 ? 38.996 2.574 13.072 1.00 16.51 1034 LYS B N 1
ATOM 2144 C CA . LYS B 1 34 ? 39.576 1.342 12.528 1.00 17.80 1034 LYS B CA 1
ATOM 2145 C C . LYS B 1 34 ? 40.947 1.075 13.113 1.00 16.70 1034 LYS B C 1
ATOM 2146 O O . LYS B 1 34 ? 41.250 -0.050 13.523 1.00 16.63 1034 LYS B O 1
ATOM 2152 N N . LEU B 1 35 ? 41.751 2.146 13.203 1.00 15.06 1035 LEU B N 1
ATOM 2153 C CA . LEU B 1 35 ? 43.097 2.070 13.759 1.00 13.74 1035 LEU B CA 1
ATOM 2154 C C . LEU B 1 35 ? 43.083 1.753 15.238 1.00 11.79 1035 LEU B C 1
ATOM 2155 O O . LEU B 1 35 ? 43.815 0.876 15.694 1.00 12.29 1035 LEU B O 1
ATOM 2160 N N . PHE B 1 36 ? 42.239 2.440 16.008 1.00 11.49 1036 PHE B N 1
ATOM 2161 C CA . PHE B 1 36 ? 42.125 2.174 17.436 1.00 11.92 1036 PHE B CA 1
ATOM 2162 C C . PHE B 1 36 ? 41.730 0.719 17.719 1.00 13.06 1036 PHE B C 1
ATOM 2163 O O . PHE B 1 36 ? 42.309 0.104 18.613 1.00 13.88 1036 PHE B O 1
ATOM 2171 N N . VAL B 1 37 ? 40.799 0.145 16.931 1.00 14.40 1037 VAL B N 1
ATOM 2172 C CA . VAL B 1 37 ? 40.393 -1.253 17.104 1.00 16.64 1037 VAL B CA 1
ATOM 2173 C C . VAL B 1 37 ? 41.571 -2.172 16.772 1.00 17.68 1037 VAL B C 1
ATOM 2174 O O . VAL B 1 37 ? 41.857 -3.093 17.539 1.00 16.89 1037 VAL B O 1
ATOM 2178 N N . ARG B 1 38 ? 42.270 -1.902 15.654 1.00 19.46 1038 ARG B N 1
ATOM 2179 C CA . ARG B 1 38 ? 43.474 -2.620 15.255 1.00 20.07 1038 ARG B CA 1
ATOM 2180 C C . ARG B 1 38 ? 44.507 -2.619 16.360 1.00 19.24 1038 ARG B C 1
ATOM 2181 O O . ARG B 1 38 ? 45.208 -3.607 16.542 1.00 18.89 1038 ARG B O 1
ATOM 2189 N N . TYR B 1 39 ? 44.606 -1.513 17.109 1.00 16.59 1039 TYR B N 1
ATOM 2190 C CA . TYR B 1 39 ? 45.512 -1.417 18.233 1.00 16.46 1039 TYR B CA 1
ATOM 2191 C C . TYR B 1 39 ? 44.949 -1.945 19.554 1.00 16.53 1039 TYR B C 1
ATOM 2192 O O . TYR B 1 39 ? 45.577 -1.782 20.601 1.00 17.21 1039 TYR B O 1
ATOM 2201 N N . GLY B 1 40 ? 43.761 -2.580 19.553 1.00 16.27 1040 GLY B N 1
ATOM 2202 C CA . GLY B 1 40 ? 43.253 -3.248 20.741 1.00 16.65 1040 GLY B CA 1
ATOM 2203 C C . GLY B 1 40 ? 42.314 -2.457 21.634 1.00 17.80 1040 GLY B C 1
ATOM 2204 O O . GLY B 1 40 ? 41.974 -2.897 22.742 1.00 16.63 1040 GLY B O 1
ATOM 2205 N N . ALA B 1 41 ? 41.890 -1.276 21.185 1.00 19.06 1041 ALA B N 1
ATOM 2206 C CA . ALA B 1 41 ? 40.956 -0.485 21.972 1.00 19.43 1041 ALA B CA 1
ATOM 2207 C C . ALA B 1 41 ? 39.500 -0.859 21.702 1.00 18.78 1041 ALA B C 1
ATOM 2208 O O . ALA B 1 41 ? 39.133 -1.465 20.692 1.00 18.65 1041 ALA B O 1
ATOM 2210 N N . LYS B 1 42 ? 38.692 -0.521 22.698 1.00 19.96 1042 LYS B N 1
ATOM 2211 C CA . LYS B 1 42 ? 37.236 -0.592 22.645 1.00 21.38 1042 LYS B CA 1
ATOM 2212 C C . LYS B 1 42 ? 36.798 0.837 22.317 1.00 19.70 1042 LYS B C 1
ATOM 2213 O O . LYS B 1 42 ? 37.202 1.777 23.001 1.00 19.42 1042 LYS B O 1
ATOM 2219 N N . VAL B 1 43 ? 36.011 1.018 21.260 1.00 17.71 1043 VAL B N 1
ATOM 2220 C CA . VAL B 1 43 ? 35.611 2.334 20.806 1.00 18.40 1043 VAL B CA 1
ATOM 2221 C C . VAL B 1 43 ? 34.107 2.511 20.689 1.00 18.78 1043 VAL B C 1
ATOM 2222 O O . VAL B 1 43 ? 33.384 1.606 20.272 1.00 17.85 1043 VAL B O 1
ATOM 2226 N N . VAL B 1 44 ? 33.655 3.697 21.093 1.00 16.45 1044 VAL B N 1
ATOM 2227 C CA . VAL B 1 44 ? 32.277 4.119 20.946 1.00 16.95 1044 VAL B CA 1
ATOM 2228 C C . VAL B 1 44 ? 32.286 5.276 19.946 1.00 18.02 1044 VAL B C 1
ATOM 2229 O O . VAL B 1 44 ? 32.895 6.332 20.173 1.00 16.16 1044 VAL B O 1
ATOM 2233 N N . ILE B 1 45 ? 31.666 5.022 18.780 1.00 19.20 1045 ILE B N 1
ATOM 2234 C CA . ILE B 1 45 ? 31.479 6.031 17.745 1.00 21.48 1045 ILE B CA 1
ATOM 2235 C C . ILE B 1 45 ? 30.191 6.817 17.992 1.00 23.24 1045 ILE B C 1
ATOM 2236 O O . ILE B 1 45 ? 29.142 6.257 18.295 1.00 22.94 1045 ILE B O 1
ATOM 2241 N N . ALA B 1 46 ? 30.265 8.140 17.855 1.00 23.91 1046 ALA B N 1
ATOM 2242 C CA . ALA B 1 46 ? 29.114 9.002 18.001 1.00 27.64 1046 ALA B CA 1
ATOM 2243 C C . ALA B 1 46 ? 28.958 9.969 16.839 1.00 31.81 1046 ALA B C 1
ATOM 2244 O O . ALA B 1 46 ? 29.946 10.420 16.254 1.00 30.26 1046 ALA B O 1
ATOM 2246 N N . ASP B 1 47 ? 27.688 10.214 16.484 1.00 37.84 1047 ASP B N 1
ATOM 2247 C CA . ASP B 1 47 ? 27.238 11.267 15.573 1.00 45.02 1047 ASP B CA 1
ATOM 2248 C C . ASP B 1 47 ? 25.726 11.310 15.424 1.00 48.51 1047 ASP B C 1
ATOM 2249 O O . ASP B 1 47 ? 25.017 10.365 15.768 1.00 47.72 1047 ASP B O 1
ATOM 2254 N N . ILE B 1 48 ? 25.232 12.459 14.944 1.00 54.59 1048 ILE B N 1
ATOM 2255 C CA . ILE B 1 48 ? 23.812 12.668 14.699 1.00 61.87 1048 ILE B CA 1
ATOM 2256 C C . ILE B 1 48 ? 23.292 11.934 13.480 1.00 66.13 1048 ILE B C 1
ATOM 2257 O O . ILE B 1 48 ? 22.226 11.324 13.544 1.00 67.86 1048 ILE B O 1
ATOM 2262 N N . ALA B 1 49 ? 24.037 11.973 12.371 1.00 71.08 1049 ALA B N 1
ATOM 2263 C CA . ALA B 1 49 ? 23.630 11.374 11.108 1.00 76.19 1049 ALA B CA 1
ATOM 2264 C C . ALA B 1 49 ? 23.231 9.898 11.132 1.00 80.22 1049 ALA B C 1
ATOM 2265 O O . ALA B 1 49 ? 22.541 9.423 10.225 1.00 81.48 1049 ALA B O 1
ATOM 2267 N N . ASP B 1 50 ? 23.622 9.210 12.222 1.00 84.01 1050 ASP B N 1
ATOM 2268 C CA . ASP B 1 50 ? 23.483 7.772 12.452 1.00 87.93 1050 ASP B CA 1
ATOM 2269 C C . ASP B 1 50 ? 24.097 6.939 11.322 1.00 90.32 1050 ASP B C 1
ATOM 2270 O O . ASP B 1 50 ? 23.578 5.941 10.814 1.00 90.46 1050 ASP B O 1
ATOM 2275 N N . ASP B 1 51 ? 25.304 7.451 11.012 1.00 93.02 1051 ASP B N 1
ATOM 2276 C CA . ASP B 1 51 ? 26.225 7.047 9.961 1.00 95.59 1051 ASP B CA 1
ATOM 2277 C C . ASP B 1 51 ? 25.655 6.959 8.548 1.00 97.41 1051 ASP B C 1
ATOM 2278 O O . ASP B 1 51 ? 24.509 7.331 8.267 1.00 97.77 1051 ASP B O 1
ATOM 2283 N N . HIS B 1 52 ? 26.522 6.492 7.641 1.00 98.74 1052 HIS B N 1
ATOM 2284 C CA . HIS B 1 52 ? 26.201 6.296 6.235 1.00 99.75 1052 HIS B CA 1
ATOM 2285 C C . HIS B 1 52 ? 25.160 5.193 6.047 1.00 99.98 1052 HIS B C 1
ATOM 2286 O O . HIS B 1 52 ? 24.202 5.379 5.291 1.00 100.00 1052 HIS B O 1
ATOM 2293 N N . GLY B 1 53 ? 25.313 4.061 6.754 1.00 100.00 1053 GLY B N 1
ATOM 2294 C CA . GLY B 1 53 ? 24.351 2.968 6.678 1.00 100.00 1053 GLY B CA 1
ATOM 2295 C C . GLY B 1 53 ? 24.348 2.043 7.896 1.00 100.00 1053 GLY B C 1
ATOM 2296 O O . GLY B 1 53 ? 23.370 1.960 8.649 1.00 100.00 1053 GLY B O 1
ATOM 2297 N N . GLN B 1 54 ? 25.466 1.320 8.042 1.00 99.88 1054 GLN B N 1
ATOM 2298 C CA . GLN B 1 54 ? 25.702 0.348 9.106 1.00 99.12 1054 GLN B CA 1
ATOM 2299 C C . GLN B 1 54 ? 27.167 -0.067 9.069 1.00 99.18 1054 GLN B C 1
ATOM 2300 O O . GLN B 1 54 ? 27.841 -0.087 10.103 1.00 98.98 1054 GLN B O 1
ATOM 2306 N N . LYS B 1 55 ? 27.653 -0.375 7.850 1.00 99.08 1055 LYS B N 1
ATOM 2307 C CA . LYS B 1 55 ? 29.025 -0.804 7.588 1.00 98.48 1055 LYS B CA 1
ATOM 2308 C C . LYS B 1 55 ? 30.145 0.214 7.832 1.00 97.92 1055 LYS B C 1
ATOM 2309 O O . LYS B 1 55 ? 31.312 -0.019 7.495 1.00 97.97 1055 LYS B O 1
ATOM 2315 N N . VAL B 1 56 ? 29.796 1.372 8.413 1.00 96.77 1056 VAL B N 1
ATOM 2316 C CA . VAL B 1 56 ? 30.793 2.311 8.896 1.00 95.38 1056 VAL B CA 1
ATOM 2317 C C . VAL B 1 56 ? 30.958 1.886 10.351 1.00 94.43 1056 VAL B C 1
ATOM 2318 O O . VAL B 1 56 ? 31.653 0.895 10.565 1.00 94.08 1056 VAL B O 1
ATOM 2322 N N . CYS B 1 57 ? 30.308 2.489 11.357 1.00 93.00 1057 CYS B N 1
ATOM 2323 C CA . CYS B 1 57 ? 30.518 2.126 12.754 1.00 91.49 1057 CYS B CA 1
ATOM 2324 C C . CYS B 1 57 ? 30.454 0.652 13.146 1.00 90.31 1057 CYS B C 1
ATOM 2325 O O . CYS B 1 57 ? 31.346 0.188 13.854 1.00 90.70 1057 CYS B O 1
ATOM 2328 N N . ASN B 1 58 ? 29.465 -0.128 12.694 1.00 88.58 1058 ASN B N 1
ATOM 2329 C CA . ASN B 1 58 ? 29.373 -1.530 13.088 1.00 86.27 1058 ASN B CA 1
ATOM 2330 C C . ASN B 1 58 ? 30.336 -2.442 12.339 1.00 84.71 1058 ASN B C 1
ATOM 2331 O O . ASN B 1 58 ? 30.706 -3.491 12.871 1.00 85.02 1058 ASN B O 1
ATOM 2336 N N . ASN B 1 59 ? 30.735 -2.093 11.104 1.00 82.43 1059 ASN B N 1
ATOM 2337 C CA . ASN B 1 59 ? 31.680 -2.910 10.345 1.00 79.11 1059 ASN B CA 1
ATOM 2338 C C . ASN B 1 59 ? 32.955 -2.141 9.949 1.00 76.46 1059 ASN B C 1
ATOM 2339 O O . ASN B 1 59 ? 33.399 -2.042 8.797 1.00 76.90 1059 ASN B O 1
ATOM 2344 N N . ILE B 1 60 ? 33.480 -1.544 11.033 1.00 72.05 1060 ILE B N 1
ATOM 2345 C CA . ILE B 1 60 ? 34.787 -0.905 11.143 1.00 66.41 1060 ILE B CA 1
ATOM 2346 C C . ILE B 1 60 ? 35.570 -1.989 11.894 1.00 63.07 1060 ILE B C 1
ATOM 2347 O O . ILE B 1 60 ? 36.669 -2.403 11.530 1.00 63.69 1060 ILE B O 1
ATOM 2352 N N . GLY B 1 61 ? 34.950 -2.447 12.977 1.00 59.13 1061 GLY B N 1
ATOM 2353 C CA . GLY B 1 61 ? 35.398 -3.569 13.767 1.00 54.38 1061 GLY B CA 1
ATOM 2354 C C . GLY B 1 61 ? 34.165 -4.422 14.041 1.00 51.16 1061 GLY B C 1
ATOM 2355 O O . GLY B 1 61 ? 33.088 -4.189 13.492 1.00 49.92 1061 GLY B O 1
ATOM 2356 N N . SER B 1 62 ? 34.284 -5.435 14.887 1.00 47.77 1062 SER B N 1
ATOM 2357 C CA . SER B 1 62 ? 33.136 -6.249 15.241 1.00 44.84 1062 SER B CA 1
ATOM 2358 C C . SER B 1 62 ? 32.340 -5.656 16.408 1.00 41.43 1062 SER B C 1
ATOM 2359 O O . SER B 1 62 ? 32.896 -4.839 17.146 1.00 40.58 1062 SER B O 1
ATOM 2362 N N . PRO B 1 63 ? 31.050 -5.995 16.633 1.00 37.96 1063 PRO B N 1
ATOM 2363 C CA . PRO B 1 63 ? 30.223 -5.436 17.695 1.00 34.78 1063 PRO B CA 1
ATOM 2364 C C . PRO B 1 63 ? 30.769 -5.590 19.104 1.00 32.66 1063 PRO B C 1
ATOM 2365 O O . PRO B 1 63 ? 30.301 -4.896 20.000 1.00 31.92 1063 PRO B O 1
ATOM 2369 N N . ASP B 1 64 ? 31.747 -6.470 19.345 1.00 32.53 1064 ASP B N 1
ATOM 2370 C CA . ASP B 1 64 ? 32.338 -6.607 20.675 1.00 34.56 1064 ASP B CA 1
ATOM 2371 C C . ASP B 1 64 ? 33.355 -5.514 21.010 1.00 33.02 1064 ASP B C 1
ATOM 2372 O O . ASP B 1 64 ? 33.680 -5.280 22.175 1.00 33.81 1064 ASP B O 1
ATOM 2377 N N . VAL B 1 65 ? 33.874 -4.842 19.981 1.00 29.93 1065 VAL B N 1
ATOM 2378 C CA . VAL B 1 65 ? 34.863 -3.792 20.173 1.00 26.90 1065 VAL B CA 1
ATOM 2379 C C . VAL B 1 65 ? 34.393 -2.413 19.768 1.00 25.45 1065 VAL B C 1
ATOM 2380 O O . VAL B 1 65 ? 34.970 -1.424 20.212 1.00 25.70 1065 VAL B O 1
ATOM 2384 N N . ILE B 1 66 ? 33.367 -2.315 18.921 1.00 22.44 1066 ILE B N 1
ATOM 2385 C CA . ILE B 1 66 ? 32.864 -1.027 18.509 1.00 20.93 1066 ILE B CA 1
ATOM 2386 C C . ILE B 1 66 ? 31.354 -0.955 18.630 1.00 21.59 1066 ILE B C 1
ATOM 2387 O O . ILE B 1 66 ? 30.635 -1.922 18.394 1.00 21.80 1066 ILE B O 1
ATOM 2392 N N . SER B 1 67 ? 30.880 0.215 19.055 1.00 20.45 1067 SER B N 1
ATOM 2393 C CA . SER B 1 67 ? 29.462 0.494 19.145 1.00 21.74 1067 SER B CA 1
ATOM 2394 C C . SER B 1 67 ? 29.200 1.912 18.684 1.00 23.24 1067 SER B C 1
ATOM 2395 O O . SER B 1 67 ? 30.102 2.759 18.665 1.00 23.81 1067 SER B O 1
ATOM 2398 N N . PHE B 1 68 ? 27.951 2.122 18.248 1.00 24.21 1068 PHE B N 1
ATOM 2399 C CA . PHE B 1 68 ? 27.472 3.414 17.782 1.00 25.48 1068 PHE B CA 1
ATOM 2400 C C . PHE B 1 68 ? 26.393 3.999 18.686 1.00 24.88 1068 PHE B C 1
ATOM 2401 O O . PHE B 1 68 ? 25.479 3.324 19.161 1.00 24.55 1068 PHE B O 1
ATOM 2409 N N . VAL B 1 69 ? 26.517 5.315 18.870 1.00 24.04 1069 VAL B N 1
ATOM 2410 C CA . VAL B 1 69 ? 25.636 6.144 19.676 1.00 24.11 1069 VAL B CA 1
ATOM 2411 C C . VAL B 1 69 ? 25.273 7.409 18.887 1.00 23.63 1069 VAL B C 1
ATOM 2412 O O . VAL B 1 69 ? 26.122 8.122 18.351 1.00 22.49 1069 VAL B O 1
ATOM 2416 N N . HIS B 1 70 ? 23.977 7.690 18.774 1.00 23.14 1070 HIS B N 1
ATOM 2417 C CA . HIS B 1 70 ? 23.527 8.934 18.177 1.00 24.28 1070 HIS B CA 1
ATOM 2418 C C . HIS B 1 70 ? 23.856 10.054 19.165 1.00 23.55 1070 HIS B C 1
ATOM 2419 O O . HIS B 1 70 ? 23.555 9.980 20.359 1.00 23.45 1070 HIS B O 1
ATOM 2426 N N . CYS B 1 71 ? 24.471 11.119 18.665 1.00 21.69 1071 CYS B N 1
ATOM 2427 C CA . CYS B 1 71 ? 24.821 12.225 19.531 1.00 20.53 1071 CYS B CA 1
ATOM 2428 C C . CYS B 1 71 ? 24.967 13.503 18.738 1.00 20.57 1071 CYS B C 1
ATOM 2429 O O . CYS B 1 71 ? 25.695 13.565 17.748 1.00 22.70 1071 CYS B O 1
ATOM 2432 N N . ASP B 1 72 ? 24.217 14.517 19.148 1.00 19.96 1072 ASP B N 1
ATOM 2433 C CA . ASP B 1 72 ? 24.382 15.859 18.603 1.00 19.77 1072 ASP B CA 1
ATOM 2434 C C . ASP B 1 72 ? 25.260 16.552 19.640 1.00 17.66 1072 ASP B C 1
ATOM 2435 O O . ASP B 1 72 ? 24.778 16.808 20.754 1.00 16.12 1072 ASP B O 1
ATOM 2440 N N . VAL B 1 73 ? 26.504 16.917 19.258 1.00 15.60 1073 VAL B N 1
ATOM 2441 C CA . VAL B 1 73 ? 27.438 17.527 20.211 1.00 15.57 1073 VAL B CA 1
ATOM 2442 C C . VAL B 1 73 ? 27.060 18.915 20.726 1.00 14.73 1073 VAL B C 1
ATOM 2443 O O . VAL B 1 73 ? 27.643 19.396 21.699 1.00 16.30 1073 VAL B O 1
ATOM 2447 N N . THR B 1 74 ? 26.057 19.584 20.133 1.00 14.37 1074 THR B N 1
ATOM 2448 C CA . THR B 1 74 ? 25.593 20.864 20.663 1.00 14.49 1074 THR B CA 1
ATOM 2449 C C . THR B 1 74 ? 24.520 20.690 21.734 1.00 15.17 1074 THR B C 1
ATOM 2450 O O . THR B 1 74 ? 24.016 21.665 22.284 1.00 15.67 1074 THR B O 1
ATOM 2454 N N . LYS B 1 75 ? 24.144 19.438 22.030 1.00 15.42 1075 LYS B N 1
ATOM 2455 C CA . LYS B 1 75 ? 23.169 19.120 23.053 1.00 16.82 1075 LYS B CA 1
ATOM 2456 C C . LYS B 1 75 ? 23.849 18.437 24.218 1.00 16.27 1075 LYS B C 1
ATOM 2457 O O . LYS B 1 75 ? 24.308 17.293 24.088 1.00 15.64 1075 LYS B O 1
ATOM 2463 N N . ASP B 1 76 ? 23.906 19.155 25.355 1.00 14.52 1076 ASP B N 1
ATOM 2464 C CA . ASP B 1 76 ? 24.488 18.684 26.607 1.00 15.58 1076 ASP B CA 1
ATOM 2465 C C . ASP B 1 76 ? 23.926 17.335 27.055 1.00 16.22 1076 ASP B C 1
ATOM 2466 O O . ASP B 1 76 ? 24.670 16.459 27.486 1.00 16.51 1076 ASP B O 1
ATOM 2471 N N . GLU B 1 77 ? 22.608 17.127 26.935 1.00 17.88 1077 GLU B N 1
ATOM 2472 C CA . GLU B 1 77 ? 21.993 15.848 27.263 1.00 19.14 1077 GLU B CA 1
ATOM 2473 C C . GLU B 1 77 ? 22.543 14.689 26.412 1.00 17.83 1077 GLU B C 1
ATOM 2474 O O . GLU B 1 77 ? 22.764 13.599 26.944 1.00 17.61 1077 GLU B O 1
ATOM 2480 N N . ASP B 1 78 ? 22.808 14.917 25.105 1.00 16.05 1078 ASP B N 1
ATOM 2481 C CA . ASP B 1 78 ? 23.345 13.899 24.213 1.00 15.80 1078 ASP B CA 1
ATOM 2482 C C . ASP B 1 78 ? 24.781 13.528 24.559 1.00 15.31 1078 ASP B C 1
ATOM 2483 O O . ASP B 1 78 ? 25.131 12.347 24.569 1.00 14.46 1078 ASP B O 1
ATOM 2488 N N . VAL B 1 79 ? 25.615 14.534 24.880 1.00 15.06 1079 VAL B N 1
ATOM 2489 C CA . VAL B 1 79 ? 27.009 14.280 25.219 1.00 13.67 1079 VAL B CA 1
ATOM 2490 C C . VAL B 1 79 ? 27.079 13.623 26.590 1.00 13.44 1079 VAL B C 1
ATOM 2491 O O . VAL B 1 79 ? 27.848 12.683 26.769 1.00 13.13 1079 VAL B O 1
ATOM 2495 N N . ARG B 1 80 ? 26.240 14.047 27.553 1.00 14.41 1080 ARG B N 1
ATOM 2496 C CA . ARG B 1 80 ? 26.123 13.428 28.862 1.00 15.22 1080 ARG B CA 1
ATOM 2497 C C . ARG B 1 80 ? 25.776 11.959 28.712 1.00 15.59 1080 ARG B C 1
ATOM 2498 O O . ARG B 1 80 ? 26.404 11.099 29.328 1.00 16.44 1080 ARG B O 1
ATOM 2506 N N . ASN B 1 81 ? 24.789 11.654 27.862 1.00 16.89 1081 ASN B N 1
ATOM 2507 C CA . ASN B 1 81 ? 24.387 10.278 27.586 1.00 16.91 1081 ASN B CA 1
ATOM 2508 C C . ASN B 1 81 ? 25.508 9.501 26.899 1.00 16.57 1081 ASN B C 1
ATOM 2509 O O . ASN B 1 81 ? 25.722 8.333 27.242 1.00 18.23 1081 ASN B O 1
ATOM 2514 N N . LEU B 1 82 ? 26.258 10.103 25.969 1.00 14.95 1082 LEU B N 1
ATOM 2515 C CA . LEU B 1 82 ? 27.351 9.401 25.288 1.00 14.47 1082 LEU B CA 1
ATOM 2516 C C . LEU B 1 82 ? 28.414 8.899 26.265 1.00 13.68 1082 LEU B C 1
ATOM 2517 O O . LEU B 1 82 ? 28.791 7.720 26.238 1.00 13.99 1082 LEU B O 1
ATOM 2522 N N . VAL B 1 83 ? 28.826 9.790 27.180 1.00 13.82 1083 VAL B N 1
ATOM 2523 C CA . VAL B 1 83 ? 29.855 9.474 28.165 1.00 15.12 1083 VAL B CA 1
ATOM 2524 C C . VAL B 1 83 ? 29.345 8.494 29.198 1.00 14.56 1083 VAL B C 1
ATOM 2525 O O . VAL B 1 83 ? 29.976 7.474 29.455 1.00 14.53 1083 VAL B O 1
ATOM 2529 N N . ASP B 1 84 ? 28.172 8.755 29.756 1.00 16.29 1084 ASP B N 1
ATOM 2530 C CA . ASP B 1 84 ? 27.617 7.845 30.742 1.00 18.26 1084 ASP B CA 1
ATOM 2531 C C . ASP B 1 84 ? 27.280 6.459 30.199 1.00 17.72 1084 ASP B C 1
ATOM 2532 O O . ASP B 1 84 ? 27.497 5.457 30.880 1.00 18.75 1084 ASP B O 1
ATOM 2537 N N . THR B 1 85 ? 26.829 6.358 28.956 1.00 16.55 1085 THR B N 1
ATOM 2538 C CA . THR B 1 85 ? 26.638 5.077 28.277 1.00 18.92 1085 THR B CA 1
ATOM 2539 C C . THR B 1 85 ? 27.939 4.290 28.176 1.00 18.28 1085 THR B C 1
ATOM 2540 O O . THR B 1 85 ? 27.984 3.075 28.391 1.00 17.22 1085 THR B O 1
ATOM 2544 N N . THR B 1 86 ? 29.026 5.007 27.874 1.00 17.93 1086 THR B N 1
ATOM 2545 C CA . THR B 1 86 ? 30.350 4.426 27.690 1.00 15.93 1086 THR B CA 1
ATOM 2546 C C . THR B 1 86 ? 30.912 3.918 29.007 1.00 15.32 1086 THR B C 1
ATOM 2547 O O . THR B 1 86 ? 31.510 2.847 29.040 1.00 14.42 1086 THR B O 1
ATOM 2551 N N . ILE B 1 87 ? 30.714 4.667 30.100 1.00 15.15 1087 ILE B N 1
ATOM 2552 C CA . ILE B 1 87 ? 31.211 4.258 31.403 1.00 17.39 1087 ILE B CA 1
ATOM 2553 C C . ILE B 1 87 ? 30.392 3.049 31.838 1.00 18.81 1087 ILE B C 1
ATOM 2554 O O . ILE B 1 87 ? 30.941 2.111 32.414 1.00 19.37 1087 ILE B O 1
ATOM 2559 N N . ALA B 1 88 ? 29.092 3.032 31.524 1.00 19.19 1088 ALA B N 1
ATOM 2560 C CA . ALA B 1 88 ? 28.237 1.902 31.844 1.00 21.67 1088 ALA B CA 1
ATOM 2561 C C . ALA B 1 88 ? 28.693 0.620 31.127 1.00 22.47 1088 ALA B C 1
ATOM 2562 O O . ALA B 1 88 ? 28.822 -0.429 31.766 1.00 24.43 1088 ALA B O 1
ATOM 2564 N N . LYS B 1 89 ? 29.033 0.724 29.828 1.00 23.34 1089 LYS B N 1
ATOM 2565 C CA . LYS B 1 89 ? 29.495 -0.369 28.970 1.00 24.15 1089 LYS B CA 1
ATOM 2566 C C . LYS B 1 89 ? 30.883 -0.929 29.263 1.00 23.67 1089 LYS B C 1
ATOM 2567 O O . LYS B 1 89 ? 31.099 -2.144 29.289 1.00 24.21 1089 LYS B O 1
ATOM 2573 N N . HIS B 1 90 ? 31.843 -0.014 29.445 1.00 21.32 1090 HIS B N 1
ATOM 2574 C CA . HIS B 1 90 ? 33.243 -0.357 29.575 1.00 19.27 1090 HIS B CA 1
ATOM 2575 C C . HIS B 1 90 ? 33.865 0.027 30.910 1.00 17.96 1090 HIS B C 1
ATOM 2576 O O . HIS B 1 90 ? 35.014 -0.318 31.155 1.00 19.11 1090 HIS B O 1
ATOM 2583 N N . GLY B 1 91 ? 33.180 0.732 31.807 1.00 16.38 1091 GLY B N 1
ATOM 2584 C CA . GLY B 1 91 ? 33.718 1.024 33.128 1.00 16.98 1091 GLY B CA 1
ATOM 2585 C C . GLY B 1 91 ? 34.689 2.186 33.252 1.00 16.75 1091 GLY B C 1
ATOM 2586 O O . GLY B 1 91 ? 34.998 2.591 34.372 1.00 17.66 1091 GLY B O 1
ATOM 2587 N N . LYS B 1 92 ? 35.181 2.737 32.130 1.00 16.66 1092 LYS B N 1
ATOM 2588 C CA . LYS B 1 92 ? 36.145 3.838 32.133 1.00 15.25 1092 LYS B CA 1
ATOM 2589 C C . LYS B 1 92 ? 36.203 4.507 30.771 1.00 13.87 1092 LYS B C 1
ATOM 2590 O O . LYS B 1 92 ? 35.684 3.994 29.776 1.00 14.40 1092 LYS B O 1
ATOM 2596 N N . LEU B 1 93 ? 36.840 5.682 30.760 1.00 14.49 1093 LEU B N 1
ATOM 2597 C CA . LEU B 1 93 ? 37.091 6.396 29.523 1.00 13.59 1093 LEU B CA 1
ATOM 2598 C C . LEU B 1 93 ? 38.558 6.805 29.503 1.00 14.13 1093 LEU B C 1
ATOM 2599 O O . LEU B 1 93 ? 38.992 7.619 30.313 1.00 15.52 1093 LEU B O 1
ATOM 2604 N N . ASP B 1 94 ? 39.345 6.264 28.585 1.00 12.68 1094 ASP B N 1
ATOM 2605 C CA . ASP B 1 94 ? 40.753 6.646 28.493 1.00 14.31 1094 ASP B CA 1
ATOM 2606 C C . ASP B 1 94 ? 41.039 7.772 27.519 1.00 12.54 1094 ASP B C 1
ATOM 2607 O O . ASP B 1 94 ? 41.904 8.598 27.785 1.00 12.93 1094 ASP B O 1
ATOM 2612 N N . ILE B 1 95 ? 40.313 7.791 26.393 1.00 11.36 1095 ILE B N 1
ATOM 2613 C CA . ILE B 1 95 ? 40.543 8.691 25.272 1.00 10.42 1095 ILE B CA 1
ATOM 2614 C C . ILE B 1 95 ? 39.222 9.313 24.801 1.00 12.52 1095 ILE B C 1
ATOM 2615 O O . ILE B 1 95 ? 38.220 8.628 24.626 1.00 11.55 1095 ILE B O 1
ATOM 2620 N N . MET B 1 96 ? 39.240 10.629 24.596 1.00 10.00 1096 MET B N 1
ATOM 2621 C CA . MET B 1 96 ? 38.155 11.346 23.981 1.00 9.92 1096 MET B CA 1
ATOM 2622 C C . MET B 1 96 ? 38.745 11.996 22.752 1.00 10.52 1096 MET B C 1
ATOM 2623 O O . MET B 1 96 ? 39.663 12.817 22.858 1.00 11.33 1096 MET B O 1
ATOM 2628 N N . PHE B 1 97 ? 38.246 11.597 21.583 1.00 9.47 1097 PHE B N 1
ATOM 2629 C CA . PHE B 1 97 ? 38.607 12.239 20.335 1.00 11.23 1097 PHE B CA 1
ATOM 2630 C C . PHE B 1 97 ? 37.420 13.057 19.807 1.00 12.40 1097 PHE B C 1
ATOM 2631 O O . PHE B 1 97 ? 36.446 12.534 19.268 1.00 13.84 1097 PHE B O 1
ATOM 2639 N N . GLY B 1 98 ? 37.522 14.372 20.021 1.00 13.34 1098 GLY B N 1
ATOM 2640 C CA . GLY B 1 98 ? 36.552 15.345 19.567 1.00 14.58 1098 GLY B CA 1
ATOM 2641 C C . GLY B 1 98 ? 36.833 15.679 18.107 1.00 16.10 1098 GLY B C 1
ATOM 2642 O O . GLY B 1 98 ? 37.706 16.487 17.786 1.00 17.17 1098 GLY B O 1
ATOM 2643 N N . ASN B 1 99 ? 36.091 15.054 17.204 1.00 14.78 1099 ASN B N 1
ATOM 2644 C CA . ASN B 1 99 ? 36.290 15.239 15.790 1.00 16.47 1099 ASN B CA 1
ATOM 2645 C C . ASN B 1 99 ? 35.084 15.852 15.065 1.00 19.60 1099 ASN B C 1
ATOM 2646 O O . ASN B 1 99 ? 34.755 15.473 13.939 1.00 21.46 1099 ASN B O 1
ATOM 2651 N N . VAL B 1 100 ? 34.363 16.811 15.651 1.00 21.48 1100 VAL B N 1
ATOM 2652 C CA . VAL B 1 100 ? 33.247 17.448 14.937 1.00 22.58 1100 VAL B CA 1
ATOM 2653 C C . VAL B 1 100 ? 33.649 18.863 14.548 1.00 21.40 1100 VAL B C 1
ATOM 2654 O O . VAL B 1 100 ? 34.029 19.678 15.384 1.00 22.10 1100 VAL B O 1
ATOM 2658 N N . GLY B 1 101 ? 33.531 19.129 13.251 1.00 20.19 1101 GLY B N 1
ATOM 2659 C CA . GLY B 1 101 ? 33.869 20.407 12.652 1.00 20.12 1101 GLY B CA 1
ATOM 2660 C C . GLY B 1 101 ? 33.049 20.579 11.390 1.00 20.42 1101 GLY B C 1
ATOM 2661 O O . GLY B 1 101 ? 33.006 19.713 10.520 1.00 24.38 1101 GLY B O 1
ATOM 2662 N N . VAL B 1 102 ? 32.343 21.684 11.268 1.00 18.99 1102 VAL B N 1
ATOM 2663 C CA . VAL B 1 102 ? 31.510 21.934 10.106 1.00 17.55 1102 VAL B CA 1
ATOM 2664 C C . VAL B 1 102 ? 32.081 23.150 9.387 1.00 15.35 1102 VAL B C 1
ATOM 2665 O O . VAL B 1 102 ? 32.793 23.954 9.987 1.00 12.73 1102 VAL B O 1
ATOM 2669 N N . LEU B 1 103 ? 31.805 23.274 8.095 1.00 15.41 1103 LEU B N 1
ATOM 2670 C CA . LEU B 1 103 ? 32.234 24.417 7.303 1.00 15.32 1103 LEU B CA 1
ATOM 2671 C C . LEU B 1 103 ? 31.136 25.452 7.189 1.00 14.37 1103 LEU B C 1
ATOM 2672 O O . LEU B 1 103 ? 29.973 25.187 7.475 1.00 14.95 1103 LEU B O 1
ATOM 2677 N N . SER B 1 104 ? 31.496 26.660 6.782 1.00 13.66 1104 SER B N 1
ATOM 2678 C CA . SER B 1 104 ? 30.515 27.695 6.495 1.00 16.24 1104 SER B CA 1
ATOM 2679 C C . SER B 1 104 ? 29.673 27.343 5.261 1.00 15.67 1104 SER B C 1
ATOM 2680 O O . SER B 1 104 ? 30.140 26.773 4.284 1.00 15.63 1104 SER B O 1
ATOM 2683 N N . THR B 1 105 ? 28.423 27.777 5.351 1.00 16.75 1105 THR B N 1
ATOM 2684 C CA . THR B 1 105 ? 27.353 27.542 4.384 1.00 17.76 1105 THR B CA 1
ATOM 2685 C C . THR B 1 105 ? 27.072 28.773 3.523 1.00 16.13 1105 THR B C 1
ATOM 2686 O O . THR B 1 105 ? 26.257 28.794 2.602 1.00 17.31 1105 THR B O 1
ATOM 2690 N N . THR B 1 106 ? 27.813 29.828 3.835 1.00 15.16 1106 THR B N 1
ATOM 2691 C CA . THR B 1 106 ? 27.604 31.155 3.288 1.00 15.58 1106 THR B CA 1
ATOM 2692 C C . THR B 1 106 ? 28.868 31.661 2.569 1.00 15.59 1106 THR B C 1
ATOM 2693 O O . THR B 1 106 ? 29.915 31.015 2.713 1.00 14.38 1106 THR B O 1
ATOM 2697 N N . PRO B 1 107 ? 28.886 32.745 1.773 1.00 15.85 1107 PRO B N 1
ATOM 2698 C CA . PRO B 1 107 ? 30.074 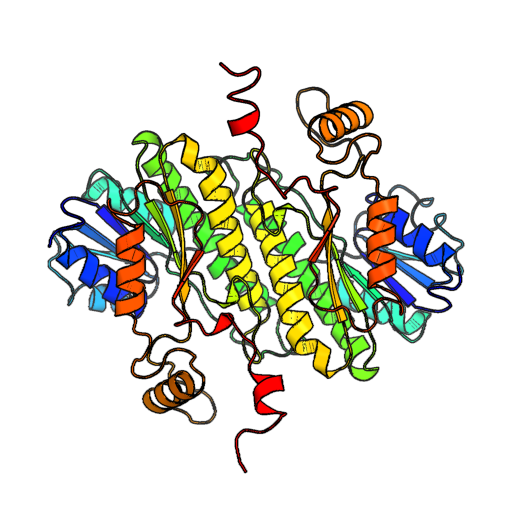33.209 1.071 1.00 16.90 1107 PRO B CA 1
ATOM 2699 C C . PRO B 1 107 ? 31.251 33.661 1.941 1.00 16.15 1107 PRO B C 1
ATOM 2700 O O . PRO B 1 107 ? 31.129 34.169 3.050 1.00 14.32 1107 PRO B O 1
ATOM 2704 N N . TYR B 1 108 ? 32.426 33.351 1.401 1.00 16.53 1108 TYR B N 1
ATOM 2705 C CA . TYR B 1 108 ? 33.677 33.878 1.909 1.00 18.96 1108 TYR B CA 1
ATOM 2706 C C . TYR B 1 108 ? 33.603 35.272 1.337 1.00 22.11 1108 TYR B C 1
ATOM 2707 O O . TYR B 1 108 ? 33.400 35.459 0.123 1.00 31.68 1108 TYR B O 1
ATOM 2716 N N . SER B 1 109 ? 33.836 36.197 2.224 1.00 21.22 1109 SER B N 1
ATOM 2717 C CA . SER B 1 109 ? 33.852 37.618 1.937 1.00 18.04 1109 SER B CA 1
ATOM 2718 C C . SER B 1 109 ? 32.990 38.107 3.050 1.00 16.56 1109 SER B C 1
ATOM 2719 O O . SER B 1 109 ? 31.810 37.764 3.145 1.00 15.64 1109 SER B O 1
ATOM 2722 N N . ILE B 1 110 ? 33.642 38.934 3.861 1.00 14.69 1110 ILE B N 1
ATOM 2723 C CA . ILE B 1 110 ? 32.993 39.566 4.981 1.00 15.58 1110 ILE B CA 1
ATOM 2724 C C . ILE B 1 110 ? 31.730 40.333 4.576 1.00 14.80 1110 ILE B C 1
ATOM 2725 O O . ILE B 1 110 ? 30.789 40.442 5.348 1.00 15.72 1110 ILE B O 1
ATOM 2730 N N . LEU B 1 111 ? 31.680 40.799 3.323 1.00 17.90 1111 LEU B N 1
ATOM 2731 C CA . LEU B 1 111 ? 30.518 41.502 2.807 1.00 18.55 1111 LEU B CA 1
ATOM 2732 C C . LEU B 1 111 ? 29.325 40.588 2.630 1.00 19.04 1111 LEU B C 1
ATOM 2733 O O . LEU B 1 111 ? 28.196 41.062 2.719 1.00 22.31 1111 LEU B O 1
ATOM 2738 N N . GLU B 1 112 ? 29.525 39.288 2.439 1.00 16.54 1112 GLU B N 1
ATOM 2739 C CA . GLU B 1 112 ? 28.433 38.349 2.251 1.00 16.54 1112 GLU B CA 1
ATOM 2740 C C . GLU B 1 112 ? 28.301 37.273 3.316 1.00 15.68 1112 GLU B C 1
ATOM 2741 O O . GLU B 1 112 ? 27.255 36.628 3.399 1.00 15.18 1112 GLU B O 1
ATOM 2747 N N . ALA B 1 113 ? 29.319 37.074 4.165 1.00 13.62 1113 ALA B N 1
ATOM 2748 C CA . ALA B 1 113 ? 29.286 36.075 5.221 1.00 13.01 1113 ALA B CA 1
ATOM 2749 C C . ALA B 1 113 ? 28.110 36.281 6.184 1.00 11.00 1113 ALA B C 1
ATOM 2750 O O . ALA B 1 113 ? 27.827 37.375 6.660 1.00 12.72 1113 ALA B O 1
ATOM 2752 N N . GLY B 1 114 ? 27.374 35.202 6.421 1.00 11.41 1114 GLY B N 1
ATOM 2753 C CA . GLY B 1 114 ? 26.129 35.133 7.174 1.00 12.08 1114 GLY B CA 1
ATOM 2754 C C . GLY B 1 114 ? 26.266 35.125 8.682 1.00 13.68 1114 GLY B C 1
ATOM 2755 O O . GLY B 1 114 ? 27.106 34.451 9.273 1.00 12.74 1114 GLY B O 1
ATOM 2756 N N . ASN B 1 115 ? 25.374 35.915 9.287 1.00 12.61 1115 ASN B N 1
ATOM 2757 C CA . ASN B 1 115 ? 25.299 36.072 10.720 1.00 12.51 1115 ASN B CA 1
ATOM 2758 C C . ASN B 1 115 ? 24.816 34.820 11.414 1.00 12.99 1115 ASN B C 1
ATOM 2759 O O . ASN B 1 115 ? 25.440 34.366 12.360 1.00 13.59 1115 ASN B O 1
ATOM 2764 N N . GLU B 1 116 ? 23.699 34.239 10.967 1.00 14.19 1116 GLU B N 1
ATOM 2765 C CA . GLU B 1 116 ? 23.180 32.989 11.518 1.00 15.62 1116 GLU B CA 1
ATOM 2766 C C . GLU B 1 116 ? 24.140 31.819 11.254 1.00 13.14 1116 GLU B C 1
ATOM 2767 O O . GLU B 1 116 ? 24.298 30.901 12.057 1.00 13.19 1116 GLU B O 1
ATOM 2773 N N . ASP B 1 117 ? 24.787 31.847 10.088 1.00 11.10 1117 ASP B N 1
ATOM 2774 C CA . ASP B 1 117 ? 25.783 30.865 9.731 1.00 11.97 1117 ASP B CA 1
ATOM 2775 C C . ASP B 1 117 ? 26.968 31.031 10.680 1.00 10.79 1117 ASP B C 1
ATOM 2776 O O . ASP B 1 117 ? 27.450 30.006 11.166 1.00 13.17 1117 ASP B O 1
ATOM 2781 N N . PHE B 1 118 ? 27.427 32.253 10.989 1.00 10.55 1118 PHE B N 1
ATOM 2782 C CA . PHE B 1 118 ? 28.515 32.444 11.960 1.00 10.72 1118 PHE B CA 1
ATOM 2783 C C . PHE B 1 118 ? 28.124 31.799 13.293 1.00 12.25 1118 PHE B C 1
ATOM 2784 O O . PHE B 1 118 ? 28.874 31.000 13.870 1.00 11.77 1118 PHE B O 1
ATOM 2792 N N . LYS B 1 119 ? 26.906 32.061 13.777 1.00 12.62 1119 LYS B N 1
ATOM 2793 C CA . LYS B 1 119 ? 26.452 31.493 15.027 1.00 12.65 1119 LYS B CA 1
ATOM 2794 C C . LYS B 1 119 ? 26.310 29.977 15.031 1.00 12.81 1119 LYS B C 1
ATOM 2795 O O . LYS B 1 119 ? 26.628 29.334 16.037 1.00 12.73 1119 LYS B O 1
ATOM 2801 N N . ARG B 1 120 ? 25.874 29.382 13.918 1.00 11.91 1120 ARG B N 1
ATOM 2802 C CA . ARG B 1 120 ? 25.725 27.942 13.783 1.00 13.40 1120 ARG B CA 1
ATOM 2803 C C . ARG B 1 120 ? 27.077 27.227 13.838 1.00 13.52 1120 ARG B C 1
ATOM 2804 O O . ARG B 1 120 ? 27.214 26.245 14.579 1.00 14.59 1120 ARG B O 1
ATOM 2812 N N . VAL B 1 121 ? 28.068 27.710 13.057 1.00 12.68 1121 VAL B N 1
ATOM 2813 C CA . VAL B 1 121 ? 29.370 27.061 12.996 1.00 11.04 1121 VAL B CA 1
ATOM 2814 C C . VAL B 1 121 ? 30.070 27.246 14.335 1.00 10.93 1121 VAL B C 1
ATOM 2815 O O . VAL B 1 121 ? 30.716 26.305 14.779 1.00 11.56 1121 VAL B O 1
ATOM 2819 N N . MET B 1 122 ? 29.941 28.386 15.032 1.00 11.51 1122 MET B N 1
ATOM 2820 C CA . MET B 1 122 ? 30.539 28.548 16.366 1.00 13.50 1122 MET B CA 1
ATOM 2821 C C . MET B 1 122 ? 29.978 27.568 17.376 1.00 13.03 1122 MET B C 1
ATOM 2822 O O . MET B 1 122 ? 30.693 26.938 18.153 1.00 12.85 1122 MET B O 1
ATOM 2827 N N . ASP B 1 123 ? 28.661 27.393 17.311 1.00 14.13 1123 ASP B N 1
ATOM 2828 C CA . ASP B 1 123 ? 27.961 26.489 18.196 1.00 16.24 1123 ASP B CA 1
ATOM 2829 C C . ASP B 1 123 ? 28.416 25.040 18.024 1.00 13.74 1123 ASP B C 1
ATOM 2830 O O . ASP B 1 123 ? 28.694 24.362 19.016 1.00 15.31 1123 ASP B O 1
ATOM 2835 N N . ILE B 1 124 ? 28.546 24.576 16.779 1.00 12.53 1124 ILE B N 1
ATOM 2836 C CA . ILE B 1 124 ? 28.998 23.217 16.482 1.00 12.53 1124 ILE B CA 1
ATOM 2837 C C . ILE B 1 124 ? 30.487 23.003 16.758 1.00 12.06 1124 ILE B C 1
ATOM 2838 O O . ILE B 1 124 ? 30.896 22.058 17.440 1.00 11.74 1124 ILE B O 1
ATOM 2843 N N . ASN B 1 125 ? 31.279 23.924 16.208 1.00 11.54 1125 ASN B N 1
ATOM 2844 C CA . ASN B 1 125 ? 32.723 23.800 16.262 1.00 12.18 1125 ASN B CA 1
ATOM 2845 C C . ASN B 1 125 ? 33.364 24.144 17.592 1.00 12.02 1125 ASN B C 1
ATOM 2846 O O . ASN B 1 125 ? 34.375 23.523 17.951 1.00 13.73 1125 ASN B O 1
ATOM 2851 N N . VAL B 1 126 ? 32.834 25.105 18.347 1.00 10.13 1126 VAL B N 1
ATOM 2852 C CA . VAL B 1 126 ? 33.469 25.505 19.593 1.00 10.36 1126 VAL B CA 1
ATOM 2853 C C . VAL B 1 126 ? 32.707 25.039 20.835 1.00 10.97 1126 VAL B C 1
ATOM 2854 O O . VAL B 1 126 ? 33.281 24.366 21.700 1.00 11.83 1126 VAL B O 1
ATOM 2858 N N . TYR B 1 127 ? 31.418 25.387 20.941 1.00 11.42 1127 TYR B N 1
ATOM 2859 C CA . TYR B 1 127 ? 30.616 24.902 22.059 1.00 11.92 1127 TYR B CA 1
ATOM 2860 C C . TYR B 1 127 ? 30.526 23.385 22.058 1.00 10.38 1127 TYR B C 1
ATOM 2861 O O . TYR B 1 127 ? 30.606 22.817 23.142 1.00 12.07 1127 TYR B O 1
ATOM 2870 N N . GLY B 1 128 ? 30.372 22.691 20.917 1.00 10.61 1128 GLY B N 1
ATOM 2871 C CA . GLY B 1 128 ? 30.338 21.233 20.852 1.00 11.96 1128 GLY B CA 1
ATOM 2872 C C . GLY B 1 128 ? 31.630 20.616 21.397 1.00 13.78 1128 GLY B C 1
ATOM 2873 O O . GLY B 1 128 ? 31.598 19.654 22.161 1.00 14.04 1128 GLY B O 1
ATOM 2874 N N . ALA B 1 129 ? 32.793 21.183 21.021 1.00 14.19 1129 ALA B N 1
ATOM 2875 C CA . ALA B 1 129 ? 34.097 20.774 21.545 1.00 13.71 1129 ALA B CA 1
ATOM 2876 C C . ALA B 1 129 ? 34.172 20.992 23.055 1.00 12.31 1129 ALA B C 1
ATOM 2877 O O . ALA B 1 129 ? 34.640 20.103 23.749 1.00 12.28 1129 ALA B O 1
ATOM 2879 N N . PHE B 1 130 ? 33.715 22.144 23.570 1.00 12.20 1130 PHE B N 1
ATOM 2880 C CA . PHE B 1 130 ? 33.609 22.427 24.997 1.00 11.70 1130 PHE B CA 1
ATOM 2881 C C . PHE B 1 130 ? 32.818 21.340 25.707 1.00 11.39 1130 PHE B C 1
ATOM 2882 O O . PHE B 1 130 ? 33.291 20.800 26.707 1.00 12.64 1130 PHE B O 1
ATOM 2890 N N . LEU B 1 131 ? 31.649 20.975 25.186 1.00 11.03 1131 LEU B N 1
ATOM 2891 C CA . LEU B 1 131 ? 30.833 19.938 25.834 1.00 11.95 1131 LEU B CA 1
ATOM 2892 C C . LEU B 1 131 ? 31.473 18.564 25.901 1.00 10.41 1131 LEU B C 1
ATOM 2893 O O . LEU B 1 131 ? 31.435 17.916 26.941 1.00 11.04 1131 LEU B O 1
ATOM 2898 N N . VAL B 1 132 ? 32.101 18.143 24.803 1.00 12.57 1132 VAL B N 1
ATOM 2899 C CA . VAL B 1 132 ? 32.772 16.856 24.687 1.00 14.24 1132 VAL B CA 1
ATOM 2900 C C . VAL B 1 132 ? 33.910 16.750 25.694 1.00 13.70 1132 VAL B C 1
ATOM 2901 O O . VAL B 1 132 ? 34.083 15.750 26.392 1.00 14.08 1132 VAL B O 1
ATOM 2905 N N . ALA B 1 133 ? 34.673 17.838 25.792 1.00 14.68 1133 ALA B N 1
ATOM 2906 C CA . ALA B 1 133 ? 35.761 17.976 26.753 1.00 13.72 1133 ALA B CA 1
ATOM 2907 C C . ALA B 1 133 ? 35.233 18.022 28.178 1.00 12.98 1133 ALA B C 1
ATOM 2908 O O . ALA B 1 133 ? 35.757 17.324 29.036 1.00 12.31 1133 ALA B O 1
ATOM 2910 N N . LYS B 1 134 ? 34.172 18.804 28.453 1.00 14.27 1134 LYS B N 1
ATOM 2911 C CA . LYS B 1 134 ? 33.537 18.898 29.766 1.00 14.68 1134 LYS B CA 1
ATOM 2912 C C . LYS B 1 134 ? 33.063 17.542 30.316 1.00 13.93 1134 LYS B C 1
ATOM 2913 O O . LYS B 1 134 ? 33.342 17.182 31.466 1.00 14.24 1134 LYS B O 1
ATOM 2919 N N . HIS B 1 135 ? 32.365 16.757 29.492 1.00 13.23 1135 HIS B N 1
ATOM 2920 C CA . HIS B 1 135 ? 31.897 15.451 29.932 1.00 13.57 1135 HIS B CA 1
ATOM 2921 C C . HIS B 1 135 ? 33.040 14.444 29.967 1.00 13.13 1135 HIS B C 1
ATOM 2922 O O . HIS B 1 135 ? 33.051 13.595 30.853 1.00 14.24 1135 HIS B O 1
ATOM 2929 N N . ALA B 1 136 ? 34.047 14.533 29.084 1.00 12.71 1136 ALA B N 1
ATOM 2930 C CA . ALA B 1 136 ? 35.226 13.675 29.191 1.00 13.40 1136 ALA B CA 1
ATOM 2931 C C . ALA B 1 136 ? 35.957 13.967 30.510 1.00 14.05 1136 ALA B C 1
ATOM 2932 O O . ALA B 1 136 ? 36.276 13.038 31.245 1.00 14.41 1136 ALA B O 1
ATOM 2934 N N . ALA B 1 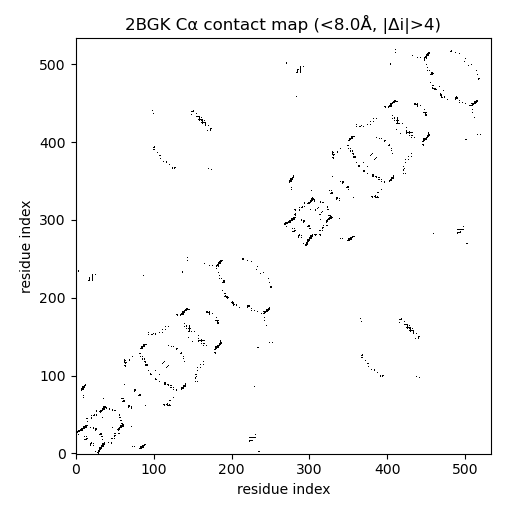137 ? 36.171 15.242 30.865 1.00 12.56 1137 ALA B N 1
ATOM 2935 C CA . ALA B 1 137 ? 36.807 15.639 32.107 1.00 13.37 1137 ALA B CA 1
ATOM 2936 C C . ALA B 1 137 ? 36.018 15.161 33.318 1.00 13.63 1137 ALA B C 1
ATOM 2937 O O . ALA B 1 137 ? 36.610 14.750 34.304 1.00 15.78 1137 ALA B O 1
ATOM 2939 N N . ARG B 1 138 ? 34.688 15.168 33.279 1.00 14.46 1138 ARG B N 1
ATOM 2940 C CA . ARG B 1 138 ? 33.876 14.716 34.397 1.00 16.02 1138 ARG B CA 1
ATOM 2941 C C . ARG B 1 138 ? 34.168 13.258 34.797 1.00 16.20 1138 ARG B C 1
ATOM 2942 O O . ARG B 1 138 ? 34.218 12.938 35.990 1.00 15.68 1138 ARG B O 1
ATOM 2950 N N . VAL B 1 139 ? 34.417 12.372 33.829 1.00 15.37 1139 VAL B N 1
ATOM 2951 C CA . VAL B 1 139 ? 34.711 10.983 34.148 1.00 16.75 1139 VAL B CA 1
ATOM 2952 C C . VAL B 1 139 ? 36.192 10.697 34.229 1.00 18.60 1139 VAL B C 1
ATOM 2953 O O . VAL B 1 139 ? 36.569 9.710 34.856 1.00 20.72 1139 VAL B O 1
ATOM 2957 N N . MET B 1 140 ? 37.064 11.530 33.637 1.00 17.21 1140 MET B N 1
ATOM 2958 C CA . MET B 1 140 ? 38.506 11.312 33.699 1.00 16.61 1140 MET B CA 1
ATOM 2959 C C . MET B 1 140 ? 39.144 11.884 34.948 1.00 15.54 1140 MET B C 1
ATOM 2960 O O . MET B 1 140 ? 40.050 11.257 35.487 1.00 16.23 1140 MET B O 1
ATOM 2965 N N . ILE B 1 141 ? 38.702 13.046 35.433 1.00 14.54 1141 ILE B N 1
ATOM 2966 C CA . ILE B 1 141 ? 39.306 13.690 36.598 1.00 16.39 1141 ILE B CA 1
ATOM 2967 C C . ILE B 1 141 ? 39.314 12.802 37.833 1.00 18.23 1141 ILE B C 1
ATOM 2968 O O . ILE B 1 141 ? 40.396 12.714 38.427 1.00 17.88 1141 ILE B O 1
ATOM 2973 N N . PRO B 1 142 ? 38.238 12.093 38.235 1.00 19.65 1142 PRO B N 1
ATOM 2974 C CA . PRO B 1 142 ? 38.293 11.106 39.307 1.00 20.83 1142 PRO B CA 1
ATOM 2975 C C . PRO B 1 142 ? 39.265 9.936 39.145 1.00 21.14 1142 PRO B C 1
ATOM 2976 O O . PRO B 1 142 ? 39.771 9.446 40.157 1.00 23.01 1142 PRO B O 1
ATOM 2980 N N . ALA B 1 143 ? 39.569 9.484 37.913 1.00 20.96 1143 ALA B N 1
ATOM 2981 C CA . ALA B 1 143 ? 40.552 8.422 37.600 1.00 20.97 1143 ALA B CA 1
ATOM 2982 C C . ALA B 1 143 ? 42.012 8.901 37.547 1.00 20.28 1143 ALA B C 1
ATOM 2983 O O . ALA B 1 143 ? 42.971 8.128 37.637 1.00 19.29 1143 ALA B O 1
ATOM 2985 N N . LYS B 1 144 ? 42.145 10.233 37.375 1.00 19.39 1144 LYS B N 1
ATOM 2986 C CA . LYS B 1 144 ? 43.379 10.979 37.200 1.00 19.04 1144 LYS B CA 1
ATOM 2987 C C . LYS B 1 144 ? 44.208 10.429 36.037 1.00 18.10 1144 LYS B C 1
ATOM 2988 O O . LYS B 1 144 ? 45.431 10.336 36.060 1.00 20.09 1144 LYS B O 1
ATOM 2994 N N . LYS B 1 145 ? 43.484 10.085 34.976 1.00 16.89 1145 LYS B N 1
ATOM 2995 C CA . LYS B 1 145 ? 43.989 9.497 33.744 1.00 18.40 1145 LYS B CA 1
ATOM 2996 C C . LYS B 1 145 ? 43.167 10.015 32.584 1.00 15.36 1145 LYS B C 1
ATOM 2997 O O . LYS B 1 145 ? 41.944 10.120 32.695 1.00 15.97 1145 LYS B O 1
ATOM 3003 N N . GLY B 1 146 ? 43.811 10.298 31.459 1.00 12.74 1146 GLY B N 1
ATOM 3004 C CA . GLY B 1 146 ? 43.050 10.676 30.285 1.00 12.45 1146 GLY B CA 1
ATOM 3005 C C . GLY B 1 146 ? 43.861 11.414 29.232 1.00 11.32 1146 GLY B C 1
ATOM 3006 O O . GLY B 1 146 ? 44.834 12.108 29.503 1.00 11.64 1146 GLY B O 1
ATOM 3007 N N . SER B 1 147 ? 43.403 11.226 28.005 1.00 11.21 1147 SER B N 1
ATOM 3008 C CA . SER B 1 147 ? 43.957 11.908 26.859 1.00 10.73 1147 SER B CA 1
ATOM 3009 C C . SER B 1 147 ? 42.783 12.376 26.000 1.00 11.19 1147 SER B C 1
ATOM 3010 O O . SER B 1 147 ? 41.978 11.585 25.501 1.00 10.47 1147 SER B O 1
ATOM 3013 N N . ILE B 1 148 ? 42.664 13.698 25.862 1.00 9.94 1148 ILE B N 1
ATOM 3014 C CA . ILE B 1 148 ? 41.634 14.351 25.061 1.00 10.19 1148 ILE B CA 1
ATOM 3015 C C . ILE B 1 148 ? 42.320 14.932 23.815 1.00 9.95 1148 ILE B C 1
ATOM 3016 O O . ILE B 1 148 ? 43.301 15.664 23.945 1.00 10.30 1148 ILE B O 1
ATOM 3021 N N . VAL B 1 149 ? 41.84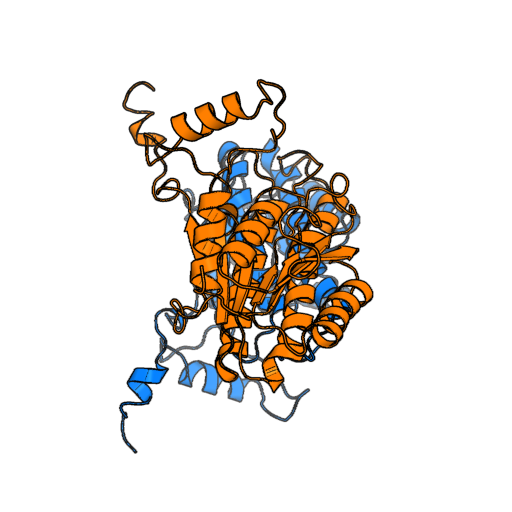7 14.593 22.613 1.00 8.61 1149 VAL B N 1
ATOM 3022 C CA . VAL B 1 149 ? 42.412 15.070 21.362 1.00 8.71 1149 VAL B CA 1
ATOM 3023 C C . VAL B 1 149 ? 41.302 15.763 20.591 1.00 10.81 1149 VAL B C 1
ATOM 3024 O O . VAL B 1 149 ? 40.218 15.213 20.411 1.00 11.53 1149 VAL B O 1
ATOM 3028 N N . PHE B 1 150 ? 41.538 16.990 20.141 1.00 9.68 1150 PHE B N 1
ATOM 3029 C CA . PHE B 1 150 ? 40.603 17.704 19.290 1.00 9.47 1150 PHE B CA 1
ATOM 3030 C C . PHE B 1 150 ? 41.102 17.727 17.873 1.00 11.28 1150 PHE B C 1
ATOM 3031 O O . PHE B 1 150 ? 42.309 17.804 17.651 1.00 10.48 1150 PHE B O 1
ATOM 3039 N N . THR B 1 151 ? 40.203 17.658 16.887 1.00 12.88 1151 THR B N 1
ATOM 3040 C CA . THR B 1 151 ? 40.581 17.921 15.498 1.00 13.92 1151 THR B CA 1
ATOM 3041 C C . THR B 1 151 ? 40.513 19.428 15.276 1.00 12.90 1151 THR B C 1
ATOM 3042 O O . THR B 1 151 ? 39.463 20.065 15.385 1.00 13.85 1151 THR B O 1
ATOM 3046 N N . ALA B 1 152 ? 41.652 20.041 14.993 1.00 11.72 1152 ALA B N 1
ATOM 3047 C CA . ALA B 1 152 ? 41.648 21.440 14.644 1.00 12.32 1152 ALA B CA 1
ATOM 3048 C C . ALA B 1 152 ? 41.862 21.543 13.121 1.00 12.55 1152 ALA B C 1
ATOM 3049 O O . ALA B 1 152 ? 41.149 20.899 12.349 1.00 14.96 1152 ALA B O 1
ATOM 3051 N N . SER B 1 153 ? 42.835 22.293 12.613 1.00 12.95 1153 SER B N 1
ATOM 3052 C CA . SER B 1 153 ? 43.062 22.520 11.187 1.00 11.82 1153 SER B CA 1
ATOM 3053 C C . SER B 1 153 ? 44.270 23.438 11.090 1.00 10.41 1153 SER B C 1
ATOM 3054 O O . SER B 1 153 ? 44.608 24.099 12.073 1.00 10.16 1153 SER B O 1
ATOM 3057 N N . ILE B 1 154 ? 44.950 23.550 9.930 1.00 9.66 1154 ILE B N 1
ATOM 3058 C CA . ILE B 1 154 ? 45.954 24.607 9.815 1.00 10.65 1154 ILE B CA 1
ATOM 3059 C C . ILE B 1 154 ? 45.281 25.988 9.938 1.00 9.87 1154 ILE B C 1
ATOM 3060 O O . ILE B 1 154 ? 45.937 26.979 10.262 1.00 9.55 1154 ILE B O 1
ATOM 3065 N N . SER B 1 155 ? 43.937 26.052 9.809 1.00 9.32 1155 SER B N 1
ATOM 3066 C CA . SER B 1 155 ? 43.151 27.264 10.050 1.00 9.34 1155 SER B CA 1
ATOM 3067 C C . SER B 1 155 ? 43.127 27.676 11.520 1.00 8.99 1155 SER B C 1
ATOM 3068 O O . SER B 1 155 ? 42.556 28.705 11.840 1.00 8.62 1155 SER B O 1
ATOM 3071 N N . SER B 1 156 ? 43.698 26.885 12.446 1.00 8.78 1156 SER B N 1
ATOM 3072 C CA . SER B 1 156 ? 43.849 27.258 13.852 1.00 9.88 1156 SER B CA 1
ATOM 3073 C C . SER B 1 156 ? 44.972 28.272 14.067 1.00 9.21 1156 SER B C 1
ATOM 3074 O O . SER B 1 156 ? 45.083 28.826 15.161 1.00 9.78 1156 SER B O 1
ATOM 3077 N N . PHE B 1 157 ? 45.805 28.559 13.054 1.00 9.42 1157 PHE B N 1
ATOM 3078 C CA . PHE B 1 157 ? 46.841 29.578 13.163 1.00 10.41 1157 PHE B CA 1
ATOM 3079 C C . PHE B 1 157 ? 47.150 30.311 11.851 1.00 11.29 1157 PHE B C 1
ATOM 3080 O O . PHE B 1 157 ? 47.987 31.196 11.839 1.00 12.56 1157 PHE B O 1
ATOM 3088 N N . THR B 1 158 ? 46.529 29.978 10.716 1.00 10.83 1158 THR B N 1
ATOM 3089 C CA . THR B 1 158 ? 46.723 30.629 9.425 1.00 12.14 1158 THR B CA 1
ATOM 3090 C C . THR B 1 158 ? 45.356 30.934 8.807 1.00 12.14 1158 THR B C 1
ATOM 3091 O O . THR B 1 158 ? 44.325 30.387 9.202 1.00 11.69 1158 THR B O 1
ATOM 3095 N N . ALA B 1 159 ? 45.347 31.863 7.854 1.00 11.51 1159 ALA B N 1
ATOM 3096 C CA . ALA B 1 159 ? 44.145 32.220 7.119 1.00 11.78 1159 ALA B CA 1
ATOM 3097 C C . ALA B 1 159 ? 44.246 31.664 5.718 1.00 15.23 1159 ALA B C 1
ATOM 3098 O O . ALA B 1 159 ? 45.295 31.189 5.303 1.00 16.48 1159 ALA B O 1
ATOM 3100 N N . GLY B 1 160 ? 43.161 31.733 4.945 1.00 16.40 1160 GLY B N 1
ATOM 3101 C CA . GLY B 1 160 ? 43.204 31.270 3.574 1.00 18.25 1160 GLY B CA 1
ATOM 3102 C C . GLY B 1 160 ? 42.094 31.904 2.774 1.00 18.52 1160 GLY B C 1
ATOM 3103 O O . GLY B 1 160 ? 40.974 32.071 3.274 1.00 17.61 1160 GLY B O 1
ATOM 3104 N N . GLU B 1 161 ? 42.419 32.267 1.529 1.00 18.96 1161 GLU B N 1
ATOM 3105 C CA . GLU B 1 161 ? 41.425 32.783 0.600 1.00 20.80 1161 GLU B CA 1
ATOM 3106 C C . GLU B 1 161 ? 40.398 31.660 0.384 1.00 19.34 1161 GLU B C 1
ATOM 3107 O O . GLU B 1 161 ? 40.737 30.498 0.115 1.00 17.90 1161 GLU B O 1
ATOM 3113 N N . GLY B 1 162 ? 39.118 31.993 0.576 1.00 18.01 1162 GLY B N 1
ATOM 3114 C CA . GLY B 1 162 ? 38.062 31.003 0.455 1.00 17.03 1162 GLY B CA 1
ATOM 3115 C C . GLY B 1 162 ? 37.778 30.219 1.743 1.00 16.00 1162 GLY B C 1
ATOM 3116 O O . GLY B 1 162 ? 36.772 29.515 1.805 1.00 18.28 1162 GLY B O 1
ATOM 3117 N N . VAL B 1 163 ? 38.617 30.282 2.787 1.00 12.80 1163 VAL B N 1
ATOM 3118 C CA . VAL B 1 163 ? 38.338 29.587 4.038 1.00 11.67 1163 VAL B CA 1
ATOM 3119 C C . VAL B 1 163 ? 37.606 30.638 4.850 1.00 10.63 1163 VAL B C 1
ATOM 3120 O O . VAL B 1 163 ? 38.123 31.727 5.120 1.00 10.20 1163 VAL B O 1
ATOM 3124 N N . SER B 1 164 ? 36.367 30.348 5.235 1.00 11.66 1164 SER B N 1
ATOM 3125 C CA . SER B 1 164 ? 35.539 31.361 5.884 1.00 10.56 1164 SER B CA 1
ATOM 3126 C C . SER B 1 164 ? 36.097 31.905 7.183 1.00 9.43 1164 SER B C 1
ATOM 3127 O O . SER B 1 164 ? 36.785 31.195 7.917 1.00 9.72 1164 SER B O 1
ATOM 3130 N N . HIS B 1 165 ? 35.753 33.158 7.467 1.00 10.14 1165 HIS B N 1
ATOM 3131 C CA . HIS B 1 165 ? 36.174 33.810 8.712 1.00 10.92 1165 HIS B CA 1
ATOM 3132 C C . HIS B 1 165 ? 35.667 33.057 9.940 1.00 10.91 1165 HIS B C 1
ATOM 3133 O O . HIS B 1 165 ? 36.463 32.864 10.864 1.00 11.10 1165 HIS B O 1
ATOM 3140 N N . VAL B 1 166 ? 34.414 32.534 9.961 1.00 9.83 1166 VAL B N 1
ATOM 3141 C CA . VAL B 1 166 ? 33.913 31.725 11.076 1.00 10.47 1166 VAL B CA 1
ATOM 3142 C C . VAL B 1 166 ? 34.775 30.495 11.248 1.00 8.45 1166 VAL B C 1
ATOM 3143 O O . VAL B 1 166 ? 35.102 30.171 12.385 1.00 9.60 1166 VAL B O 1
ATOM 3147 N N . TYR B 1 167 ? 35.086 29.771 10.156 1.00 9.96 1167 TYR B N 1
ATOM 3148 C CA . TYR B 1 167 ? 35.829 28.528 10.303 1.00 9.36 1167 TYR B CA 1
ATOM 3149 C C . TYR B 1 167 ? 37.221 28.804 10.872 1.00 8.46 1167 TYR B C 1
ATOM 3150 O O . TYR B 1 167 ? 37.593 28.109 11.815 1.00 8.68 1167 TYR B O 1
ATOM 3159 N N . THR B 1 168 ? 37.960 29.821 10.390 1.00 10.25 1168 THR B N 1
ATOM 3160 C CA . THR B 1 168 ? 39.262 30.033 10.996 1.00 11.31 1168 THR B CA 1
ATOM 3161 C C . THR B 1 168 ? 39.085 30.634 12.384 1.00 10.12 1168 THR B C 1
ATOM 3162 O O . THR B 1 168 ? 39.841 30.180 13.236 1.00 9.58 1168 THR B O 1
ATOM 3166 N N . ALA B 1 169 ? 38.086 31.472 12.732 1.00 8.36 1169 ALA B N 1
ATOM 3167 C CA . ALA B 1 169 ? 37.869 31.845 14.131 1.00 9.45 1169 ALA B CA 1
ATOM 3168 C C . ALA B 1 169 ? 37.536 30.635 15.034 1.00 9.13 1169 ALA B C 1
ATOM 3169 O O . ALA B 1 169 ? 38.058 30.535 16.149 1.00 9.33 1169 ALA B O 1
ATOM 3171 N N . THR B 1 170 ? 36.754 29.636 14.568 1.00 7.86 1170 THR B N 1
ATOM 3172 C CA . THR B 1 170 ? 36.431 28.482 15.399 1.00 8.98 1170 THR B CA 1
ATOM 3173 C C . THR B 1 170 ? 37.615 27.535 15.562 1.00 8.87 1170 THR B C 1
ATOM 3174 O O . THR B 1 170 ? 37.746 26.946 16.632 1.00 9.37 1170 THR B O 1
ATOM 3178 N N . LYS B 1 171 ? 38.491 27.364 14.551 1.00 8.72 1171 LYS B N 1
ATOM 3179 C CA . LYS B 1 171 ? 39.641 26.476 14.693 1.00 8.68 1171 LYS B CA 1
ATOM 3180 C C . LYS B 1 171 ? 40.692 27.128 15.576 1.00 7.76 1171 LYS B C 1
ATOM 3181 O O . LYS B 1 171 ? 41.366 26.423 16.319 1.00 9.21 1171 LYS B O 1
ATOM 3187 N N . HIS B 1 172 ? 40.831 28.458 15.555 1.00 7.34 1172 HIS B N 1
ATOM 3188 C CA . HIS B 1 172 ? 41.666 29.165 16.521 1.00 7.16 1172 HIS B CA 1
ATOM 3189 C C . HIS B 1 172 ? 41.082 28.944 17.916 1.00 8.30 1172 HIS B C 1
ATOM 3190 O O . HIS B 1 172 ? 41.840 28.678 18.850 1.00 9.27 1172 HIS B O 1
ATOM 3197 N N . ALA B 1 173 ? 39.740 29.005 18.081 1.00 6.99 1173 ALA B N 1
ATOM 3198 C CA . ALA B 1 173 ? 39.095 28.769 19.375 1.00 7.24 1173 ALA B CA 1
ATOM 3199 C C . ALA B 1 173 ? 39.301 27.328 19.882 1.00 7.59 1173 ALA B C 1
ATOM 3200 O O . ALA B 1 173 ? 39.544 27.166 21.077 1.00 8.93 1173 ALA B O 1
ATOM 3202 N N . VAL B 1 174 ? 39.274 26.274 19.033 1.00 8.69 1174 VAL B N 1
ATOM 3203 C CA . VAL B 1 174 ? 39.558 24.893 19.443 1.00 9.25 1174 VAL B CA 1
ATOM 3204 C C . VAL B 1 174 ? 41.016 24.796 19.927 1.00 9.36 1174 VAL B C 1
ATOM 3205 O O . VAL B 1 174 ? 41.273 24.120 20.926 1.00 9.83 1174 VAL B O 1
ATOM 3209 N N . LEU B 1 175 ? 41.973 25.467 19.258 1.00 9.47 1175 LEU B N 1
ATOM 3210 C CA . LEU B 1 175 ? 43.347 25.560 19.767 1.00 10.16 1175 LEU B CA 1
ATOM 3211 C C . LEU B 1 175 ? 43.322 26.242 21.153 1.00 8.96 1175 LEU B C 1
ATOM 3212 O O . LEU B 1 175 ? 43.995 25.760 22.067 1.00 8.94 1175 LEU B O 1
ATOM 3217 N N . GLY B 1 176 ? 42.535 27.319 21.353 1.00 7.76 1176 GLY B N 1
ATOM 3218 C CA . GLY B 1 176 ? 42.379 27.968 22.656 1.00 8.30 1176 GLY B CA 1
ATOM 3219 C C . GLY B 1 176 ? 41.851 27.054 23.764 1.00 9.31 1176 GLY B C 1
ATOM 3220 O O . GLY B 1 176 ? 42.342 27.096 24.898 1.00 8.57 1176 GLY B O 1
ATOM 3221 N N . LEU B 1 177 ? 40.835 26.231 23.437 1.00 8.19 1177 LEU B N 1
ATOM 3222 C CA . LEU B 1 177 ? 40.305 25.252 24.377 1.00 9.43 1177 LEU B CA 1
ATOM 3223 C C . LEU B 1 177 ? 41.363 24.194 24.658 1.00 10.23 1177 LEU B C 1
ATOM 3224 O O . LEU B 1 177 ? 41.502 23.813 25.813 1.00 11.24 1177 LEU B O 1
ATOM 3229 N N . THR B 1 178 ? 42.152 23.741 23.667 1.00 10.31 1178 THR B N 1
ATOM 3230 C CA . THR B 1 178 ? 43.223 22.763 23.896 1.00 10.28 1178 THR B CA 1
ATOM 3231 C C . THR B 1 178 ? 44.226 23.332 24.902 1.00 10.75 1178 THR B C 1
ATOM 3232 O O . THR B 1 178 ? 44.541 22.677 25.883 1.00 10.29 1178 THR B O 1
ATOM 3236 N N . THR B 1 179 ? 44.667 24.585 24.708 1.00 9.23 1179 THR B N 1
ATOM 3237 C CA . THR B 1 179 ? 45.627 25.239 25.595 1.00 11.87 1179 THR B CA 1
ATOM 3238 C C . THR B 1 179 ? 45.061 25.464 26.996 1.00 11.45 1179 THR B C 1
ATOM 3239 O O . THR B 1 179 ? 45.721 25.169 27.998 1.00 12.49 1179 THR B O 1
ATOM 3243 N N . SER B 1 180 ? 43.831 25.976 27.090 1.00 10.42 1180 SER B N 1
ATOM 3244 C CA . SER B 1 180 ? 43.207 26.238 28.373 1.00 10.84 1180 SER B CA 1
ATOM 3245 C C . SER B 1 180 ? 42.939 24.959 29.168 1.00 9.85 1180 SER B C 1
ATOM 3246 O O . SER B 1 180 ? 43.224 24.889 30.361 1.00 9.48 1180 SER B O 1
ATOM 3249 N N . LEU B 1 181 ? 42.406 23.915 28.524 1.00 10.03 1181 LEU B N 1
ATOM 3250 C CA . LEU B 1 181 ? 42.103 22.645 29.187 1.00 10.99 1181 LEU B CA 1
ATOM 3251 C C . LEU B 1 181 ? 43.377 21.911 29.602 1.00 10.81 1181 LEU B C 1
ATOM 3252 O O . LEU B 1 181 ? 43.426 21.359 30.694 1.00 11.28 1181 LEU B O 1
ATOM 3257 N N . CYS B 1 182 ? 44.416 21.930 28.744 1.00 10.28 1182 CYS B N 1
ATOM 3258 C CA . CYS B 1 182 ? 45.740 21.403 29.058 1.00 10.54 1182 CYS B CA 1
ATOM 3259 C C . CYS B 1 182 ? 46.270 21.969 30.383 1.00 9.69 1182 CYS B C 1
ATOM 3260 O O . CYS B 1 182 ? 46.740 21.235 31.254 1.00 9.87 1182 CYS B O 1
ATOM 3263 N N . THR B 1 183 ? 46.110 23.276 30.578 1.00 9.19 1183 THR B N 1
ATOM 3264 C CA . THR B 1 183 ? 46.599 23.946 31.769 1.00 11.27 1183 THR B CA 1
ATOM 3265 C C . THR B 1 183 ? 45.775 23.606 33.005 1.00 12.34 1183 THR B C 1
ATOM 3266 O O . THR B 1 183 ? 46.353 23.508 34.082 1.00 13.63 1183 THR B O 1
ATOM 3270 N N . GLU B 1 184 ? 44.453 23.395 32.915 1.00 12.75 1184 GLU B N 1
ATOM 3271 C CA . GLU B 1 184 ? 43.699 22.976 34.093 1.00 13.63 1184 GLU B CA 1
ATOM 3272 C C . GLU B 1 184 ? 43.869 21.489 34.395 1.00 12.92 1184 GLU B C 1
ATOM 3273 O O . GLU B 1 184 ? 44.090 21.102 35.546 1.00 13.41 1184 GLU B O 1
ATOM 3279 N N . LEU B 1 185 ? 43.772 20.665 33.348 1.00 11.64 1185 LEU B N 1
ATOM 3280 C CA . LEU B 1 185 ? 43.756 19.232 33.524 1.00 11.51 1185 LEU B CA 1
ATOM 3281 C C . LEU B 1 185 ? 45.085 18.525 33.737 1.00 12.42 1185 LEU B C 1
ATOM 3282 O O . LEU B 1 185 ? 45.077 17.367 34.161 1.00 12.21 1185 LEU B O 1
ATOM 3287 N N . GLY B 1 186 ? 46.232 19.195 33.523 1.00 12.49 1186 GLY B N 1
ATOM 3288 C CA . GLY B 1 186 ? 47.559 18.647 33.841 1.00 12.68 1186 GLY B CA 1
ATOM 3289 C C . GLY B 1 186 ? 47.669 18.255 35.328 1.00 13.22 1186 GLY B C 1
ATOM 3290 O O . GLY B 1 186 ? 48.312 17.277 35.703 1.00 11.20 1186 GLY B O 1
ATOM 3291 N N . GLU B 1 187 ? 46.937 18.982 36.188 1.00 14.86 1187 GLU B N 1
ATOM 3292 C CA . GLU B 1 187 ? 46.897 18.750 37.620 1.00 17.43 1187 GLU B CA 1
ATOM 3293 C C . GLU B 1 187 ? 46.377 17.372 37.988 1.00 16.04 1187 GLU B C 1
ATOM 3294 O O . GLU B 1 187 ? 46.795 16.782 38.983 1.00 17.44 1187 GLU B O 1
ATOM 3300 N N . TYR B 1 188 ? 45.488 16.840 37.152 1.00 14.84 1188 TYR B N 1
ATOM 3301 C CA . TYR B 1 188 ? 44.912 15.523 37.377 1.00 15.42 1188 TYR B CA 1
ATOM 3302 C C . TYR B 1 188 ? 45.582 14.482 36.502 1.00 14.68 1188 TYR B C 1
ATOM 3303 O O . TYR B 1 188 ? 45.103 13.356 36.377 1.00 15.74 1188 TYR B O 1
ATOM 3312 N N . GLY B 1 189 ? 46.704 14.831 35.868 1.00 12.68 1189 GLY B N 1
ATOM 3313 C CA . GLY B 1 189 ? 47.397 13.913 34.986 1.00 12.90 1189 GLY B CA 1
ATOM 3314 C C . GLY B 1 189 ? 46.728 13.683 33.628 1.00 11.79 1189 GLY B C 1
ATOM 3315 O O . GLY B 1 189 ? 47.075 12.727 32.938 1.00 13.19 1189 GLY B O 1
ATOM 3316 N N . ILE B 1 190 ? 45.772 14.521 33.214 1.00 10.22 1190 ILE B N 1
ATOM 3317 C CA . ILE B 1 190 ? 45.089 14.408 31.940 1.00 10.08 1190 ILE B CA 1
ATOM 3318 C C . ILE B 1 190 ? 45.794 15.281 30.898 1.00 9.18 1190 ILE B C 1
ATOM 3319 O O . ILE B 1 190 ? 46.134 16.435 31.151 1.00 11.25 1190 ILE B O 1
ATOM 3324 N N . ARG B 1 191 ? 46.016 14.723 29.708 1.00 8.56 1191 ARG B N 1
ATOM 3325 C CA . ARG B 1 191 ? 46.646 15.440 28.605 1.00 8.74 1191 ARG B CA 1
ATOM 3326 C C . ARG B 1 191 ? 45.622 15.893 27.576 1.00 9.28 1191 ARG B C 1
ATOM 3327 O O . ARG B 1 191 ? 44.634 15.207 27.303 1.00 10.10 1191 ARG B O 1
ATOM 3335 N N . VAL B 1 192 ? 45.809 17.092 27.033 1.00 8.80 1192 VAL B N 1
ATOM 3336 C CA . VAL B 1 192 ? 44.902 17.663 26.060 1.00 8.06 1192 VAL B CA 1
ATOM 3337 C C . VAL B 1 192 ? 45.723 18.202 24.892 1.00 9.83 1192 VAL B C 1
ATOM 3338 O O . VAL B 1 192 ? 46.607 19.040 25.078 1.00 9.26 1192 VAL B O 1
ATOM 3342 N N . ASN B 1 193 ? 45.430 17.690 23.692 1.00 7.45 1193 ASN B N 1
ATOM 3343 C CA . ASN B 1 193 ? 46.150 18.063 22.487 1.00 8.69 1193 ASN B CA 1
ATOM 3344 C C . ASN B 1 193 ? 45.226 18.228 21.283 1.00 8.78 1193 ASN B C 1
ATOM 3345 O O . ASN B 1 193 ? 44.057 17.884 21.349 1.00 8.91 1193 ASN B O 1
ATOM 3350 N N . CYS B 1 194 ? 45.733 18.794 20.183 1.00 8.02 1194 CYS B N 1
ATOM 3351 C CA . CYS B 1 194 ? 44.962 18.861 18.965 1.00 9.32 1194 CYS B CA 1
ATOM 3352 C C . CYS B 1 194 ? 45.856 18.595 17.771 1.00 10.37 1194 CYS B C 1
ATOM 3353 O O . CYS B 1 194 ? 47.084 18.604 17.850 1.00 11.47 1194 CYS B O 1
ATOM 3356 N N . VAL B 1 195 ? 45.181 18.221 16.688 1.00 9.55 1195 VAL B N 1
ATOM 3357 C CA . VAL B 1 195 ? 45.799 17.865 15.418 1.00 10.38 1195 VAL B CA 1
ATOM 3358 C C . VAL B 1 195 ? 45.328 18.872 14.365 1.00 11.38 1195 VAL B C 1
ATOM 3359 O O . VAL B 1 195 ? 44.131 19.152 14.268 1.00 11.72 1195 VAL B O 1
ATOM 3363 N N . SER B 1 196 ? 46.238 19.419 13.553 1.00 10.05 1196 SER B N 1
ATOM 3364 C CA . SER B 1 196 ? 45.922 20.422 12.559 1.00 9.64 1196 SER B CA 1
ATOM 3365 C C . SER B 1 196 ? 46.337 20.026 11.149 1.00 10.81 1196 SER B C 1
ATOM 3366 O O . SER B 1 196 ? 47.460 20.286 10.712 1.00 10.51 1196 SER B O 1
ATOM 3369 N N . PRO B 1 197 ? 45.432 19.414 10.380 1.00 10.41 1197 PRO B N 1
ATOM 3370 C CA . PRO B 1 197 ? 45.696 18.955 9.036 1.00 11.74 1197 PRO B CA 1
ATOM 3371 C C . PRO B 1 197 ? 45.613 20.013 7.951 1.00 12.11 1197 PRO B C 1
ATOM 3372 O O . PRO B 1 197 ? 44.925 21.019 8.107 1.00 12.86 1197 PRO B O 1
ATOM 3376 N N . TYR B 1 198 ? 46.334 19.734 6.857 1.00 12.76 1198 TYR B N 1
ATOM 3377 C CA . TYR B 1 198 ? 46.188 20.409 5.567 1.00 16.02 1198 TYR B CA 1
ATOM 3378 C C . TYR B 1 198 ? 44.959 19.729 4.897 1.00 19.22 1198 TYR B C 1
ATOM 3379 O O . TYR B 1 198 ? 44.173 19.071 5.594 1.00 19.43 1198 TYR B O 1
ATOM 3388 N N . ILE B 1 199 ? 44.666 19.819 3.589 1.00 21.10 1199 ILE B N 1
ATOM 3389 C CA . ILE B 1 199 ? 43.499 19.150 2.986 1.00 22.58 1199 ILE B CA 1
ATOM 3390 C C . ILE B 1 199 ? 43.682 17.630 2.945 1.00 23.04 1199 ILE B C 1
ATOM 3391 O O . ILE B 1 199 ? 44.664 17.058 2.446 1.00 21.25 1199 ILE B O 1
ATOM 3396 N N . VAL B 1 200 ? 42.692 16.991 3.561 1.00 25.33 1200 VAL B N 1
ATOM 3397 C CA . VAL B 1 200 ? 42.683 15.541 3.637 1.00 30.11 1200 VAL B CA 1
ATOM 3398 C C . VAL B 1 200 ? 41.817 15.043 2.498 1.00 36.98 1200 VAL B C 1
ATOM 3399 O O . VAL B 1 200 ? 40.632 15.362 2.362 1.00 36.12 1200 VAL B O 1
ATOM 3403 N N . ALA B 1 201 ? 42.562 14.304 1.671 1.00 44.27 1201 ALA B N 1
ATOM 3404 C CA . ALA B 1 201 ? 42.133 13.649 0.448 1.00 53.10 1201 ALA B CA 1
ATOM 3405 C C . ALA B 1 201 ? 40.667 13.755 0.005 1.00 58.71 1201 ALA B C 1
ATOM 3406 O O . ALA B 1 201 ? 40.345 14.522 -0.912 1.00 60.13 1201 ALA B O 1
ATOM 3408 N N . SER B 1 202 ? 39.778 13.037 0.716 1.00 64.44 1202 SER B N 1
ATOM 3409 C CA . SER B 1 202 ? 38.344 12.963 0.437 1.00 69.82 1202 SER B CA 1
ATOM 3410 C C . SER B 1 202 ? 37.445 13.440 1.602 1.00 73.21 1202 SER B C 1
ATOM 3411 O O . SER B 1 202 ? 38.036 13.763 2.639 1.00 73.10 1202 SER B O 1
ATOM 3414 N N . PRO B 1 203 ? 36.081 13.540 1.608 1.00 76.49 1203 PRO B N 1
ATOM 3415 C CA . PRO B 1 203 ? 35.108 13.000 0.635 1.00 78.99 1203 PRO B CA 1
ATOM 3416 C C . PRO B 1 203 ? 35.190 13.341 -0.856 1.00 80.77 1203 PRO B C 1
ATOM 3417 O O . PRO B 1 203 ? 35.344 12.461 -1.708 1.00 80.74 1203 PRO B O 1
ATOM 3421 N N . LEU B 1 204 ? 35.100 14.639 -1.161 1.00 82.16 1204 LEU B N 1
ATOM 3422 C CA . LEU B 1 204 ? 35.104 15.137 -2.522 1.00 83.29 1204 LEU B CA 1
ATOM 3423 C C . LEU B 1 204 ? 35.401 16.616 -2.389 1.00 84.18 1204 LEU B C 1
ATOM 3424 O O . LEU B 1 204 ? 36.441 17.113 -2.812 1.00 84.72 1204 LEU B O 1
ATOM 3429 N N . LEU B 1 205 ? 34.446 17.256 -1.699 1.00 86.19 1205 LEU B N 1
ATOM 3430 C CA . LEU B 1 205 ? 34.375 18.669 -1.358 1.0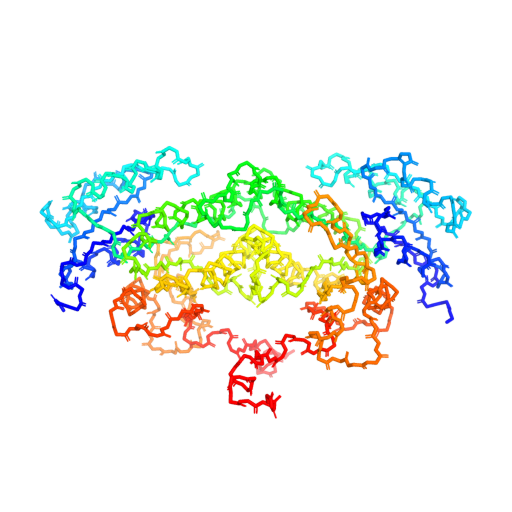0 88.61 1205 LEU B CA 1
ATOM 3431 C C . LEU B 1 205 ? 34.269 19.621 -2.542 1.00 89.86 1205 LEU B C 1
ATOM 3432 O O . LEU B 1 205 ? 35.018 19.601 -3.524 1.00 89.98 1205 LEU B O 1
ATOM 3437 N N . THR B 1 206 ? 33.272 20.491 -2.375 1.00 81.26 1206 THR B N 1
ATOM 3438 C CA . THR B 1 206 ? 32.846 21.417 -3.404 1.00 82.61 1206 THR B CA 1
ATOM 3439 C C . THR B 1 206 ? 33.679 22.644 -3.726 1.00 83.76 1206 THR B C 1
ATOM 3440 O O . THR B 1 206 ? 34.325 23.297 -2.905 1.00 84.04 1206 THR B O 1
ATOM 3444 N N . ASP B 1 207 ? 33.584 22.873 -5.034 1.00 85.22 1207 ASP B N 1
ATOM 3445 C CA . ASP B 1 207 ? 34.137 24.005 -5.757 1.00 86.67 1207 ASP B CA 1
ATOM 3446 C C . ASP B 1 207 ? 33.505 23.927 -7.143 1.00 87.70 1207 ASP B C 1
ATOM 3447 O O . ASP B 1 207 ? 33.512 22.854 -7.754 1.00 88.12 1207 ASP B O 1
ATOM 3452 N N . VAL B 1 208 ? 32.889 25.012 -7.649 1.00 88.58 1208 VAL B N 1
ATOM 3453 C CA . VAL B 1 208 ? 32.302 25.008 -8.995 1.00 89.16 1208 VAL B CA 1
ATOM 3454 C C . VAL B 1 208 ? 33.440 25.268 -9.992 1.00 89.16 1208 VAL B C 1
ATOM 3455 O O . VAL B 1 208 ? 33.760 26.359 -10.477 1.00 88.68 1208 VAL B O 1
ATOM 3459 N N . PHE B 1 209 ? 34.046 24.091 -10.190 1.00 89.45 1209 PHE B N 1
ATOM 3460 C CA . PHE B 1 209 ? 35.242 23.792 -10.965 1.00 89.15 1209 PHE B CA 1
ATOM 3461 C C . PHE B 1 209 ? 35.252 22.252 -10.991 1.00 88.23 1209 PHE B C 1
ATOM 3462 O O . PHE B 1 209 ? 34.248 21.628 -11.357 1.00 87.83 1209 PHE B O 1
ATOM 3470 N N . GLY B 1 210 ? 36.360 21.607 -10.592 1.00 87.24 1210 GLY B N 1
ATOM 3471 C CA . GLY B 1 210 ? 36.496 20.159 -10.550 1.00 85.41 1210 GLY B CA 1
ATOM 3472 C C . GLY B 1 210 ? 36.354 19.629 -9.132 1.00 83.88 1210 GLY B C 1
ATOM 3473 O O . GLY B 1 210 ? 37.328 19.293 -8.458 1.00 83.35 1210 GLY B O 1
ATOM 3474 N N . VAL B 1 211 ? 35.098 19.593 -8.682 1.00 83.05 1211 VAL B N 1
ATOM 3475 C CA . VAL B 1 211 ? 34.701 19.071 -7.382 1.00 81.70 1211 VAL B CA 1
ATOM 3476 C C . VAL B 1 211 ? 34.670 17.540 -7.465 1.00 81.07 1211 VAL B C 1
ATOM 3477 O O . VAL B 1 211 ? 33.657 16.848 -7.563 1.00 82.28 1211 VAL B O 1
ATOM 3481 N N . ASP B 1 212 ? 35.895 17.020 -7.442 1.00 89.32 1212 ASP B N 1
ATOM 3482 C CA . ASP B 1 212 ? 36.199 15.605 -7.567 1.00 87.36 1212 ASP B CA 1
ATOM 3483 C C . ASP B 1 212 ? 37.400 15.324 -6.671 1.00 85.01 1212 ASP B C 1
ATOM 3484 O O . ASP B 1 212 ? 38.392 16.052 -6.741 1.00 85.53 1212 ASP B O 1
ATOM 3489 N N . SER B 1 213 ? 37.341 14.270 -5.844 1.00 81.72 1213 SER B N 1
ATOM 3490 C CA . SER B 1 213 ? 38.398 13.966 -4.879 1.00 78.26 1213 SER B CA 1
ATOM 3491 C C . SER B 1 213 ? 39.784 13.770 -5.471 1.00 75.11 1213 SER B C 1
ATOM 3492 O O . SER B 1 213 ? 40.723 14.383 -4.974 1.00 74.66 1213 SER B O 1
ATOM 3495 N N . SER B 1 214 ? 39.928 12.966 -6.534 1.00 71.01 1214 SER B N 1
ATOM 3496 C CA . SER B 1 214 ? 41.194 12.723 -7.218 1.00 66.84 1214 SER B CA 1
ATOM 3497 C C . SER B 1 214 ? 41.779 14.011 -7.779 1.00 63.02 1214 SER B C 1
ATOM 3498 O O . SER B 1 214 ? 42.989 14.225 -7.712 1.00 62.19 1214 SER B O 1
ATOM 3501 N N . ARG B 1 215 ? 40.910 14.877 -8.307 1.00 58.87 1215 ARG B N 1
ATOM 3502 C CA . ARG B 1 215 ? 41.321 16.161 -8.828 1.00 55.70 1215 ARG B CA 1
ATOM 3503 C C . ARG B 1 215 ? 41.715 17.138 -7.742 1.00 52.22 1215 ARG B C 1
ATOM 3504 O O . ARG B 1 215 ? 42.646 17.904 -7.979 1.00 51.12 1215 ARG B O 1
ATOM 3512 N N . VAL B 1 216 ? 41.055 17.170 -6.565 1.00 47.75 1216 VAL B N 1
ATOM 3513 C CA . VAL B 1 216 ? 41.486 18.101 -5.528 1.00 44.68 1216 VAL B CA 1
ATOM 3514 C C . VAL B 1 216 ? 42.706 17.535 -4.820 1.00 41.70 1216 VAL B C 1
ATOM 3515 O O . VAL B 1 216 ? 43.481 18.300 -4.263 1.00 40.66 1216 VAL B O 1
ATOM 3519 N N . GLU B 1 217 ? 42.912 16.212 -4.865 1.00 39.46 1217 GLU B N 1
ATOM 3520 C CA . GLU B 1 217 ? 44.102 15.555 -4.330 1.00 38.00 1217 GLU B CA 1
ATOM 3521 C C . GLU B 1 217 ? 45.337 15.908 -5.145 1.00 35.62 1217 GLU B C 1
ATOM 3522 O O . GLU B 1 217 ? 46.422 16.079 -4.595 1.00 34.01 1217 GLU B O 1
ATOM 3528 N N . GLU B 1 218 ? 45.190 16.035 -6.465 1.00 33.33 1218 GLU B N 1
ATOM 3529 C CA . GLU B 1 218 ? 46.287 16.476 -7.295 1.00 32.08 1218 GLU B CA 1
ATOM 3530 C C . GLU B 1 218 ? 46.490 17.981 -7.275 1.00 28.49 1218 GLU B C 1
ATOM 3531 O O . GLU B 1 218 ? 47.589 18.459 -7.545 1.00 27.84 1218 GLU B O 1
ATOM 3537 N N . LEU B 1 219 ? 45.451 18.741 -6.921 1.00 24.26 1219 LEU B N 1
ATOM 3538 C CA . LEU B 1 219 ? 45.574 20.169 -6.704 1.00 22.63 1219 LEU B CA 1
ATOM 3539 C C . LEU B 1 219 ? 46.288 20.382 -5.379 1.00 19.29 1219 LEU B C 1
ATOM 3540 O O . LEU B 1 219 ? 47.149 21.253 -5.269 1.00 18.25 1219 LEU B O 1
ATOM 3545 N N . ALA B 1 220 ? 45.925 19.576 -4.373 1.00 17.68 1220 ALA B N 1
ATOM 3546 C CA . ALA B 1 220 ? 46.550 19.644 -3.057 1.00 16.93 1220 ALA B CA 1
ATOM 3547 C C . ALA B 1 220 ? 48.023 19.274 -3.125 1.00 17.19 1220 ALA B C 1
ATOM 3548 O O . ALA B 1 220 ? 48.833 19.946 -2.498 1.00 16.09 1220 ALA B O 1
ATOM 3550 N N . HIS B 1 221 ? 48.389 18.243 -3.905 1.00 15.87 1221 HIS B N 1
ATOM 3551 C CA . HIS B 1 221 ? 49.778 17.861 -4.116 1.00 17.29 1221 HIS B CA 1
ATOM 3552 C C . HIS B 1 221 ? 50.544 18.927 -4.899 1.00 16.89 1221 HIS B C 1
ATOM 3553 O O . HIS B 1 221 ? 51.718 19.189 -4.641 1.00 15.62 1221 HIS B O 1
ATOM 3560 N N . GLN B 1 222 ? 49.897 19.546 -5.891 1.00 16.78 1222 GLN B N 1
ATOM 3561 C CA . GLN B 1 222 ? 50.514 20.582 -6.704 1.00 18.45 1222 GLN B CA 1
ATOM 3562 C C . GLN B 1 222 ? 50.887 21.767 -5.827 1.00 17.64 1222 GLN B C 1
ATOM 3563 O O . GLN B 1 222 ? 51.958 22.362 -5.961 1.00 18.65 1222 GLN B O 1
ATOM 3569 N N . ALA B 1 223 ? 50.006 22.073 -4.875 1.00 15.22 1223 ALA B N 1
ATOM 3570 C CA . ALA B 1 223 ? 50.215 23.180 -3.971 1.00 14.65 1223 ALA B CA 1
ATOM 3571 C C . ALA B 1 223 ? 51.024 22.805 -2.723 1.00 13.47 1223 ALA B C 1
ATOM 3572 O O . ALA B 1 223 ? 51.445 23.674 -1.959 1.00 14.42 1223 ALA B O 1
ATOM 3574 N N . ALA B 1 224 ? 51.283 21.518 -2.515 1.00 11.20 1224 ALA B N 1
ATOM 3575 C CA . ALA B 1 224 ? 51.971 21.065 -1.324 1.00 12.42 1224 ALA B CA 1
ATOM 3576 C C . ALA B 1 224 ? 53.451 21.397 -1.240 1.00 13.48 1224 ALA B C 1
ATOM 3577 O O . ALA B 1 224 ? 54.144 21.665 -2.225 1.00 13.31 1224 ALA B O 1
ATOM 3579 N N . ASN B 1 225 ? 53.857 21.522 0.021 1.00 14.27 1225 ASN B N 1
ATOM 3580 C CA . ASN B 1 225 ? 55.257 21.361 0.375 1.00 17.65 1225 ASN B CA 1
ATOM 3581 C C . ASN B 1 225 ? 55.124 19.883 0.752 1.00 21.21 1225 ASN B C 1
ATOM 3582 O O . ASN B 1 225 ? 54.127 19.469 1.376 1.00 30.18 1225 ASN B O 1
ATOM 3587 N N . LEU B 1 226 ? 56.108 19.101 0.366 1.00 20.62 1226 LEU B N 1
ATOM 3588 C CA . LEU B 1 226 ? 56.198 17.645 0.523 1.00 17.32 1226 LEU B CA 1
ATOM 3589 C C . LEU B 1 226 ? 55.474 16.965 -0.627 1.00 15.79 1226 LEU B C 1
ATOM 3590 O O . LEU B 1 226 ? 54.261 16.745 -0.681 1.00 15.28 1226 LEU B O 1
ATOM 3595 N N . LYS B 1 227 ? 56.353 16.690 -1.574 1.00 14.64 1227 LYS B N 1
ATOM 3596 C CA . LYS B 1 227 ? 55.959 16.036 -2.791 1.00 17.01 1227 LYS B CA 1
ATOM 3597 C C . LYS B 1 227 ? 56.081 14.508 -2.685 1.00 18.45 1227 LYS B C 1
ATOM 3598 O O . LYS B 1 227 ? 56.667 13.962 -1.745 1.00 19.86 1227 LYS B O 1
ATOM 3604 N N . GLY B 1 228 ? 55.459 13.810 -3.644 1.00 20.58 1228 GLY B N 1
ATOM 3605 C CA . GLY B 1 228 ? 55.521 12.359 -3.702 1.00 20.73 1228 GLY B CA 1
ATOM 3606 C C . GLY B 1 228 ? 54.562 11.627 -2.785 1.00 20.85 1228 GLY B C 1
ATOM 3607 O O . GLY B 1 228 ? 54.635 10.401 -2.697 1.00 22.75 1228 GLY B O 1
ATOM 3608 N N . THR B 1 229 ? 53.668 12.308 -2.075 1.00 19.19 1229 THR B N 1
ATOM 3609 C CA . THR B 1 229 ? 52.697 11.663 -1.193 1.00 18.53 1229 THR B CA 1
ATOM 3610 C C . THR B 1 229 ? 51.496 12.598 -1.087 1.00 17.28 1229 THR B C 1
ATOM 3611 O O . THR B 1 229 ? 51.553 13.786 -1.404 1.00 17.95 1229 THR B O 1
ATOM 3615 N N . LEU B 1 230 ? 50.373 12.016 -0.704 1.00 17.99 1230 LEU B N 1
ATOM 3616 C CA . LEU B 1 230 ? 49.152 12.759 -0.450 1.00 18.83 1230 LEU B CA 1
ATOM 3617 C C . LEU B 1 230 ? 48.780 12.580 1.004 1.00 17.23 1230 LEU B C 1
ATOM 3618 O O . LEU B 1 230 ? 48.949 11.488 1.568 1.00 17.77 1230 LEU B O 1
ATOM 3623 N N . LEU B 1 231 ? 48.300 13.664 1.619 1.00 14.98 1231 LEU B N 1
ATOM 3624 C CA . LEU B 1 231 ? 47.781 13.594 2.975 1.00 15.24 1231 LEU B CA 1
ATOM 3625 C C . LEU B 1 231 ? 46.484 12.782 2.979 1.00 15.56 1231 LEU B C 1
ATOM 3626 O O . LEU B 1 231 ? 45.563 13.044 2.206 1.00 15.55 1231 LEU B O 1
ATOM 3631 N N . ARG B 1 232 ? 46.413 11.766 3.829 1.00 16.02 1232 ARG B N 1
ATOM 3632 C CA . ARG B 1 232 ? 45.217 10.945 3.904 1.00 17.25 1232 ARG B CA 1
ATOM 3633 C C . ARG B 1 232 ? 44.664 10.868 5.321 1.00 15.55 1232 ARG B C 1
ATOM 3634 O O . ARG B 1 232 ? 45.304 11.291 6.285 1.00 14.03 1232 ARG B O 1
ATOM 3642 N N . ALA B 1 233 ? 43.443 10.350 5.467 1.00 13.57 1233 ALA B N 1
ATOM 3643 C CA . ALA B 1 233 ? 42.821 10.145 6.771 1.00 14.67 1233 ALA B CA 1
ATOM 3644 C C . ALA B 1 233 ? 43.635 9.206 7.658 1.00 14.65 1233 ALA B C 1
ATOM 3645 O O . ALA B 1 233 ? 43.676 9.401 8.870 1.00 15.33 1233 ALA B O 1
ATOM 3647 N N . GLU B 1 234 ? 44.317 8.204 7.072 1.00 14.72 1234 GLU B N 1
ATOM 3648 C CA . GLU B 1 234 ? 45.197 7.293 7.793 1.00 15.38 1234 GLU B CA 1
ATOM 3649 C C . GLU B 1 234 ? 46.385 8.027 8.427 1.00 12.27 1234 GLU B C 1
ATOM 3650 O O . GLU B 1 234 ? 46.817 7.653 9.504 1.00 13.26 1234 GLU B O 1
ATOM 3656 N N . ASP B 1 235 ? 46.932 9.071 7.812 1.00 11.61 1235 ASP B N 1
ATOM 3657 C CA . ASP B 1 235 ? 47.993 9.872 8.418 1.00 13.53 1235 ASP B CA 1
ATOM 3658 C C . ASP B 1 235 ? 47.511 10.686 9.620 1.00 12.09 1235 ASP B C 1
ATOM 3659 O O . ASP B 1 235 ? 48.207 10.798 10.629 1.00 11.90 1235 ASP B O 1
ATOM 3664 N N . VAL B 1 236 ? 46.296 11.251 9.536 1.00 13.56 1236 VAL B N 1
ATOM 3665 C CA . VAL B 1 236 ? 45.671 11.961 10.646 1.00 11.91 1236 VAL B CA 1
ATOM 3666 C C . VAL B 1 236 ? 45.357 10.985 11.764 1.00 11.49 1236 VAL B C 1
ATOM 3667 O O . VAL B 1 236 ? 45.669 11.275 12.921 1.00 10.66 1236 VAL B O 1
ATOM 3671 N N . ALA B 1 237 ? 44.792 9.815 11.434 1.00 10.82 1237 ALA B N 1
ATOM 3672 C CA . ALA B 1 237 ? 44.551 8.772 12.425 1.00 10.95 1237 ALA B CA 1
ATOM 3673 C C . ALA B 1 237 ? 45.833 8.354 13.167 1.00 11.03 1237 ALA B C 1
ATOM 3674 O O . ALA B 1 237 ? 45.821 8.148 14.381 1.00 11.11 1237 ALA B O 1
ATOM 3676 N N . ASP B 1 238 ? 46.971 8.264 12.454 1.00 10.88 1238 ASP B N 1
ATOM 3677 C CA . ASP B 1 238 ? 48.264 7.945 13.053 1.00 11.78 1238 ASP B CA 1
ATOM 3678 C C . ASP B 1 238 ? 48.704 8.985 14.068 1.00 11.21 1238 ASP B C 1
ATOM 3679 O O . ASP B 1 238 ? 49.243 8.633 15.135 1.00 11.66 1238 ASP B O 1
ATOM 3684 N N . ALA B 1 239 ? 48.461 10.264 13.748 1.00 9.23 1239 ALA B N 1
ATOM 3685 C CA . ALA B 1 239 ? 48.800 11.344 14.667 1.00 9.56 1239 ALA B CA 1
ATOM 3686 C C . ALA B 1 239 ? 47.924 11.305 15.908 1.00 9.54 1239 ALA B C 1
ATOM 3687 O O . ALA B 1 239 ? 48.411 11.460 17.027 1.00 9.74 1239 ALA B O 1
ATOM 3689 N N . VAL B 1 240 ? 46.619 11.045 15.721 1.00 9.78 1240 VAL B N 1
ATOM 3690 C CA . VAL B 1 240 ? 45.696 10.911 16.849 1.00 9.35 1240 VAL B CA 1
ATOM 3691 C C . VAL B 1 240 ? 46.063 9.700 17.712 1.00 9.25 1240 VAL B C 1
ATOM 3692 O O . VAL B 1 240 ? 46.044 9.833 18.926 1.00 11.98 1240 VAL B O 1
ATOM 3696 N N . ALA B 1 241 ? 46.403 8.530 17.159 1.00 9.39 1241 ALA B N 1
ATOM 3697 C CA . ALA B 1 241 ? 46.807 7.374 17.957 1.00 10.08 1241 ALA B CA 1
ATOM 3698 C C . ALA B 1 241 ? 48.077 7.638 18.762 1.00 9.85 1241 ALA B C 1
ATOM 3699 O O . ALA B 1 241 ? 48.165 7.161 19.892 1.00 11.66 1241 ALA B O 1
ATOM 3701 N N . TYR B 1 242 ? 49.050 8.396 18.211 1.00 10.10 1242 TYR B N 1
ATOM 3702 C CA . TYR B 1 242 ? 50.248 8.809 18.942 1.00 9.07 1242 TYR B CA 1
ATOM 3703 C C . TYR B 1 242 ? 49.846 9.624 20.181 1.00 9.14 1242 TYR B C 1
ATOM 3704 O O . TYR B 1 242 ? 50.260 9.300 21.299 1.00 10.87 1242 TYR B O 1
ATOM 3713 N N . LEU B 1 243 ? 49.036 10.676 20.004 1.00 9.59 1243 LEU B N 1
ATOM 3714 C CA . LEU B 1 243 ? 48.606 11.523 21.117 1.00 9.05 1243 LEU B CA 1
ATOM 3715 C C . LEU B 1 243 ? 47.671 10.807 22.092 1.00 9.33 1243 LEU B C 1
ATOM 3716 O O . LEU B 1 243 ? 47.673 11.062 23.282 1.00 10.87 1243 LEU B O 1
ATOM 3721 N N . ALA B 1 244 ? 46.896 9.857 21.593 1.00 10.79 1244 ALA B N 1
ATOM 3722 C CA . ALA B 1 244 ? 45.942 9.130 22.408 1.00 13.11 1244 ALA B CA 1
ATOM 3723 C C . ALA B 1 244 ? 46.529 8.092 23.348 1.00 14.50 1244 ALA B C 1
ATOM 3724 O O . ALA B 1 244 ? 46.001 7.865 24.441 1.00 17.53 1244 ALA B O 1
ATOM 3726 N N . GLY B 1 245 ? 47.612 7.425 22.949 1.00 15.00 1245 GLY B N 1
ATOM 3727 C CA . GLY B 1 245 ? 48.219 6.352 23.732 1.00 16.49 1245 GLY B CA 1
ATOM 3728 C C . GLY B 1 245 ? 49.318 6.778 24.694 1.00 16.23 1245 GLY B C 1
ATOM 3729 O O . GLY B 1 245 ? 49.588 7.953 24.938 1.00 17.22 1245 GLY B O 1
ATOM 3730 N N . ASP B 1 246 ? 49.995 5.758 25.217 1.00 20.03 1246 ASP B N 1
ATOM 3731 C CA . ASP B 1 246 ? 51.001 6.007 26.237 1.00 21.32 1246 ASP B CA 1
ATOM 3732 C C . ASP B 1 246 ? 52.398 6.339 25.753 1.00 19.58 1246 ASP B C 1
ATOM 3733 O O . ASP B 1 246 ? 53.240 6.679 26.582 1.00 20.98 1246 ASP B O 1
ATOM 3738 N N . GLU B 1 247 ? 52.655 6.319 24.437 1.00 17.11 1247 GLU B N 1
ATOM 3739 C CA . GLU B 1 247 ? 53.955 6.747 23.942 1.00 17.94 1247 GLU B CA 1
ATOM 3740 C C . GLU B 1 247 ? 54.011 8.278 23.756 1.00 16.00 1247 GLU B C 1
ATOM 3741 O O . GLU B 1 247 ? 54.986 8.805 23.238 1.00 14.88 1247 GLU B O 1
ATOM 3747 N N . SER B 1 248 ? 52.986 9.033 24.196 1.00 14.02 1248 SER B N 1
ATOM 3748 C CA . SER B 1 248 ? 53.012 10.496 24.222 1.00 12.76 1248 SER B CA 1
ATOM 3749 C C . SER B 1 248 ? 52.664 10.943 25.637 1.00 12.26 1248 SER B C 1
ATOM 3750 O O . SER B 1 248 ? 52.074 12.001 25.822 1.00 10.66 1248 SER B O 1
ATOM 3753 N N . LYS B 1 249 ? 53.065 10.179 26.682 1.00 12.92 1249 LYS B N 1
ATOM 3754 C CA . LYS B 1 249 ? 52.634 10.489 28.038 1.00 12.99 1249 LYS B CA 1
ATOM 3755 C C . LYS B 1 249 ? 53.182 11.772 28.658 1.00 11.94 1249 LYS B C 1
ATOM 3756 O O . LYS B 1 249 ? 52.749 12.157 29.741 1.00 12.96 1249 LYS B O 1
ATOM 3762 N N . TYR B 1 250 ? 54.101 12.490 28.017 1.00 10.81 1250 TYR B N 1
ATOM 3763 C CA . TYR B 1 250 ? 54.425 13.794 28.544 1.00 10.90 1250 TYR B CA 1
ATOM 3764 C C . TYR B 1 250 ? 54.074 14.841 27.476 1.00 11.28 1250 TYR B C 1
ATOM 3765 O O . TYR B 1 250 ? 54.530 15.986 27.535 1.00 12.57 1250 TYR B O 1
ATOM 3774 N N . VAL B 1 251 ? 53.243 14.514 26.475 1.00 9.87 1251 VAL B N 1
ATOM 3775 C CA . VAL B 1 251 ? 52.826 15.495 25.472 1.00 10.24 1251 VAL B CA 1
ATOM 3776 C C . VAL B 1 251 ? 51.447 16.066 25.815 1.00 10.50 1251 VAL B C 1
ATOM 3777 O O . VAL B 1 251 ? 50.448 15.350 25.833 1.00 10.50 1251 VAL B O 1
ATOM 3781 N N . SER B 1 252 ? 51.413 17.369 26.110 1.00 10.15 1252 SER B N 1
ATOM 3782 C CA . SER B 1 252 ? 50.161 18.054 26.359 1.00 9.92 1252 SER B CA 1
ATOM 3783 C C . SER B 1 252 ? 50.265 19.520 25.932 1.00 8.97 1252 SER B C 1
ATOM 3784 O O . SER B 1 252 ? 51.302 20.180 26.016 1.00 8.73 1252 SER B O 1
ATOM 3787 N N . GLY B 1 253 ? 49.149 20.029 25.416 1.00 8.12 1253 GLY B N 1
ATOM 3788 C CA . GLY B 1 253 ? 49.093 21.388 24.892 1.00 8.01 1253 GLY B CA 1
ATOM 3789 C C . GLY B 1 253 ? 49.735 21.508 23.518 1.00 7.78 1253 GLY B C 1
ATOM 3790 O O . GLY B 1 253 ? 49.997 22.614 23.058 1.00 10.02 1253 GLY B O 1
ATOM 3791 N N . LEU B 1 254 ? 49.962 20.389 22.829 1.00 8.22 1254 LEU B N 1
ATOM 3792 C CA . LEU B 1 254 ? 50.560 20.395 21.504 1.00 10.14 1254 LEU B CA 1
ATOM 3793 C C . LEU B 1 254 ? 49.540 20.495 20.373 1.00 9.19 1254 LEU B C 1
ATOM 3794 O O . LEU B 1 254 ? 48.538 19.776 20.329 1.00 9.27 1254 LEU B O 1
ATOM 3799 N N . ASN B 1 255 ? 49.858 21.432 19.459 1.00 9.25 1255 ASN B N 1
ATOM 3800 C CA . ASN B 1 255 ? 49.151 21.533 18.202 1.00 7.99 1255 ASN B CA 1
ATOM 3801 C C . ASN B 1 255 ? 50.014 20.787 17.181 1.00 8.83 1255 ASN B C 1
ATOM 3802 O O . ASN B 1 255 ? 51.022 21.281 16.661 1.00 8.27 1255 ASN B O 1
ATOM 3807 N N . LEU B 1 256 ? 49.612 19.533 16.926 1.00 7.98 1256 LEU B N 1
ATOM 3808 C CA . LEU B 1 256 ? 50.338 18.656 16.031 1.00 7.45 1256 LEU B CA 1
ATOM 3809 C C . LEU B 1 256 ? 49.872 18.943 14.617 1.00 8.73 1256 LEU B C 1
ATOM 3810 O O . LEU B 1 256 ? 48.872 18.426 14.123 1.00 9.60 1256 LEU B O 1
ATOM 3815 N N . VAL B 1 257 ? 50.656 19.773 13.942 1.00 9.46 1257 VAL B N 1
ATOM 3816 C CA . VAL B 1 257 ? 50.369 20.168 12.582 1.00 9.28 1257 VAL B CA 1
ATOM 3817 C C . VAL B 1 257 ? 50.793 19.023 11.677 1.00 11.68 1257 VAL B C 1
ATOM 3818 O O . VAL B 1 257 ? 51.908 18.505 11.807 1.00 11.67 1257 VAL B O 1
ATOM 3822 N N . ILE B 1 258 ? 49.873 18.610 10.790 1.00 12.05 1258 ILE B N 1
ATOM 3823 C CA . ILE B 1 258 ? 50.102 17.556 9.800 1.00 12.25 1258 ILE B CA 1
ATOM 3824 C C . ILE B 1 258 ? 49.806 18.196 8.452 1.00 10.75 1258 ILE B C 1
ATOM 3825 O O . ILE B 1 258 ? 48.715 18.058 7.898 1.00 11.24 1258 ILE B O 1
ATOM 3830 N N . ASP B 1 259 ? 50.794 18.913 7.908 1.00 10.05 1259 ASP B N 1
ATOM 3831 C CA . ASP B 1 259 ? 50.643 19.607 6.630 1.00 9.72 1259 ASP B CA 1
ATOM 3832 C C . ASP B 1 259 ? 51.836 19.470 5.676 1.00 9.59 1259 ASP B C 1
ATOM 3833 O O . ASP B 1 259 ? 51.922 20.195 4.689 1.00 9.21 1259 ASP B O 1
ATOM 3838 N N . GLY B 1 260 ? 52.774 18.570 5.998 1.00 8.85 1260 GLY B N 1
ATOM 3839 C CA . GLY B 1 260 ? 53.962 18.353 5.181 1.00 8.64 1260 GLY B CA 1
ATOM 3840 C C . GLY B 1 260 ? 54.808 19.608 5.006 1.00 8.20 1260 GLY B C 1
ATOM 3841 O O . GLY B 1 260 ? 55.558 19.691 4.045 1.00 8.98 1260 GLY B O 1
ATOM 3842 N N . GLY B 1 261 ? 54.690 20.593 5.917 1.00 8.21 1261 GLY B N 1
ATOM 3843 C CA . GLY B 1 261 ? 55.423 21.844 5.881 1.00 7.73 1261 GLY B CA 1
ATOM 3844 C C . GLY B 1 261 ? 54.730 22.944 5.100 1.00 9.43 1261 GLY B C 1
ATOM 3845 O O . GLY B 1 261 ? 55.306 24.011 4.928 1.00 8.66 1261 GLY B O 1
ATOM 3846 N N . TYR B 1 262 ? 53.504 22.740 4.599 1.00 8.24 1262 TYR B N 1
ATOM 3847 C CA . TYR B 1 262 ? 52.777 23.725 3.809 1.00 9.41 1262 TYR B CA 1
ATOM 3848 C C . TYR B 1 262 ? 52.737 25.138 4.426 1.00 9.77 1262 TYR B C 1
ATOM 3849 O O . TYR B 1 262 ? 52.933 26.148 3.739 1.00 11.61 1262 TYR B O 1
ATOM 3858 N N . THR B 1 263 ? 52.477 25.224 5.730 1.00 9.04 1263 THR B N 1
ATOM 3859 C CA . THR B 1 263 ? 52.345 26.516 6.375 1.00 10.72 1263 THR B CA 1
ATOM 3860 C C . THR B 1 263 ? 53.677 27.132 6.777 1.00 12.09 1263 THR B C 1
ATOM 3861 O O . THR B 1 263 ? 53.668 28.205 7.369 1.00 13.25 1263 THR B O 1
ATOM 3865 N N . ARG B 1 264 ? 54.816 26.498 6.489 1.00 10.80 1264 ARG B N 1
ATOM 3866 C CA . ARG B 1 264 ? 56.130 27.031 6.847 1.00 12.83 1264 ARG B CA 1
ATOM 3867 C C . ARG B 1 264 ? 56.649 28.144 5.943 1.00 13.24 1264 ARG B C 1
ATOM 3868 O O . ARG B 1 264 ? 57.711 28.710 6.165 1.00 14.46 1264 ARG B O 1
ATOM 3876 N N . THR B 1 265 ? 55.868 28.501 4.932 1.00 12.89 1265 THR B N 1
ATOM 3877 C CA . THR B 1 265 ? 56.257 29.457 3.926 1.00 14.21 1265 THR B CA 1
ATOM 3878 C C . THR B 1 265 ? 55.015 29.981 3.188 1.00 13.20 1265 THR B C 1
ATOM 3879 O O . THR B 1 265 ? 53.938 29.388 3.141 1.00 13.60 1265 THR B O 1
ATOM 3883 N N . ASN B 1 266 ? 55.191 31.190 2.674 1.00 13.97 1266 ASN B N 1
ATOM 3884 C CA . ASN B 1 266 ? 54.258 31.730 1.713 1.00 13.52 1266 ASN B CA 1
ATOM 3885 C C . ASN B 1 266 ? 55.131 31.849 0.451 1.00 14.59 1266 ASN B C 1
ATOM 3886 O O . ASN B 1 266 ? 56.050 32.673 0.379 1.00 15.63 1266 ASN B O 1
ATOM 3891 N N . PRO B 1 267 ? 54.901 31.022 -0.583 1.00 14.81 1267 PRO B N 1
ATOM 3892 C CA . PRO B 1 267 ? 55.722 30.942 -1.784 1.00 14.31 1267 PRO B CA 1
ATOM 3893 C C . PRO B 1 267 ? 55.377 31.995 -2.817 1.00 14.50 1267 PRO B C 1
ATOM 3894 O O . PRO B 1 267 ? 55.999 31.998 -3.874 1.00 15.56 1267 PRO B O 1
ATOM 3898 N N . ALA B 1 268 ? 54.420 32.893 -2.525 1.00 14.03 1268 ALA B N 1
ATOM 3899 C CA . ALA B 1 268 ? 53.957 33.893 -3.477 1.00 15.95 1268 ALA B CA 1
ATOM 3900 C C . ALA B 1 268 ? 55.037 34.741 -4.113 1.00 16.92 1268 ALA B C 1
ATOM 3901 O O . ALA B 1 268 ? 55.062 34.843 -5.338 1.00 18.01 1268 ALA B O 1
ATOM 3903 N N . PHE B 1 269 ? 55.934 35.336 -3.315 1.00 17.08 1269 PHE B N 1
ATOM 3904 C CA . PHE B 1 269 ? 56.988 36.165 -3.862 1.00 20.16 1269 PHE B CA 1
ATOM 3905 C C . PHE B 1 269 ? 58.104 35.376 -4.565 1.00 21.73 1269 PHE B C 1
ATOM 3906 O O . PHE B 1 269 ? 58.488 35.836 -5.640 1.00 22.14 1269 PHE B O 1
ATOM 3914 N N . PRO B 1 270 ? 58.674 34.240 -4.118 1.00 23.37 1270 PRO B N 1
ATOM 3915 C CA . PRO B 1 270 ? 59.541 33.389 -4.934 1.00 24.49 1270 PRO B CA 1
ATOM 3916 C C . PRO B 1 270 ? 58.928 33.001 -6.268 1.00 27.28 1270 PRO B C 1
ATOM 3917 O O . PRO B 1 270 ? 59.589 33.055 -7.303 1.00 27.71 1270 PRO B O 1
ATOM 3921 N N . THR B 1 271 ? 57.641 32.647 -6.270 1.00 31.02 1271 THR B N 1
ATOM 3922 C CA . THR B 1 271 ? 56.955 32.270 -7.494 1.00 35.18 1271 THR B CA 1
ATOM 3923 C C . THR B 1 271 ? 56.746 33.492 -8.374 1.00 39.23 1271 THR B C 1
ATOM 3924 O O . THR B 1 271 ? 56.998 33.399 -9.573 1.00 41.44 1271 THR B O 1
ATOM 3928 N N . ALA B 1 272 ? 56.306 34.641 -7.825 1.00 43.30 1272 ALA B N 1
ATOM 3929 C CA . ALA B 1 272 ? 56.154 35.905 -8.547 1.00 46.52 1272 ALA B CA 1
ATOM 3930 C C . ALA B 1 272 ? 57.512 36.573 -8.482 1.00 50.22 1272 ALA B C 1
ATOM 3931 O O . ALA B 1 272 ? 57.789 37.513 -7.727 1.00 52.38 1272 ALA B O 1
ATOM 3933 N N . LEU B 1 273 ? 58.355 35.933 -9.280 1.00 53.09 1273 LEU B N 1
ATOM 3934 C CA . LEU B 1 273 ? 59.769 36.194 -9.438 1.00 57.20 1273 LEU B CA 1
ATOM 3935 C C . LEU B 1 273 ? 60.185 35.139 -10.458 1.00 60.58 1273 LEU B C 1
ATOM 3936 O O . LEU B 1 273 ? 60.803 35.469 -11.470 1.00 61.10 1273 LEU B O 1
ATOM 3941 N N . LYS B 1 274 ? 59.829 33.865 -10.221 1.00 64.60 1274 LYS B N 1
ATOM 3942 C CA . LYS B 1 274 ? 60.104 32.767 -11.139 1.00 69.13 1274 LYS B CA 1
ATOM 3943 C C . LYS B 1 274 ? 59.300 32.837 -12.433 1.00 72.04 1274 LYS B C 1
ATOM 3944 O O . LYS B 1 274 ? 59.866 33.324 -13.414 1.00 71.98 1274 LYS B O 1
ATOM 3950 N N . HIS B 1 275 ? 58.032 32.394 -12.543 1.00 76.62 1275 HIS B N 1
ATOM 3951 C CA . HIS B 1 275 ? 57.320 32.570 -13.810 1.00 81.37 1275 HIS B CA 1
ATOM 3952 C C . HIS B 1 275 ? 56.742 33.977 -13.817 1.00 83.01 1275 HIS B C 1
ATOM 3953 O O . HIS B 1 275 ? 57.086 34.768 -14.699 1.00 83.00 1275 HIS B O 1
ATOM 3960 N N . GLY B 1 276 ? 55.913 34.274 -12.797 1.00 84.77 1276 GLY B N 1
ATOM 3961 C CA . GLY B 1 276 ? 55.228 35.548 -12.585 1.00 85.99 1276 GLY B CA 1
ATOM 3962 C C . GLY B 1 276 ? 56.147 36.761 -12.590 1.00 86.64 1276 GLY B C 1
ATOM 3963 O O . GLY B 1 276 ? 56.717 37.173 -11.579 1.00 85.99 1276 GLY B O 1
ATOM 3964 N N . LEU B 1 277 ? 56.256 37.258 -13.827 1.00 87.56 1277 LEU B N 1
ATOM 3965 C CA . LEU B 1 277 ? 57.028 38.417 -14.247 1.00 87.96 1277 LEU B CA 1
ATOM 3966 C C . LEU B 1 277 ? 56.176 39.147 -15.298 1.00 88.42 1277 LEU B C 1
ATOM 3967 O O . LEU B 1 277 ? 56.062 38.679 -16.439 1.00 88.37 1277 LEU B O 1
ATOM 3972 N N . ALA B 1 278 ? 55.583 40.168 -14.944 1.00 88.54 1278 ALA B N 1
#